Protein AF-A0A9P5NWT1-F1 (afdb_monomer_lite)

Sequence (423 aa):
MARLYAFRLGALIEYNKSLTQATRNFVASHTTQVYENNYQTKRVQADLSRTRFGPCAGGQSNEPLFEVMRDLSKQNDSGAPLEATPEQKLSIESRRDITQRRDALEAAMLSKDKSQISKAKSALDQRRRALHKLILLRAREDYFEQANKLRAEGKSTDELRQRSRPARHRCDHASLDMGCLLAYWTGEAGFGNRSGTSEELVFDGKAEDRLEGAMVWLLRYAAQDWAPLSLAVPVSVTSAKKPKRRGAKPVEAPKANQPESWVCLLCDEHKPFTRRHCLSRHNKTVHIDKGAFDQSFFCPHCTLPFEISSAIEWCDHVEKTHGKMYAPIVSSKLLAETRAPPTKKTPTRSSKRKREDDIPGMVVLDFAETPQKRARRSDEEVSFMLLETLEGPDNSTHSGFNSDYGEFLGFFFPLSAMAKTRR

InterPro domains:
  IPR021842 Protein of unknown function DUF3435 [PF11917] (3-146)

Foldseek 3Di:
DDDPPPPVQPDLQVCVVVDDQVVSCVVVVHHPVCCPVPHDHPVPVPPVLCVPVNCVSDHPDPPVVVVVVVVVVVPDPLLQAPFDDPVLLVVLCPDPVLVVLVVQLVVVVVVVPPVSNVVSVVVNVVSSVVSRVVRSVVSRVVLVVVVVVCVVVVHDSVVSSVVNDDPDDPPVCVVQPVLQLVCLQQVDRDDDDDPDDPPPRNDDPCNVVSVVSNVVLVVCVVVVVCVPRNDDDDDDDDDDDDDDDDDDDDDDDPDPDDDQWAFAQPDPVRDTDRDLQVLQVCCCPPCLLVCVLVDWDFRPPDPDTDIDNGLVSVLVCCCVPVRDRHHHDDDPVSNVVSPDDPDPPDPPPPPPDDDDDDDDDDDDDDDDDDDDDDDDDDDDDDDDDDDDDDDDDDDDDDDDDDDDDDDDDDDDDDDDDDDDDDD

Radius of gyration: 36.86 Å; chains: 1; bounding box: 99×98×87 Å

Structure (mmCIF, N/CA/C/O backbone):
data_AF-A0A9P5NWT1-F1
#
_entry.id   AF-A0A9P5NWT1-F1
#
loop_
_atom_site.group_PDB
_atom_site.id
_atom_site.type_symbol
_atom_site.label_atom_id
_atom_site.label_alt_id
_atom_site.label_comp_id
_atom_site.label_asy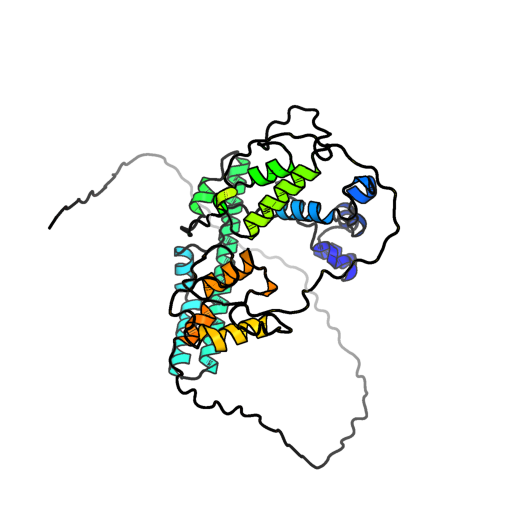m_id
_atom_site.label_entity_id
_atom_site.label_seq_id
_atom_site.pdbx_PDB_ins_code
_atom_site.Cartn_x
_atom_site.Cartn_y
_atom_site.Cartn_z
_atom_site.occupancy
_atom_site.B_iso_or_equiv
_atom_site.auth_seq_id
_atom_site.auth_comp_id
_atom_site.auth_asym_id
_atom_site.auth_atom_id
_atom_site.pdbx_PDB_model_num
ATOM 1 N N . MET A 1 1 ? -10.866 -13.479 -35.172 1.00 32.62 1 MET A N 1
ATOM 2 C CA . MET A 1 1 ? -10.445 -13.009 -33.831 1.00 32.62 1 MET A CA 1
ATOM 3 C C . MET A 1 1 ? -9.411 -13.969 -33.260 1.00 32.62 1 MET A C 1
ATOM 5 O O . MET A 1 1 ? -9.762 -15.097 -32.934 1.00 32.62 1 MET A O 1
ATOM 9 N N . ALA A 1 2 ? -8.148 -13.550 -33.170 1.00 26.59 2 ALA A N 1
ATOM 10 C CA . ALA A 1 2 ? -7.083 -14.349 -32.569 1.00 26.59 2 ALA A CA 1
ATOM 11 C C . ALA A 1 2 ? -7.243 -14.348 -31.040 1.00 26.59 2 ALA A C 1
ATOM 13 O O . ALA A 1 2 ? -6.870 -13.398 -30.356 1.00 26.59 2 ALA A O 1
ATOM 14 N N . ARG A 1 3 ? -7.864 -15.401 -30.501 1.00 33.34 3 ARG A N 1
ATOM 15 C CA . ARG A 1 3 ? -7.922 -15.640 -29.055 1.00 33.34 3 ARG A CA 1
ATOM 16 C C . ARG A 1 3 ? -6.537 -16.122 -28.626 1.00 33.34 3 ARG A C 1
ATOM 18 O O . ARG A 1 3 ? -6.145 -17.226 -28.989 1.00 33.34 3 ARG A O 1
ATOM 25 N N . LEU A 1 4 ? -5.791 -15.294 -27.896 1.00 30.84 4 LEU A N 1
ATOM 26 C CA . LEU A 1 4 ? -4.492 -15.656 -27.322 1.00 30.84 4 LEU A CA 1
ATOM 27 C C . LEU A 1 4 ? -4.668 -16.830 -26.343 1.00 30.84 4 LEU A C 1
ATOM 29 O O . LEU A 1 4 ? -4.977 -16.659 -25.167 1.00 30.84 4 LEU A O 1
ATOM 33 N N . TYR A 1 5 ? -4.472 -18.041 -26.863 1.00 43.03 5 TYR A N 1
ATOM 34 C CA . TYR A 1 5 ? -4.572 -19.328 -26.166 1.00 43.03 5 TYR A CA 1
ATOM 35 C C . TYR A 1 5 ? -3.502 -19.525 -25.069 1.00 43.03 5 TYR A C 1
ATOM 37 O O . TYR A 1 5 ? -3.602 -20.453 -24.269 1.00 43.03 5 TYR A O 1
ATOM 45 N N . ALA A 1 6 ? -2.494 -18.650 -24.997 1.00 39.06 6 ALA A N 1
ATOM 46 C CA . ALA A 1 6 ? -1.290 -18.845 -24.189 1.00 39.06 6 ALA A CA 1
ATOM 47 C C . ALA A 1 6 ? -1.496 -18.730 -22.661 1.00 39.06 6 ALA A C 1
ATOM 49 O O . ALA A 1 6 ? -0.698 -19.270 -21.903 1.00 39.06 6 ALA A O 1
ATOM 50 N N . PHE A 1 7 ? -2.576 -18.103 -22.176 1.00 35.53 7 PHE A N 1
ATOM 51 C CA . PHE A 1 7 ? -2.784 -17.897 -20.729 1.00 35.53 7 PHE A CA 1
ATOM 52 C C . PHE A 1 7 ? -3.639 -18.967 -20.024 1.00 35.53 7 PHE A C 1
ATOM 54 O O . PHE A 1 7 ? -3.790 -18.925 -18.804 1.00 35.53 7 PHE A O 1
ATOM 61 N N . ARG A 1 8 ? -4.155 -19.981 -20.739 1.00 47.31 8 ARG A N 1
ATOM 62 C CA . ARG A 1 8 ? -4.832 -21.141 -20.112 1.00 47.31 8 ARG A CA 1
ATOM 63 C C . ARG A 1 8 ? -3.868 -22.197 -19.549 1.00 47.31 8 ARG A C 1
ATOM 65 O O . ARG A 1 8 ? -4.317 -23.168 -18.945 1.00 47.31 8 ARG A O 1
ATOM 72 N N . LEU A 1 9 ? -2.559 -22.001 -19.699 1.00 50.44 9 LEU A N 1
ATOM 73 C CA . LEU A 1 9 ? -1.527 -23.009 -19.436 1.00 50.44 9 LEU A CA 1
ATOM 74 C C . LEU A 1 9 ? -1.155 -23.234 -17.955 1.00 50.44 9 LEU A C 1
ATOM 76 O O . LEU A 1 9 ? -0.229 -23.984 -17.688 1.00 50.44 9 LEU A O 1
ATOM 80 N N . GLY A 1 10 ? -1.867 -22.655 -16.982 1.00 51.25 10 GLY A N 1
ATOM 81 C CA . GLY A 1 10 ? -1.558 -22.857 -15.553 1.00 51.25 10 GLY A CA 1
ATOM 82 C C . GLY A 1 10 ? -2.626 -23.611 -14.760 1.00 51.25 10 GLY A C 1
ATOM 83 O O . GLY A 1 10 ? -2.339 -24.606 -14.104 1.00 51.25 10 GLY A O 1
ATOM 84 N N . ALA A 1 11 ? -3.877 -23.149 -14.818 1.00 51.66 11 ALA A N 1
ATOM 85 C CA . ALA A 1 11 ? -4.900 -23.563 -13.852 1.00 51.66 11 ALA A CA 1
ATOM 86 C C . ALA A 1 11 ? -5.493 -24.956 -14.119 1.00 51.66 11 ALA A C 1
ATOM 88 O O . ALA A 1 11 ? -5.851 -25.667 -13.185 1.00 51.66 11 ALA A O 1
ATOM 89 N N . LEU A 1 12 ? -5.582 -25.379 -15.385 1.00 54.50 12 LEU A N 1
ATOM 90 C CA . LEU A 1 12 ? -6.187 -26.674 -15.715 1.00 54.50 12 LEU A CA 1
ATOM 91 C C . LEU A 1 12 ? -5.270 -27.875 -15.395 1.00 54.50 12 LEU A C 1
ATOM 93 O O . LEU A 1 12 ? -5.744 -29.008 -15.326 1.00 54.50 12 LEU A O 1
ATOM 97 N N . ILE A 1 13 ? -3.979 -27.625 -15.137 1.00 55.47 13 ILE A N 1
ATOM 98 C CA . ILE A 1 13 ? -2.955 -28.644 -14.852 1.00 55.47 13 ILE A CA 1
ATOM 99 C C . ILE A 1 13 ? -3.190 -29.351 -13.509 1.00 55.47 13 ILE A C 1
ATOM 101 O O . ILE A 1 13 ? -2.854 -30.532 -13.360 1.00 55.47 13 ILE A O 1
ATOM 105 N N . GLU A 1 14 ? -3.780 -28.666 -12.528 1.00 57.47 14 GLU A N 1
ATOM 106 C CA . GLU A 1 14 ? -4.010 -29.225 -11.190 1.00 57.47 14 GLU A CA 1
ATOM 107 C C . GLU A 1 14 ? -5.143 -30.261 -11.166 1.00 57.47 14 GLU A C 1
ATOM 109 O O . GLU A 1 14 ? -5.116 -31.191 -10.356 1.00 57.47 14 GLU A O 1
ATOM 114 N N . TYR A 1 15 ? -6.082 -30.185 -12.115 1.00 61.03 15 TYR A N 1
ATOM 115 C CA . TYR A 1 15 ? -7.243 -31.075 -12.166 1.00 61.03 15 TYR A CA 1
ATOM 116 C C . TYR A 1 15 ? -6.924 -32.507 -12.580 1.00 61.03 15 TYR A C 1
ATOM 118 O O . TYR A 1 15 ? -7.729 -33.399 -12.341 1.00 61.03 15 TYR A O 1
ATOM 126 N N . ASN A 1 16 ? -5.746 -32.768 -13.151 1.00 59.38 16 ASN A N 1
ATOM 127 C CA . ASN A 1 16 ? -5.399 -34.113 -13.610 1.00 59.38 16 ASN A CA 1
ATOM 128 C C . ASN A 1 16 ? -5.168 -35.117 -12.460 1.00 59.38 16 ASN A C 1
ATOM 130 O O . ASN A 1 16 ? -5.044 -36.311 -12.704 1.00 59.38 16 ASN A O 1
ATOM 134 N N . LYS A 1 17 ? -5.065 -34.637 -11.211 1.00 57.19 17 LYS A N 1
ATOM 135 C CA . LYS A 1 17 ? -4.975 -35.487 -10.011 1.00 57.19 17 LYS A CA 1
ATOM 136 C C . LYS A 1 17 ? -6.282 -35.569 -9.222 1.00 57.19 17 LYS A C 1
ATOM 138 O O . LYS A 1 17 ? -6.457 -36.517 -8.469 1.00 57.19 17 LYS A O 1
ATOM 143 N N . SER A 1 18 ? -7.152 -34.570 -9.349 1.00 63.56 18 SER A N 1
ATOM 144 C CA . SER A 1 18 ? -8.373 -34.444 -8.546 1.00 63.56 18 SER A CA 1
ATOM 145 C C . SER A 1 18 ? -9.647 -34.798 -9.310 1.00 63.56 18 SER A C 1
ATOM 147 O O . SER A 1 18 ? -10.646 -35.127 -8.680 1.00 63.56 18 SER A O 1
ATOM 149 N N . LEU A 1 19 ? -9.625 -34.760 -10.645 1.00 69.94 19 LEU A N 1
ATOM 150 C CA . LEU A 1 19 ? -10.771 -35.044 -11.504 1.00 69.94 19 LEU A CA 1
ATOM 151 C C . LEU A 1 19 ? -10.460 -36.194 -12.462 1.00 69.94 19 LEU A C 1
ATOM 153 O O . LEU A 1 19 ? -9.348 -36.317 -12.978 1.00 69.94 19 LEU A O 1
ATOM 157 N N . THR A 1 20 ? -11.469 -37.019 -12.744 1.00 82.75 20 THR A N 1
ATOM 158 C CA . THR A 1 20 ? -11.372 -38.025 -13.805 1.00 82.75 20 THR A CA 1
ATOM 159 C C . THR A 1 20 ? -11.254 -37.336 -15.167 1.00 82.75 20 THR A C 1
ATOM 161 O O . THR A 1 20 ? -11.679 -36.192 -15.359 1.00 82.75 20 THR A O 1
ATOM 164 N N . GLN A 1 21 ? -10.691 -38.046 -16.144 1.00 80.56 21 GLN A N 1
ATOM 165 C CA . GLN A 1 21 ? -10.501 -37.560 -17.513 1.00 80.56 21 GLN A CA 1
ATOM 166 C C . GLN A 1 21 ? -11.794 -36.996 -18.127 1.00 80.56 21 GLN A C 1
ATOM 168 O O . GLN A 1 21 ? -11.755 -35.954 -18.777 1.00 80.56 21 GLN A O 1
ATOM 173 N N . ALA A 1 22 ? -12.942 -37.628 -17.861 1.00 81.94 22 ALA A N 1
ATOM 174 C CA . ALA A 1 22 ? -14.247 -37.169 -18.328 1.00 81.94 22 ALA A CA 1
ATOM 175 C C . ALA A 1 22 ? -14.642 -35.810 -17.721 1.00 81.94 22 ALA A C 1
ATOM 177 O O . ALA A 1 22 ? -14.989 -34.884 -18.453 1.00 81.94 22 ALA A O 1
ATOM 178 N N . THR A 1 23 ? -14.519 -35.650 -16.400 1.00 76.69 23 THR A N 1
ATOM 179 C CA . THR A 1 23 ? -14.865 -34.397 -15.710 1.00 76.69 23 THR A CA 1
ATOM 180 C C . THR A 1 23 ? -13.909 -33.264 -16.080 1.00 76.69 23 THR A C 1
ATOM 182 O O . THR A 1 23 ? -14.338 -32.135 -16.299 1.00 76.69 23 THR A O 1
ATOM 185 N N . ARG A 1 24 ? -12.614 -33.560 -16.232 1.00 81.94 24 ARG A N 1
ATOM 186 C CA . ARG A 1 24 ? -11.603 -32.604 -16.704 1.00 81.94 24 ARG A CA 1
ATOM 187 C C . ARG A 1 24 ? -11.920 -32.091 -18.109 1.00 81.94 24 ARG A C 1
ATOM 189 O O . ARG A 1 24 ? -11.872 -30.888 -18.346 1.00 81.94 24 ARG A O 1
ATOM 196 N N . ASN A 1 25 ? -12.250 -32.994 -19.027 1.00 83.06 25 ASN A N 1
ATOM 197 C CA . ASN A 1 25 ? -12.596 -32.652 -20.405 1.00 83.06 25 ASN A CA 1
ATOM 198 C C . ASN A 1 25 ? -13.873 -31.811 -20.483 1.00 83.06 25 ASN A C 1
ATOM 200 O O . ASN A 1 25 ? -13.931 -30.861 -21.260 1.00 83.06 25 ASN A O 1
ATOM 204 N N . PHE A 1 26 ? -14.860 -32.118 -19.640 1.00 80.62 26 PHE A N 1
ATOM 205 C CA . PHE A 1 26 ? -16.087 -31.338 -19.513 1.00 80.62 26 PHE A CA 1
ATOM 206 C C . PHE A 1 26 ? -15.803 -29.910 -19.022 1.00 80.62 26 PHE A C 1
ATOM 208 O O . PHE A 1 26 ? -16.168 -28.945 -19.691 1.00 80.62 26 PHE A O 1
ATOM 215 N N . VAL A 1 27 ? -15.060 -29.768 -17.917 1.00 73.50 27 VAL A N 1
ATOM 216 C CA . VAL A 1 27 ? -14.683 -28.462 -17.340 1.00 73.50 27 VAL A CA 1
ATOM 217 C C . VAL A 1 27 ? -13.829 -27.644 -18.308 1.00 73.50 27 VAL A C 1
ATOM 219 O O . VAL A 1 27 ? -14.022 -26.439 -18.449 1.00 73.50 27 VAL A O 1
ATOM 222 N N . ALA A 1 28 ? -12.892 -28.291 -19.000 1.00 74.19 28 ALA A N 1
ATOM 223 C CA . ALA A 1 28 ? -12.058 -27.631 -19.993 1.00 74.19 28 ALA A CA 1
ATOM 224 C C . ALA A 1 28 ? -12.805 -27.365 -21.310 1.00 74.19 28 ALA A C 1
ATOM 226 O O . ALA A 1 28 ? -12.307 -26.580 -22.111 1.00 74.19 28 ALA A O 1
ATOM 227 N N . SER A 1 29 ? -13.948 -28.019 -21.549 1.00 81.25 29 SER A N 1
ATOM 228 C CA . SER A 1 29 ? -14.636 -28.086 -22.848 1.00 81.25 29 SER A CA 1
ATOM 229 C C . SER A 1 29 ? -13.707 -28.514 -23.998 1.00 81.25 29 SER A C 1
ATOM 231 O O . SER A 1 29 ? -13.790 -27.999 -25.110 1.00 81.25 29 SER A O 1
ATOM 233 N N . HIS A 1 30 ? -12.790 -29.447 -23.725 1.00 81.94 30 HIS A N 1
ATOM 234 C CA . HIS A 1 30 ? -11.845 -29.995 -24.703 1.00 81.94 30 HIS A CA 1
ATOM 235 C C . HIS A 1 30 ? -11.841 -31.523 -24.638 1.00 81.94 30 HIS A C 1
ATOM 237 O O . HIS A 1 30 ? -12.038 -32.107 -23.575 1.00 81.94 30 HIS A O 1
ATOM 243 N N . THR A 1 31 ? -11.559 -32.183 -25.762 1.00 85.44 31 THR A N 1
ATOM 244 C CA . THR A 1 31 ? -11.304 -33.631 -25.768 1.00 85.44 31 THR A CA 1
ATOM 245 C C . THR A 1 31 ? -9.985 -33.943 -25.061 1.00 85.44 31 THR A C 1
ATOM 247 O O . THR A 1 31 ? -9.115 -33.078 -24.950 1.00 85.44 31 THR A O 1
ATOM 250 N N . THR A 1 32 ? -9.791 -35.191 -24.623 1.00 80.06 32 THR A N 1
ATOM 251 C CA . THR A 1 32 ? -8.510 -35.617 -24.032 1.00 80.06 32 THR A CA 1
ATOM 252 C C . THR A 1 32 ? -7.343 -35.344 -24.959 1.00 80.06 32 THR A C 1
ATOM 254 O O . THR A 1 32 ? -6.324 -34.854 -24.502 1.00 80.06 32 THR A O 1
ATOM 257 N N . GLN A 1 33 ? -7.502 -35.616 -26.251 1.00 77.06 33 GLN A N 1
ATOM 258 C CA . GLN A 1 33 ? -6.443 -35.419 -27.232 1.00 77.06 33 GLN A CA 1
ATOM 259 C C . GLN A 1 33 ? -6.077 -33.935 -27.366 1.00 77.06 33 GLN A C 1
ATOM 261 O O . GLN A 1 33 ? -4.905 -33.580 -27.364 1.00 77.06 33 GLN A O 1
ATOM 266 N N . VAL A 1 34 ? -7.075 -33.044 -27.407 1.00 75.94 34 VAL A N 1
ATOM 267 C CA . VAL A 1 34 ? -6.849 -31.590 -27.417 1.00 75.94 34 VAL A CA 1
ATOM 268 C C . VAL A 1 34 ? -6.234 -31.131 -26.095 1.00 75.94 34 VAL A C 1
ATOM 270 O O . VAL A 1 34 ? -5.383 -30.244 -26.102 1.00 75.94 34 VAL A O 1
ATOM 273 N N . TYR A 1 35 ? -6.619 -31.743 -24.975 1.00 74.00 35 TYR A N 1
ATOM 274 C CA . TYR A 1 35 ? -6.023 -31.476 -23.675 1.00 74.00 35 TYR A CA 1
ATOM 275 C C . TYR A 1 35 ? -4.543 -31.898 -23.634 1.00 74.00 35 TYR A C 1
ATOM 277 O O . TYR A 1 35 ? -3.688 -31.098 -23.288 1.00 74.00 35 TYR A O 1
ATOM 285 N N . GLU A 1 36 ? -4.213 -33.120 -24.038 1.00 68.44 36 GLU A N 1
ATOM 286 C CA . GLU A 1 36 ? -2.850 -33.667 -23.990 1.00 68.44 36 GLU A CA 1
ATOM 287 C C . GLU A 1 36 ? -1.907 -33.013 -25.004 1.00 68.44 36 GLU A C 1
ATOM 289 O O . GLU A 1 36 ? -0.728 -32.833 -24.703 1.00 68.44 36 GLU A O 1
ATOM 294 N N . ASN A 1 37 ? -2.427 -32.601 -26.163 1.00 64.75 37 ASN A N 1
ATOM 295 C CA . ASN A 1 37 ? -1.636 -31.938 -27.197 1.00 64.75 37 ASN A CA 1
ATOM 296 C C . ASN A 1 37 ? -1.410 -30.445 -26.916 1.00 64.75 37 ASN A C 1
ATOM 298 O O . ASN A 1 37 ? -0.367 -29.917 -27.292 1.00 64.75 37 ASN A O 1
ATOM 302 N N . ASN A 1 38 ? -2.366 -29.753 -26.280 1.00 66.19 38 ASN A N 1
ATOM 303 C CA . ASN A 1 38 ? -2.293 -28.295 -26.093 1.00 66.19 38 ASN A CA 1
ATOM 304 C C . ASN A 1 38 ? -1.988 -27.852 -24.660 1.00 66.19 38 ASN A C 1
ATOM 306 O O . ASN A 1 38 ? -1.553 -26.721 -24.463 1.00 66.19 38 ASN A O 1
ATOM 310 N N . TYR A 1 39 ? -2.213 -28.701 -23.656 1.00 62.91 39 TYR A N 1
ATOM 311 C CA . TYR A 1 39 ? -1.885 -28.396 -22.268 1.00 62.91 39 TYR A CA 1
ATOM 312 C C . TYR A 1 39 ? -0.634 -29.175 -21.904 1.00 62.91 39 TYR A C 1
ATOM 314 O O . TYR A 1 39 ? -0.635 -30.405 -21.866 1.00 62.91 39 TYR A O 1
ATOM 322 N N . GLN A 1 40 ? 0.446 -28.438 -21.650 1.00 56.38 40 GLN A N 1
ATOM 323 C CA . GLN A 1 40 ? 1.728 -29.009 -21.269 1.00 56.38 40 GLN A CA 1
ATOM 324 C C . GLN A 1 40 ? 1.539 -29.891 -20.032 1.00 56.38 40 GLN A C 1
ATOM 326 O O . GLN A 1 40 ? 1.320 -29.423 -18.914 1.00 56.38 40 GLN A O 1
ATOM 331 N N . THR A 1 41 ? 1.560 -31.206 -20.251 1.00 48.59 41 THR A N 1
ATOM 332 C CA . THR A 1 41 ? 1.509 -32.182 -19.167 1.00 48.59 41 THR A CA 1
ATOM 333 C C . THR A 1 41 ? 2.706 -31.944 -18.248 1.00 48.59 41 THR A C 1
ATOM 335 O O . THR A 1 41 ? 3.745 -31.454 -18.685 1.00 48.59 41 THR A O 1
ATOM 338 N N . LYS A 1 42 ? 2.605 -32.330 -16.970 1.00 46.03 42 LYS A N 1
ATOM 339 C CA . LYS A 1 42 ? 3.691 -32.230 -15.967 1.00 46.03 42 LYS A CA 1
ATOM 340 C C . LYS A 1 42 ? 5.074 -32.721 -16.435 1.00 46.03 42 LYS A C 1
ATOM 342 O O . LYS A 1 42 ? 6.069 -32.418 -15.791 1.00 46.03 42 LYS A O 1
ATOM 347 N N . ARG A 1 43 ? 5.158 -33.460 -17.546 1.00 43.91 43 ARG A N 1
ATOM 348 C CA . ARG A 1 43 ? 6.413 -33.886 -18.177 1.00 43.91 43 ARG A CA 1
ATOM 349 C C . ARG A 1 43 ? 7.200 -32.744 -18.838 1.00 43.91 43 ARG A C 1
ATOM 351 O O . ARG A 1 43 ? 8.398 -32.899 -19.023 1.00 43.91 43 ARG A O 1
ATOM 358 N N . VAL A 1 44 ? 6.569 -31.601 -19.115 1.00 49.28 44 VAL A N 1
ATOM 359 C CA . VAL A 1 44 ? 7.204 -30.369 -19.629 1.00 49.28 44 VAL A CA 1
ATOM 360 C C . VAL A 1 44 ? 7.410 -29.336 -18.504 1.00 49.28 44 VAL A C 1
ATOM 362 O O . VAL A 1 44 ? 7.560 -28.147 -18.737 1.00 49.28 44 VAL A O 1
ATOM 365 N N . GLN A 1 45 ? 7.412 -29.778 -17.242 1.00 49.31 45 GLN A N 1
ATOM 366 C CA . GLN A 1 45 ? 7.958 -28.979 -16.139 1.00 49.31 45 GLN A CA 1
ATOM 367 C C . GLN A 1 45 ? 9.477 -29.165 -16.012 1.00 49.31 45 GLN A C 1
ATOM 369 O O . GLN A 1 45 ? 10.148 -28.393 -15.333 1.00 49.31 45 GLN A O 1
ATOM 374 N N . ALA A 1 46 ? 10.025 -30.191 -16.673 1.00 54.78 46 ALA A N 1
ATOM 375 C CA . ALA A 1 46 ? 11.445 -30.237 -16.936 1.00 54.78 46 ALA A CA 1
ATOM 376 C C . ALA A 1 46 ? 11.758 -29.059 -17.850 1.00 54.78 46 ALA A C 1
ATOM 378 O O . ALA A 1 46 ? 11.172 -28.931 -18.925 1.00 54.78 46 ALA A O 1
ATOM 379 N N . ASP A 1 47 ? 12.639 -28.190 -17.377 1.00 64.06 47 ASP A N 1
ATOM 380 C CA . ASP A 1 47 ? 13.218 -27.134 -18.175 1.00 64.06 47 ASP A CA 1
ATOM 381 C C . ASP A 1 47 ? 13.690 -27.731 -19.507 1.00 64.06 47 ASP A C 1
ATOM 383 O O . ASP A 1 47 ? 14.694 -28.441 -19.561 1.00 64.06 47 ASP A O 1
ATOM 387 N N . LEU A 1 48 ? 12.920 -27.493 -20.574 1.00 66.06 48 LEU A N 1
ATOM 388 C CA . LEU A 1 48 ? 13.172 -28.084 -21.886 1.00 66.06 48 LEU A CA 1
ATOM 389 C C . LEU A 1 48 ? 14.555 -27.689 -22.401 1.00 66.06 48 LEU A C 1
ATOM 391 O O . LEU A 1 48 ? 15.167 -28.457 -23.145 1.00 66.06 48 LEU A O 1
ATOM 395 N N . SER A 1 49 ? 15.061 -26.528 -21.971 1.00 62.97 49 SER A N 1
ATOM 396 C CA . SER A 1 49 ? 16.423 -26.111 -22.270 1.00 62.97 49 SER A CA 1
ATOM 397 C C . SER A 1 49 ? 17.431 -27.022 -21.563 1.00 62.97 49 SER A C 1
ATOM 399 O O . SER A 1 49 ? 18.318 -27.562 -22.217 1.00 62.97 49 SER A O 1
ATOM 401 N N . ARG A 1 50 ? 17.231 -27.346 -20.282 1.00 67.56 50 ARG A N 1
ATOM 402 C CA . ARG A 1 50 ? 18.041 -28.337 -19.555 1.00 67.56 50 ARG A CA 1
ATOM 403 C C . ARG A 1 50 ? 17.882 -29.757 -20.095 1.00 67.56 50 ARG A C 1
ATOM 405 O O . ARG A 1 50 ? 18.861 -30.493 -20.147 1.00 67.56 50 ARG A O 1
ATOM 412 N N . THR A 1 51 ? 16.687 -30.171 -20.509 1.00 69.19 51 THR A N 1
ATOM 413 C CA . THR A 1 51 ? 16.475 -31.503 -21.098 1.00 69.19 51 THR A CA 1
ATOM 414 C C . THR A 1 51 ? 17.177 -31.641 -22.447 1.00 69.19 51 THR A C 1
ATOM 416 O O . THR A 1 51 ? 17.721 -32.703 -22.735 1.00 69.19 51 THR A O 1
ATOM 419 N N . ARG A 1 52 ? 17.196 -30.583 -23.268 1.00 71.56 52 ARG A N 1
ATOM 420 C CA . ARG A 1 52 ? 17.792 -30.621 -24.610 1.00 71.56 52 ARG A CA 1
ATOM 421 C C . ARG A 1 52 ? 19.286 -30.296 -24.637 1.00 71.56 52 ARG A C 1
ATOM 423 O O . ARG A 1 52 ? 20.003 -30.884 -25.438 1.00 71.56 52 ARG A O 1
ATOM 430 N N . PHE A 1 53 ? 19.748 -29.390 -23.780 1.00 72.75 53 PHE A N 1
ATOM 431 C CA . PHE A 1 53 ? 21.124 -28.873 -23.782 1.00 72.75 53 PHE A CA 1
ATOM 432 C C . PHE A 1 53 ? 21.918 -29.245 -22.520 1.00 72.75 53 PHE A C 1
ATOM 434 O O . PHE A 1 53 ? 23.090 -28.892 -22.393 1.00 72.75 53 PHE A O 1
ATOM 441 N N . GLY A 1 54 ? 21.314 -29.985 -21.586 1.00 78.62 54 GLY A N 1
ATOM 442 C CA . GLY A 1 54 ? 22.003 -30.509 -20.412 1.00 78.62 54 GLY A CA 1
ATOM 443 C C . GLY A 1 54 ? 22.608 -29.399 -19.536 1.00 78.62 54 GLY A C 1
ATOM 444 O O . GLY A 1 54 ? 21.958 -28.381 -19.295 1.00 78.62 54 GLY A O 1
ATOM 445 N N . PRO A 1 55 ? 23.850 -29.567 -19.044 1.00 77.56 55 PRO A N 1
ATOM 446 C CA . PRO A 1 55 ? 24.540 -28.566 -18.222 1.00 77.56 55 PRO A CA 1
ATOM 447 C C . PRO A 1 55 ? 24.801 -27.225 -18.927 1.00 77.56 55 PRO A C 1
ATOM 449 O O . PRO A 1 55 ? 24.998 -26.214 -18.255 1.00 77.56 55 PRO A O 1
ATOM 452 N N . CYS A 1 56 ? 24.793 -27.200 -20.264 1.00 66.31 56 CYS A N 1
ATOM 453 C CA . CYS A 1 56 ? 25.074 -26.005 -21.062 1.00 66.31 56 CYS A CA 1
ATOM 454 C C . CYS A 1 56 ? 23.913 -24.996 -21.071 1.00 66.31 56 CYS A C 1
ATOM 456 O O . CYS A 1 56 ? 24.089 -23.878 -21.538 1.00 66.31 56 CYS A O 1
ATOM 458 N N . ALA A 1 57 ? 22.741 -25.362 -20.539 1.00 66.50 57 ALA A N 1
ATOM 459 C CA . ALA A 1 57 ? 21.540 -24.529 -20.552 1.00 66.50 57 ALA A CA 1
ATOM 460 C C . ALA A 1 57 ? 21.508 -23.404 -19.495 1.00 66.50 57 ALA A C 1
ATOM 462 O O . ALA A 1 57 ? 20.518 -22.682 -19.456 1.00 66.50 57 ALA A O 1
ATOM 463 N N . GLY A 1 58 ? 22.537 -23.265 -18.645 1.00 57.56 58 GLY A N 1
ATOM 464 C CA . GLY A 1 58 ? 22.597 -22.215 -17.608 1.00 57.56 58 GLY A CA 1
ATOM 465 C C . GLY A 1 58 ? 22.964 -22.673 -16.186 1.00 57.56 58 GLY A C 1
ATOM 466 O O . GLY A 1 58 ? 22.621 -22.011 -15.211 1.00 57.56 58 GLY A O 1
ATOM 467 N N . GLY A 1 59 ? 23.700 -23.780 -16.024 1.00 67.00 59 GLY A N 1
ATOM 468 C CA . GLY A 1 59 ? 24.173 -24.231 -14.706 1.00 67.00 59 GLY A CA 1
ATOM 469 C C . GLY A 1 59 ? 23.123 -25.003 -13.890 1.00 67.00 59 GLY A C 1
ATOM 470 O O . GLY A 1 59 ? 22.207 -25.612 -14.438 1.00 67.00 59 GLY A O 1
ATOM 471 N N . GLN A 1 60 ? 23.289 -25.073 -12.561 1.00 67.38 60 GLN A N 1
ATOM 472 C CA . GLN A 1 60 ? 22.473 -25.951 -11.700 1.00 67.38 60 GLN A CA 1
ATOM 473 C C . GLN A 1 60 ? 21.009 -25.497 -11.530 1.00 67.38 60 GLN A C 1
ATOM 475 O O . GLN A 1 60 ? 20.159 -26.349 -11.243 1.00 67.38 60 GLN A O 1
ATOM 480 N N . SER A 1 61 ? 20.687 -24.217 -11.768 1.00 72.00 61 SER A N 1
ATOM 481 C CA . SER A 1 61 ? 19.314 -23.698 -11.715 1.00 72.00 61 SER A CA 1
ATOM 482 C C . SER A 1 61 ? 19.042 -22.646 -12.795 1.00 72.00 61 SER A C 1
ATOM 484 O O . SER A 1 61 ? 19.529 -21.523 -12.703 1.00 72.00 61 SER A O 1
ATOM 486 N N . ASN A 1 62 ? 18.169 -22.977 -13.745 1.00 66.19 62 ASN A N 1
ATOM 487 C CA . ASN A 1 62 ? 17.577 -22.011 -14.677 1.00 66.19 62 ASN A CA 1
ATOM 488 C C . ASN A 1 62 ? 16.376 -21.264 -14.076 1.00 66.19 62 ASN A C 1
ATOM 490 O O . ASN A 1 62 ? 15.771 -20.428 -14.745 1.00 66.19 62 ASN A O 1
ATOM 494 N N . GLU A 1 63 ? 16.063 -21.530 -12.803 1.00 72.50 63 GLU A N 1
ATOM 495 C CA . GLU A 1 63 ? 15.023 -20.849 -12.030 1.00 72.50 63 GLU A CA 1
ATOM 496 C C . GLU A 1 63 ? 15.080 -19.322 -12.212 1.00 72.50 63 GLU A C 1
ATOM 498 O O . GLU A 1 63 ? 14.076 -18.768 -12.649 1.00 72.50 63 GLU A O 1
ATOM 503 N N . PRO A 1 64 ? 16.233 -18.635 -12.045 1.00 70.88 64 PRO A N 1
ATOM 504 C CA . PRO A 1 64 ? 16.282 -17.174 -12.134 1.00 70.88 64 PRO A CA 1
ATOM 505 C C . PRO A 1 64 ? 15.875 -16.632 -13.512 1.00 70.88 64 PRO A C 1
ATOM 507 O O . PRO A 1 64 ? 15.215 -15.601 -13.597 1.00 70.88 64 PRO A O 1
ATOM 510 N N . LEU A 1 65 ? 16.204 -17.338 -14.601 1.00 67.88 65 LEU A N 1
ATOM 511 C CA . LEU A 1 65 ? 15.812 -16.948 -15.960 1.00 67.88 65 LEU A CA 1
ATOM 512 C C . LEU A 1 65 ? 14.299 -17.087 -16.162 1.00 67.88 65 LEU A C 1
ATOM 514 O O . LEU A 1 65 ? 13.664 -16.192 -16.721 1.00 67.88 65 LEU A O 1
ATOM 518 N N . PHE A 1 66 ? 13.705 -18.188 -15.696 1.00 69.25 66 PHE A N 1
ATOM 519 C CA . PHE A 1 66 ? 12.256 -18.374 -15.766 1.00 69.25 66 PHE A CA 1
ATOM 520 C C . PHE A 1 66 ? 11.509 -17.416 -14.842 1.00 69.25 66 PHE A C 1
ATOM 522 O O . PHE A 1 66 ? 10.428 -16.961 -15.208 1.00 69.25 66 PHE A O 1
ATOM 529 N N . GLU A 1 67 ? 12.076 -17.054 -13.690 1.00 66.94 67 GLU A N 1
ATOM 530 C CA . GLU A 1 67 ? 11.532 -16.000 -12.837 1.00 66.94 67 GLU A CA 1
ATOM 531 C C . GLU A 1 67 ? 11.550 -14.648 -13.547 1.00 66.94 67 GLU A C 1
ATOM 533 O O . GLU A 1 67 ? 10.514 -13.989 -13.593 1.00 66.94 67 GLU A O 1
ATOM 538 N N . VAL A 1 68 ? 12.659 -14.289 -14.202 1.00 60.03 68 VAL A N 1
ATOM 539 C CA . VAL A 1 68 ? 12.764 -13.061 -15.001 1.00 60.03 68 VAL A CA 1
ATOM 540 C C . VAL A 1 68 ? 11.786 -13.076 -16.173 1.00 60.03 68 VAL A C 1
ATOM 542 O O . VAL A 1 68 ? 11.049 -12.116 -16.344 1.00 60.03 68 VAL A O 1
ATOM 545 N N . MET A 1 69 ? 11.691 -14.154 -16.958 1.00 59.03 69 MET A N 1
ATOM 546 C CA . MET A 1 69 ? 10.718 -14.240 -18.059 1.00 59.03 69 MET A CA 1
ATOM 547 C C . MET A 1 69 ? 9.272 -14.189 -17.560 1.00 59.03 69 MET A C 1
ATOM 549 O O . MET A 1 69 ? 8.425 -13.529 -18.161 1.00 59.03 69 MET A O 1
ATOM 553 N N . ARG A 1 70 ? 8.983 -14.844 -16.432 1.00 62.69 70 ARG A N 1
ATOM 554 C CA . ARG A 1 70 ? 7.686 -14.773 -15.757 1.00 62.69 70 ARG A CA 1
ATOM 555 C C . ARG A 1 70 ? 7.393 -13.342 -15.323 1.00 62.69 70 ARG A C 1
ATOM 557 O O . ARG A 1 70 ? 6.284 -12.870 -15.542 1.00 62.69 70 ARG A O 1
ATOM 564 N N . ASP A 1 71 ? 8.357 -12.634 -14.762 1.00 55.16 71 ASP A N 1
ATOM 565 C CA . ASP A 1 71 ? 8.161 -11.271 -14.276 1.00 55.16 71 ASP A CA 1
ATOM 566 C C . ASP A 1 71 ? 8.131 -10.241 -15.418 1.00 55.16 71 ASP A C 1
ATOM 568 O O . ASP A 1 71 ? 7.353 -9.289 -15.357 1.00 55.16 71 ASP A O 1
ATOM 572 N N . LEU A 1 72 ? 8.833 -10.499 -16.525 1.00 49.50 72 LEU A N 1
ATOM 573 C CA . LEU A 1 72 ? 8.704 -9.772 -17.790 1.00 49.50 72 LEU A CA 1
ATOM 574 C C . LEU A 1 72 ? 7.323 -9.986 -18.424 1.00 49.50 72 LEU A C 1
ATOM 576 O O . LEU A 1 72 ? 6.703 -9.037 -18.890 1.00 49.50 72 LEU A O 1
ATOM 580 N N . SER A 1 73 ? 6.787 -11.209 -18.375 1.00 55.59 73 SER A N 1
ATOM 581 C CA . SER A 1 73 ? 5.418 -11.498 -18.830 1.00 55.59 73 SER A CA 1
ATOM 582 C C . SER A 1 73 ? 4.341 -10.900 -17.914 1.00 55.59 73 SER A C 1
ATOM 584 O O . SER A 1 73 ? 3.204 -10.697 -18.336 1.00 55.59 73 SER A O 1
ATOM 586 N N . LYS A 1 74 ? 4.708 -10.580 -16.667 1.00 55.44 74 LYS A N 1
ATOM 587 C CA . LYS A 1 74 ? 3.899 -9.811 -15.718 1.00 55.44 74 LYS A CA 1
ATOM 588 C C . LYS A 1 74 ? 4.195 -8.314 -15.782 1.00 55.44 74 LYS A C 1
ATOM 590 O O . LYS A 1 74 ? 3.780 -7.627 -14.848 1.00 55.44 74 LYS A O 1
ATOM 595 N N . GLN A 1 75 ? 4.905 -7.795 -16.797 1.00 55.97 75 GLN A N 1
ATOM 596 C CA . GLN A 1 75 ? 5.098 -6.350 -16.938 1.00 55.97 75 GLN A CA 1
ATOM 597 C C . GLN A 1 75 ? 3.728 -5.678 -16.913 1.00 55.97 75 GLN A C 1
ATOM 599 O O . GLN A 1 75 ? 2.967 -5.692 -17.880 1.00 55.97 75 GLN A O 1
ATOM 604 N N . ASN A 1 76 ? 3.398 -5.143 -15.740 1.00 68.56 76 ASN A N 1
ATOM 605 C CA . ASN A 1 76 ? 2.200 -4.374 -15.520 1.00 68.56 76 ASN A CA 1
ATOM 606 C C . ASN A 1 76 ? 2.329 -3.188 -16.462 1.00 68.56 76 ASN A C 1
ATOM 608 O O . ASN A 1 76 ? 3.290 -2.425 -16.335 1.00 68.56 76 ASN A O 1
ATOM 612 N N . ASP A 1 77 ? 1.398 -3.043 -17.410 1.00 82.38 77 ASP A N 1
ATOM 613 C CA . ASP A 1 77 ? 1.319 -1.806 -18.176 1.00 82.38 77 ASP A CA 1
ATOM 614 C C . ASP A 1 77 ? 1.266 -0.674 -17.150 1.00 82.38 77 ASP A C 1
ATOM 616 O O . ASP A 1 77 ? 0.382 -0.648 -16.289 1.00 82.38 77 ASP A O 1
ATOM 620 N N . SER A 1 78 ? 2.270 0.202 -17.167 1.00 84.44 78 SER A N 1
ATOM 621 C CA . SER A 1 78 ? 2.431 1.234 -16.144 1.00 84.44 78 SER A CA 1
ATOM 622 C C . SER A 1 78 ? 1.268 2.230 -16.149 1.00 84.44 78 SER A C 1
ATOM 624 O O . SER A 1 78 ? 1.096 2.974 -15.183 1.00 84.44 78 SER A O 1
ATOM 626 N N . GLY A 1 79 ? 0.455 2.224 -17.213 1.00 88.38 79 GLY A N 1
ATOM 627 C CA . GLY A 1 79 ? -0.809 2.945 -17.292 1.00 88.38 79 GLY A CA 1
ATOM 628 C C . GLY A 1 79 ? -2.039 2.170 -16.829 1.00 88.38 79 GLY A C 1
ATOM 629 O O . GLY A 1 79 ? -3.118 2.748 -16.834 1.00 88.38 79 GLY A O 1
ATOM 630 N N . ALA A 1 80 ? -1.960 0.901 -16.439 1.00 91.69 80 ALA A N 1
ATOM 631 C CA . ALA A 1 80 ? -3.145 0.190 -15.968 1.00 91.69 80 ALA A CA 1
ATOM 632 C C . ALA A 1 80 ? -3.660 0.824 -14.657 1.00 91.69 80 ALA A C 1
ATOM 634 O O . ALA A 1 80 ? -2.877 0.996 -13.717 1.00 91.69 80 ALA A O 1
ATOM 635 N N . PRO A 1 81 ? -4.965 1.142 -14.535 1.00 93.44 81 PRO A N 1
ATOM 636 C CA . PRO A 1 81 ? -5.512 1.734 -13.319 1.00 93.44 81 PRO A CA 1
ATOM 637 C C . PRO A 1 81 ? -5.203 0.886 -12.076 1.00 93.44 81 PRO A C 1
ATOM 639 O O . PRO A 1 81 ? -5.597 -0.281 -11.964 1.00 93.44 81 PRO A O 1
ATOM 642 N N . LEU A 1 82 ? -4.474 1.473 -11.125 1.00 91.88 82 LEU A N 1
ATOM 643 C CA . LEU A 1 82 ? -4.159 0.846 -9.834 1.00 91.88 82 LEU A CA 1
ATOM 644 C C . LEU A 1 82 ? -5.157 1.227 -8.743 1.00 91.88 82 LEU A C 1
ATOM 646 O O . LEU A 1 82 ? -5.347 0.468 -7.794 1.00 91.88 82 LEU A O 1
ATOM 650 N N . GLU A 1 83 ? -5.820 2.371 -8.899 1.00 92.31 83 GLU A N 1
ATOM 651 C CA . GLU A 1 83 ? -6.812 2.881 -7.961 1.00 92.31 83 GLU A CA 1
ATOM 652 C C . GLU A 1 83 ? -8.044 3.416 -8.681 1.00 92.31 83 GLU A C 1
ATOM 654 O O . GLU A 1 83 ? -7.953 3.899 -9.806 1.00 92.31 83 GLU A O 1
ATOM 659 N N . ALA A 1 84 ? -9.187 3.371 -7.996 1.00 93.50 84 ALA A N 1
ATOM 660 C CA . ALA A 1 84 ? -10.392 4.051 -8.452 1.00 93.50 84 ALA A CA 1
ATOM 661 C C . ALA A 1 84 ? -10.189 5.576 -8.443 1.00 93.50 84 ALA A C 1
ATOM 663 O O . ALA A 1 84 ? -9.579 6.126 -7.514 1.00 93.50 84 ALA A O 1
ATOM 664 N N . THR A 1 85 ? -10.740 6.255 -9.448 1.00 92.75 85 THR A N 1
ATOM 665 C CA . THR A 1 85 ? -10.726 7.721 -9.549 1.00 92.75 85 THR A CA 1
ATOM 666 C C . THR A 1 85 ? -11.498 8.354 -8.379 1.00 92.75 85 THR A C 1
ATOM 668 O O . THR A 1 85 ? -12.338 7.692 -7.758 1.00 92.75 85 THR A O 1
ATOM 671 N N . PRO A 1 86 ? -11.238 9.626 -8.016 1.00 93.94 86 PRO A N 1
ATOM 672 C CA . PRO A 1 86 ? -12.005 10.303 -6.966 1.00 93.94 86 PRO A CA 1
ATOM 673 C C . PRO A 1 86 ? -13.511 10.320 -7.267 1.00 93.94 86 PRO A C 1
ATOM 675 O O . PRO A 1 86 ? -14.309 10.056 -6.373 1.00 93.94 86 PRO A O 1
ATOM 678 N N . GLU A 1 87 ? -13.898 10.516 -8.528 1.00 95.50 87 GLU A N 1
ATOM 679 C CA . GLU A 1 87 ? -15.294 10.455 -8.981 1.00 95.50 87 GLU A CA 1
ATOM 680 C C . GLU A 1 87 ? -15.912 9.072 -8.751 1.00 95.50 87 GLU A C 1
ATOM 682 O O . GLU A 1 87 ? -17.009 8.953 -8.210 1.00 95.50 87 GLU A O 1
ATOM 687 N N . GLN A 1 88 ? -15.178 8.005 -9.078 1.00 95.38 88 GLN A N 1
ATOM 688 C CA . GLN A 1 88 ? -15.617 6.639 -8.811 1.00 95.38 88 GLN A CA 1
ATOM 689 C C . GLN A 1 88 ? -15.778 6.381 -7.310 1.00 95.38 88 GLN A C 1
ATOM 691 O O . GLN A 1 88 ? -16.762 5.766 -6.901 1.00 95.38 88 GLN A O 1
ATOM 696 N N . LYS A 1 89 ? -14.863 6.880 -6.470 1.00 96.50 89 LYS A N 1
ATOM 697 C CA . LYS A 1 89 ? -14.986 6.780 -5.006 1.00 96.50 89 LYS A CA 1
ATOM 698 C C . LYS A 1 89 ? -16.245 7.495 -4.506 1.00 96.50 89 LYS A C 1
ATOM 700 O O . LYS A 1 89 ? -16.985 6.918 -3.715 1.00 96.50 89 LYS A O 1
ATOM 705 N N . LEU A 1 90 ? -16.537 8.694 -5.014 1.00 96.94 90 LEU A N 1
ATOM 706 C CA . LEU A 1 90 ? -17.770 9.421 -4.691 1.00 96.94 90 LEU A CA 1
ATOM 707 C C . LEU A 1 90 ? -19.019 8.659 -5.150 1.00 96.94 90 LEU A C 1
ATOM 709 O O . LEU A 1 90 ? -19.976 8.549 -4.388 1.00 96.94 90 LEU A O 1
ATOM 713 N N . SER A 1 91 ? -18.982 8.058 -6.344 1.00 97.38 91 SER A N 1
ATOM 714 C CA . SER A 1 91 ? -20.087 7.240 -6.857 1.00 97.38 91 SER A CA 1
ATOM 715 C C . SER A 1 91 ? -20.370 6.008 -5.993 1.00 97.38 91 SER A C 1
ATOM 717 O O . SER A 1 91 ? -21.506 5.558 -5.925 1.00 97.38 91 SER A O 1
ATOM 719 N N . ILE A 1 92 ? -19.359 5.454 -5.313 1.00 97.75 92 ILE A N 1
ATOM 720 C CA . ILE A 1 92 ? -19.539 4.344 -4.369 1.00 97.75 92 ILE A CA 1
ATOM 721 C C . ILE A 1 92 ? -20.213 4.845 -3.095 1.00 97.75 92 ILE A C 1
ATOM 723 O O . ILE A 1 92 ? -21.129 4.194 -2.595 1.00 97.75 92 ILE A O 1
ATOM 727 N N . GLU A 1 93 ? -19.773 5.993 -2.582 1.00 97.69 93 GLU A N 1
ATOM 728 C CA . GLU A 1 93 ? -20.304 6.578 -1.350 1.00 97.69 93 GLU A CA 1
ATOM 729 C C . GLU A 1 93 ? -21.750 7.065 -1.486 1.00 97.69 93 GLU A C 1
ATOM 731 O O . GLU A 1 93 ? -22.485 7.031 -0.501 1.00 97.69 93 GLU A O 1
ATOM 736 N N . SER A 1 94 ? -22.185 7.457 -2.687 1.00 97.81 94 SER A N 1
ATOM 737 C CA . SER A 1 94 ? -23.565 7.886 -2.947 1.00 97.81 94 SER A CA 1
ATOM 738 C C . SER A 1 94 ? -24.564 6.734 -3.120 1.00 97.81 94 SER A C 1
ATOM 740 O O . SER A 1 94 ? -25.770 6.973 -3.208 1.00 97.81 94 SER A O 1
ATOM 742 N N . ARG A 1 95 ? -24.114 5.472 -3.167 1.00 98.31 95 ARG A N 1
ATOM 743 C CA . ARG A 1 95 ? -25.019 4.330 -3.361 1.00 98.31 95 ARG A CA 1
ATOM 744 C C . ARG A 1 95 ? -25.886 4.065 -2.135 1.00 98.31 95 ARG A C 1
ATOM 746 O O . ARG A 1 95 ? -25.390 3.994 -1.011 1.00 98.31 95 ARG A O 1
ATOM 753 N N . ARG A 1 96 ? -27.156 3.732 -2.387 1.00 98.50 96 ARG A N 1
ATOM 754 C CA . ARG A 1 96 ? -28.153 3.391 -1.358 1.00 98.50 96 ARG A CA 1
ATOM 755 C C . ARG A 1 96 ? -27.706 2.279 -0.399 1.00 98.50 96 ARG A C 1
ATOM 757 O O . ARG A 1 96 ? -28.012 2.330 0.784 1.00 98.50 96 ARG A O 1
ATOM 764 N N . ASP A 1 97 ? -26.989 1.262 -0.881 1.00 98.19 97 ASP A N 1
ATOM 765 C CA . ASP A 1 97 ? -26.523 0.158 -0.030 1.00 98.19 97 ASP A CA 1
ATOM 766 C C . ASP A 1 97 ? -25.373 0.559 0.905 1.00 98.19 97 ASP A C 1
ATOM 768 O O . ASP A 1 97 ? -25.217 -0.027 1.978 1.00 98.19 97 ASP A O 1
ATOM 772 N N . ILE A 1 98 ? -24.571 1.553 0.515 1.00 98.44 98 ILE A N 1
ATOM 773 C CA . ILE A 1 98 ? -23.540 2.142 1.371 1.00 98.44 98 ILE A CA 1
ATOM 774 C C . ILE A 1 98 ? -24.176 3.096 2.378 1.00 98.44 98 ILE A C 1
ATOM 776 O O . ILE A 1 98 ? -23.851 2.989 3.560 1.00 98.44 98 ILE A O 1
ATOM 780 N N . THR A 1 99 ? -25.110 3.955 1.956 1.00 98.38 99 THR A N 1
ATOM 781 C CA . THR A 1 99 ? -25.811 4.869 2.873 1.00 98.38 99 THR A CA 1
ATOM 782 C C . THR A 1 99 ? -26.566 4.094 3.952 1.00 98.38 99 THR A C 1
ATOM 784 O O . THR A 1 99 ? -26.294 4.303 5.125 1.00 98.38 99 THR A O 1
ATOM 787 N N . GLN A 1 100 ? -27.337 3.062 3.591 1.00 98.44 100 GLN A N 1
ATOM 788 C CA . GLN A 1 100 ? -28.022 2.195 4.565 1.00 98.44 100 GLN A CA 1
ATOM 789 C C . GLN A 1 100 ? -27.074 1.559 5.594 1.00 98.44 100 GLN A C 1
ATOM 791 O O . GLN A 1 100 ? -27.419 1.404 6.764 1.00 98.44 100 GLN A O 1
ATOM 796 N N . ARG A 1 101 ? -25.863 1.165 5.179 1.00 98.50 101 ARG A N 1
ATOM 797 C CA . ARG A 1 101 ? -24.859 0.598 6.097 1.00 98.50 101 ARG A CA 1
ATOM 798 C C . ARG A 1 101 ? -24.214 1.659 6.985 1.00 98.50 101 ARG A C 1
ATOM 800 O O . ARG A 1 101 ? -23.795 1.325 8.091 1.00 98.50 101 ARG A O 1
ATOM 807 N N . ARG A 1 102 ? -24.118 2.908 6.519 1.00 98.50 102 ARG A N 1
ATOM 808 C CA . ARG A 1 102 ? -23.683 4.048 7.337 1.00 98.50 102 ARG A CA 1
ATOM 809 C C . ARG A 1 102 ? -24.742 4.376 8.385 1.00 98.50 102 ARG A C 1
ATOM 811 O O . ARG A 1 102 ? -24.385 4.453 9.554 1.00 98.50 102 ARG A O 1
ATOM 818 N N . ASP A 1 103 ? -26.011 4.410 7.995 1.00 98.44 103 ASP A N 1
ATOM 819 C CA . ASP A 1 103 ? -27.134 4.627 8.913 1.00 98.44 103 ASP A CA 1
ATOM 820 C C . ASP A 1 103 ? -27.194 3.516 9.977 1.00 98.44 103 ASP A C 1
ATOM 822 O O . ASP A 1 103 ? -27.348 3.783 11.166 1.00 98.44 103 ASP A O 1
ATOM 826 N N . ALA A 1 104 ? -26.975 2.254 9.586 1.00 98.19 104 ALA A N 1
ATOM 827 C CA . ALA A 1 104 ? -26.901 1.133 10.528 1.00 98.19 104 ALA A CA 1
ATOM 828 C C . ALA A 1 104 ? -25.713 1.239 11.502 1.00 98.19 104 ALA A C 1
ATOM 830 O O . ALA A 1 104 ? -25.828 0.864 12.670 1.00 98.19 104 ALA A O 1
ATOM 831 N N . LEU A 1 105 ? -24.565 1.743 11.037 1.00 98.50 105 LEU A N 1
ATOM 832 C CA . LEU A 1 105 ? -23.414 2.017 11.897 1.00 98.50 105 LEU A CA 1
ATOM 833 C C . LEU A 1 105 ? -23.721 3.151 12.881 1.00 98.50 105 LEU A C 1
ATOM 835 O O . LEU A 1 105 ? -23.381 3.034 14.055 1.00 98.50 105 LEU A O 1
ATOM 839 N N . GLU A 1 106 ? -24.386 4.209 12.428 1.00 98.31 106 GLU A N 1
ATOM 840 C CA . GLU A 1 106 ? -24.805 5.327 13.271 1.00 98.31 106 GLU A CA 1
ATOM 841 C C . GLU A 1 106 ? -25.824 4.885 14.331 1.00 98.31 106 GLU A C 1
ATOM 843 O O . GLU A 1 106 ? -25.631 5.147 15.518 1.00 98.31 106 GLU A O 1
ATOM 848 N N . ALA A 1 107 ? -26.830 4.095 13.947 1.00 98.25 107 ALA A N 1
ATOM 849 C CA . ALA A 1 107 ? -27.781 3.492 14.880 1.00 98.25 107 ALA A CA 1
ATOM 850 C C . ALA A 1 107 ? -27.080 2.600 15.924 1.00 98.25 107 ALA A C 1
ATOM 852 O O . ALA A 1 107 ? -27.379 2.670 17.120 1.00 98.25 107 ALA A O 1
ATOM 853 N N . ALA A 1 108 ? -26.087 1.806 15.508 1.00 98.25 108 ALA A N 1
ATOM 854 C CA . ALA A 1 108 ? -25.272 1.021 16.433 1.00 98.25 108 ALA A CA 1
ATOM 855 C C . ALA A 1 108 ? -24.454 1.916 17.382 1.00 98.25 108 ALA A C 1
ATOM 857 O O . ALA A 1 108 ? -24.342 1.607 18.570 1.00 98.25 108 ALA A O 1
ATOM 858 N N . MET A 1 109 ? -23.924 3.046 16.903 1.00 98.19 109 MET A N 1
ATOM 859 C CA . MET A 1 109 ? -23.216 4.020 17.741 1.00 98.19 109 MET A CA 1
ATOM 860 C C . MET A 1 109 ? -24.137 4.671 18.780 1.00 98.19 109 MET A C 1
ATOM 862 O O . MET A 1 109 ? -23.723 4.819 19.932 1.00 98.19 109 MET A O 1
ATOM 866 N N . LEU A 1 110 ? -25.388 4.978 18.420 1.00 98.44 110 LEU A N 1
ATOM 867 C CA . LEU A 1 110 ? -26.399 5.499 19.348 1.00 98.44 110 LEU A CA 1
ATOM 868 C C . LEU A 1 110 ? -26.751 4.490 20.450 1.00 98.44 110 LEU A C 1
ATOM 870 O O . LEU A 1 110 ? -26.884 4.873 21.611 1.00 98.44 110 LEU A O 1
ATOM 874 N N . SER A 1 111 ? -26.815 3.196 20.119 1.00 97.62 111 SER A N 1
ATOM 875 C CA . SER A 1 111 ? -27.062 2.124 21.100 1.00 97.62 111 SER A CA 1
ATOM 876 C C . SER A 1 111 ? -25.911 1.903 22.097 1.00 97.62 111 SER A C 1
ATOM 878 O O . SER A 1 111 ? -26.095 1.235 23.112 1.00 97.62 111 SER A O 1
ATOM 880 N N . LYS A 1 112 ? -24.715 2.447 21.816 1.00 97.56 112 LYS A N 1
ATOM 881 C CA . LYS A 1 112 ? -23.463 2.265 22.580 1.00 97.56 112 LYS A CA 1
ATOM 882 C C . LYS A 1 112 ? -23.001 0.806 22.755 1.00 97.56 112 LYS A C 1
ATOM 884 O O . LYS A 1 112 ? -22.053 0.559 23.505 1.00 97.56 112 LYS A O 1
ATOM 889 N N . ASP A 1 113 ? -23.582 -0.157 22.038 1.00 98.06 113 ASP A N 1
ATOM 890 C CA . ASP A 1 113 ? -23.106 -1.541 22.034 1.00 98.06 113 ASP A CA 1
ATOM 891 C C . ASP A 1 113 ? -21.860 -1.687 21.141 1.00 98.06 113 ASP A C 1
ATOM 893 O O . ASP A 1 113 ? -21.916 -1.653 19.908 1.00 98.06 113 ASP A O 1
ATOM 897 N N . LYS A 1 114 ? -20.703 -1.900 21.778 1.00 98.12 114 LYS A N 1
ATOM 898 C CA . LYS A 1 114 ? -19.407 -2.070 21.103 1.00 98.12 114 LYS A CA 1
ATOM 899 C C . LYS A 1 114 ? -19.408 -3.226 20.097 1.00 98.12 114 LYS A C 1
ATOM 901 O O . LYS A 1 114 ? -18.723 -3.133 19.076 1.00 98.12 114 LYS A O 1
ATOM 906 N N . SER A 1 115 ? -20.152 -4.300 20.374 1.00 97.81 115 SER A N 1
ATOM 907 C CA . SER A 1 115 ? -20.230 -5.471 19.493 1.00 97.81 115 SER A CA 1
ATOM 908 C C . SER A 1 115 ? -20.924 -5.109 18.181 1.00 97.81 115 SER A C 1
ATOM 910 O O . SER A 1 115 ? -20.384 -5.347 17.095 1.00 97.81 115 SER A O 1
ATOM 912 N N . GLN A 1 116 ? -22.071 -4.431 18.276 1.00 98.06 116 GLN A N 1
ATOM 913 C CA . GLN A 1 116 ? -22.839 -3.993 17.110 1.00 98.06 116 GLN A CA 1
ATOM 914 C C . GLN A 1 116 ? -22.082 -2.947 16.291 1.00 98.06 116 GLN A C 1
ATOM 916 O O . GLN A 1 116 ? -22.051 -3.048 15.067 1.00 98.06 116 GLN A O 1
ATOM 921 N N . ILE A 1 117 ? -21.387 -2.006 16.942 1.00 98.31 117 ILE A N 1
ATOM 922 C CA . ILE A 1 117 ? -20.556 -1.004 16.252 1.00 98.31 117 ILE A CA 1
ATOM 923 C C . ILE A 1 117 ? -19.465 -1.689 15.416 1.00 98.31 117 ILE A C 1
ATOM 925 O O . ILE A 1 117 ? -19.281 -1.371 14.240 1.00 98.31 117 ILE A O 1
ATOM 929 N N . SER A 1 118 ? -18.754 -2.662 15.997 1.00 97.75 118 SER A N 1
ATOM 930 C CA . SER A 1 118 ? -17.709 -3.414 15.290 1.00 97.75 118 SER A CA 1
ATOM 931 C C . SER A 1 118 ? -18.275 -4.205 14.102 1.00 97.75 118 SER A C 1
ATOM 933 O O . SER A 1 118 ? -17.725 -4.180 12.992 1.00 97.75 118 SER A O 1
ATOM 935 N N . LYS A 1 119 ? -19.425 -4.862 14.297 1.00 98.12 119 LYS A N 1
ATOM 936 C CA . LYS A 1 119 ? -20.115 -5.626 13.251 1.00 98.12 119 LYS A CA 1
ATOM 937 C C . LYS A 1 119 ? -20.595 -4.727 12.106 1.00 98.12 119 LYS A C 1
ATOM 939 O O . LYS A 1 119 ? -20.321 -5.030 10.947 1.00 98.12 119 LYS A O 1
ATOM 944 N N . ALA A 1 120 ? -21.241 -3.603 12.406 1.00 98.31 120 ALA A N 1
ATOM 945 C CA . ALA A 1 120 ? -21.712 -2.654 11.398 1.00 98.31 120 ALA A CA 1
ATOM 946 C C . ALA A 1 120 ? -20.545 -2.027 10.616 1.00 98.31 120 ALA A C 1
ATOM 948 O O . ALA A 1 120 ? -20.582 -1.960 9.385 1.00 98.31 120 ALA A O 1
ATOM 949 N N . LYS A 1 121 ? -19.459 -1.657 11.308 1.00 98.19 121 LYS A N 1
ATOM 950 C CA . LYS A 1 121 ? -18.259 -1.092 10.678 1.00 98.19 121 LYS A CA 1
ATOM 951 C C . LYS A 1 121 ? -17.588 -2.086 9.731 1.00 98.19 121 LYS A C 1
ATOM 953 O O . LYS A 1 121 ? -17.330 -1.757 8.576 1.00 98.19 121 LYS A O 1
ATOM 958 N N . SER A 1 122 ? -17.344 -3.315 10.189 1.00 97.25 122 SER A N 1
ATOM 959 C CA . SER A 1 122 ? -16.733 -4.356 9.349 1.00 97.25 122 SER A CA 1
ATOM 960 C C . SER A 1 122 ? -17.590 -4.681 8.121 1.00 97.25 122 SER A C 1
ATOM 962 O O . SER A 1 122 ? -17.054 -4.825 7.020 1.00 97.25 122 SER A O 1
ATOM 964 N N . ALA A 1 123 ? -18.916 -4.706 8.280 1.00 98.06 123 ALA A N 1
ATOM 965 C CA . ALA A 1 123 ? -19.862 -4.902 7.190 1.00 98.06 123 ALA A CA 1
ATOM 966 C C . ALA A 1 123 ? -19.832 -3.753 6.162 1.00 98.06 123 ALA A C 1
ATOM 968 O O . ALA A 1 123 ? -19.930 -4.009 4.957 1.00 98.06 123 ALA A O 1
ATOM 969 N N . LEU A 1 124 ? -19.691 -2.498 6.600 1.00 98.25 124 LEU A N 1
ATOM 970 C CA . LEU A 1 124 ? -19.513 -1.341 5.715 1.00 98.25 124 LEU A CA 1
ATOM 971 C C . LEU A 1 124 ? -18.181 -1.429 4.947 1.00 98.25 124 LEU A C 1
ATOM 973 O O . LEU A 1 124 ? -18.166 -1.333 3.719 1.00 98.25 124 LEU A O 1
ATOM 977 N N . ASP A 1 125 ? -17.076 -1.699 5.645 1.00 97.81 125 ASP A N 1
ATOM 978 C CA . ASP A 1 125 ? -15.735 -1.772 5.051 1.00 97.81 125 ASP A CA 1
ATOM 979 C C . ASP A 1 125 ? -15.584 -2.945 4.073 1.00 97.81 125 ASP A C 1
ATOM 981 O O . ASP A 1 125 ? -14.917 -2.832 3.040 1.00 97.81 125 ASP A O 1
ATOM 985 N N . GLN A 1 126 ? -16.199 -4.094 4.364 1.00 97.62 126 GLN A N 1
ATOM 986 C CA . GLN A 1 126 ? -16.238 -5.226 3.438 1.00 97.62 126 GLN A CA 1
ATOM 987 C C . GLN A 1 126 ? -16.969 -4.849 2.146 1.00 97.62 126 GLN A C 1
ATOM 989 O O . GLN A 1 126 ? -16.479 -5.149 1.054 1.00 97.62 126 GLN A O 1
ATOM 994 N N . ARG A 1 127 ? -18.109 -4.153 2.253 1.00 98.06 127 ARG A N 1
ATOM 995 C CA . ARG A 1 127 ? -18.884 -3.737 1.081 1.00 98.06 127 ARG A CA 1
ATOM 996 C C . ARG A 1 127 ? -18.134 -2.703 0.245 1.00 98.06 127 ARG A C 1
ATOM 998 O O . ARG A 1 127 ? -18.041 -2.886 -0.967 1.00 98.06 127 ARG A O 1
ATOM 1005 N N . ARG A 1 128 ? -17.530 -1.688 0.875 1.00 98.12 128 ARG A N 1
ATOM 1006 C CA . ARG A 1 128 ? -16.667 -0.703 0.196 1.00 98.12 128 ARG A CA 1
ATOM 1007 C C . ARG A 1 128 ? -15.531 -1.379 -0.566 1.00 98.12 128 ARG A C 1
ATOM 1009 O O . ARG A 1 128 ? -15.371 -1.135 -1.757 1.00 98.12 128 ARG A O 1
ATOM 1016 N N . ARG A 1 129 ? -14.795 -2.292 0.079 1.00 96.81 129 ARG A N 1
ATOM 1017 C CA . ARG A 1 129 ? -13.701 -3.042 -0.567 1.00 96.81 129 ARG A CA 1
ATOM 1018 C C . ARG A 1 129 ? -14.179 -3.863 -1.763 1.00 96.81 129 ARG A C 1
ATOM 1020 O O . ARG A 1 129 ? -13.515 -3.860 -2.797 1.00 96.81 129 ARG A O 1
ATOM 1027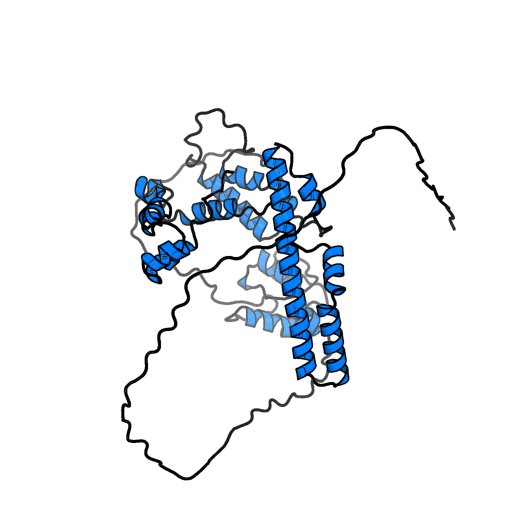 N N . ALA A 1 130 ? -15.329 -4.528 -1.649 1.00 97.31 130 ALA A N 1
ATOM 1028 C CA . ALA A 1 130 ? -15.911 -5.282 -2.756 1.00 97.31 130 ALA A CA 1
ATOM 1029 C C . ALA A 1 130 ? -16.269 -4.373 -3.946 1.00 97.31 130 ALA A C 1
ATOM 1031 O O . ALA A 1 130 ? -15.925 -4.692 -5.081 1.00 97.31 130 ALA A O 1
ATOM 1032 N N . LEU A 1 131 ? -16.896 -3.221 -3.691 1.00 97.94 131 LEU A N 1
ATOM 1033 C CA . LEU A 1 131 ? -17.258 -2.259 -4.737 1.00 97.94 131 LEU A CA 1
ATOM 1034 C C . LEU A 1 131 ? -16.029 -1.610 -5.384 1.00 97.94 131 LEU A C 1
ATOM 1036 O O . LEU A 1 131 ? -15.964 -1.532 -6.607 1.00 97.94 131 LEU A O 1
ATOM 1040 N N . HIS A 1 132 ? -15.026 -1.229 -4.588 1.00 96.50 132 HIS A N 1
ATOM 1041 C CA . HIS A 1 132 ? -13.746 -0.729 -5.097 1.00 96.50 132 HIS A CA 1
ATOM 1042 C C . HIS A 1 132 ? -13.085 -1.749 -6.025 1.00 96.50 132 HIS A C 1
ATOM 1044 O O . HIS A 1 132 ? -12.628 -1.389 -7.106 1.00 96.50 132 HIS A O 1
ATOM 1050 N N . LYS A 1 133 ? -13.065 -3.029 -5.629 1.00 95.12 133 LYS A N 1
ATOM 1051 C CA . LYS A 1 133 ? -12.503 -4.106 -6.449 1.00 95.12 133 LYS A CA 1
ATOM 1052 C C . LYS A 1 133 ? -13.241 -4.244 -7.781 1.00 95.12 133 LYS A C 1
ATOM 1054 O O . LYS A 1 133 ? -12.587 -4.343 -8.810 1.00 95.12 133 LYS A O 1
ATOM 1059 N N . LEU A 1 134 ? -14.575 -4.239 -7.771 1.00 97.12 134 LEU A N 1
ATOM 1060 C CA . LEU A 1 134 ? -15.377 -4.371 -8.993 1.00 97.12 134 LEU A CA 1
ATOM 1061 C C . LEU A 1 134 ? -15.176 -3.193 -9.951 1.00 97.12 134 LEU A C 1
ATOM 1063 O O . LEU A 1 134 ? -14.984 -3.406 -11.144 1.00 97.12 134 LEU A O 1
ATOM 1067 N N . ILE A 1 135 ? -15.169 -1.964 -9.433 1.00 97.12 135 ILE A N 1
ATOM 1068 C CA . ILE A 1 135 ? -14.935 -0.774 -10.259 1.00 97.12 135 ILE A CA 1
ATOM 1069 C C . ILE A 1 135 ? -13.520 -0.773 -10.833 1.00 97.12 135 ILE A C 1
ATOM 1071 O O . ILE A 1 135 ? -13.348 -0.468 -12.008 1.00 97.12 135 ILE A O 1
ATOM 1075 N N . LEU A 1 136 ? -12.517 -1.163 -10.042 1.00 94.44 136 LEU A N 1
ATOM 1076 C CA . LEU A 1 136 ? -11.144 -1.277 -10.526 1.00 94.44 136 LEU A CA 1
ATOM 1077 C C . LEU A 1 136 ? -11.020 -2.320 -11.643 1.00 94.44 136 LEU A C 1
ATOM 1079 O O . LEU A 1 136 ? -10.335 -2.078 -12.630 1.00 94.44 136 LEU A O 1
ATOM 1083 N N . LEU A 1 137 ? -11.671 -3.478 -11.491 1.00 93.62 137 LEU A N 1
ATOM 1084 C CA . LEU A 1 137 ? -11.665 -4.524 -12.513 1.00 93.62 137 LEU A CA 1
ATOM 1085 C C . LEU A 1 137 ? -12.278 -4.021 -13.820 1.00 93.62 137 LEU A C 1
ATOM 1087 O O . LEU A 1 137 ? -11.639 -4.159 -14.857 1.00 93.62 137 LEU A O 1
ATOM 1091 N N . ARG A 1 138 ? -13.438 -3.360 -13.751 1.00 96.44 138 ARG A N 1
ATOM 1092 C CA . ARG A 1 138 ? -14.080 -2.754 -14.923 1.00 96.44 138 ARG A CA 1
ATOM 1093 C C . ARG A 1 138 ? -13.196 -1.687 -15.572 1.00 96.44 138 ARG A C 1
ATOM 1095 O O . ARG A 1 138 ? -12.957 -1.736 -16.766 1.00 96.44 138 ARG A O 1
ATOM 1102 N N . ALA A 1 139 ? -12.624 -0.780 -14.779 1.00 94.81 139 ALA A N 1
ATOM 1103 C CA . ALA A 1 139 ? -11.734 0.261 -15.294 1.00 94.81 139 ALA A CA 1
ATOM 1104 C C . ALA A 1 139 ? -10.470 -0.315 -15.960 1.00 94.81 139 ALA A C 1
ATOM 1106 O O . ALA A 1 139 ? -9.962 0.254 -16.924 1.00 94.81 139 ALA A O 1
ATOM 1107 N N . ARG A 1 140 ? -9.945 -1.438 -15.453 1.00 94.31 140 ARG A N 1
ATOM 1108 C CA . ARG A 1 140 ? -8.829 -2.156 -16.082 1.00 94.31 140 ARG A CA 1
ATOM 1109 C C . ARG A 1 140 ? -9.244 -2.824 -17.381 1.00 94.31 140 ARG A C 1
ATOM 1111 O O . ARG A 1 140 ? -8.484 -2.760 -18.337 1.00 94.31 140 ARG A O 1
ATOM 1118 N N . GLU A 1 141 ? -10.408 -3.457 -17.409 1.00 94.75 141 GLU A N 1
ATOM 1119 C CA . GLU A 1 141 ? -10.963 -4.062 -18.619 1.00 94.75 141 GLU A CA 1
ATOM 1120 C C . GLU A 1 141 ? -11.125 -3.009 -19.722 1.00 94.75 141 GLU A C 1
ATOM 1122 O O . GLU A 1 141 ? -10.515 -3.154 -20.780 1.00 94.75 141 GLU A O 1
ATOM 1127 N N . ASP A 1 142 ? -11.782 -1.886 -19.411 1.00 95.56 142 ASP A N 1
ATOM 1128 C CA . ASP A 1 142 ? -11.960 -0.753 -20.328 1.00 95.56 142 ASP A CA 1
ATOM 1129 C C . ASP A 1 142 ? -10.606 -0.190 -20.810 1.00 95.56 142 ASP A C 1
ATOM 1131 O O . ASP A 1 142 ? -10.430 0.136 -21.987 1.00 95.56 142 ASP A O 1
ATOM 1135 N N . TYR A 1 143 ? -9.622 -0.084 -19.907 1.00 95.56 143 TYR A N 1
ATOM 1136 C CA . TYR A 1 143 ? -8.267 0.362 -20.239 1.00 95.56 143 TYR A CA 1
ATOM 1137 C C . TYR A 1 143 ? -7.576 -0.591 -21.216 1.00 95.56 143 TYR A C 1
ATOM 1139 O O . TYR A 1 143 ? -7.012 -0.145 -22.214 1.00 95.56 143 TYR A O 1
ATOM 1147 N N . PHE A 1 144 ? -7.598 -1.897 -20.941 1.00 93.75 144 PHE A N 1
ATOM 1148 C CA . PHE A 1 144 ? -6.923 -2.878 -21.785 1.00 93.75 144 PHE A CA 1
ATOM 1149 C C . PHE A 1 144 ? -7.622 -3.049 -23.131 1.00 93.75 144 PHE A C 1
ATOM 1151 O O . PHE A 1 144 ? -6.935 -3.249 -24.129 1.00 93.75 144 PHE A O 1
ATOM 1158 N N . GLU A 1 145 ? -8.945 -2.915 -23.194 1.00 95.88 145 GLU A N 1
ATOM 1159 C CA . GLU A 1 145 ? -9.681 -2.883 -24.457 1.00 95.88 145 GLU A CA 1
ATOM 1160 C C . GLU A 1 145 ? -9.238 -1.694 -25.324 1.00 95.88 145 GLU A C 1
ATOM 1162 O O . GLU A 1 145 ? -8.859 -1.877 -26.484 1.00 95.88 145 GLU A O 1
ATOM 1167 N N . GLN A 1 146 ? -9.167 -0.490 -24.743 1.00 96.81 146 GLN A N 1
ATOM 1168 C CA . GLN A 1 146 ? -8.686 0.707 -25.442 1.00 96.81 146 GLN A CA 1
ATOM 1169 C C . GLN A 1 146 ? -7.210 0.598 -25.838 1.00 96.81 146 GLN A C 1
ATOM 1171 O O . GLN A 1 146 ? -6.850 0.917 -26.971 1.00 96.81 146 GLN A O 1
ATOM 1176 N N . ALA A 1 147 ? -6.349 0.113 -24.941 1.00 94.56 147 ALA A N 1
ATOM 1177 C CA . ALA A 1 147 ? -4.930 -0.073 -25.226 1.00 94.56 147 ALA A CA 1
ATOM 1178 C C . ALA A 1 147 ? -4.717 -1.097 -26.348 1.00 94.56 147 ALA A C 1
ATOM 1180 O O . ALA A 1 147 ? -3.908 -0.868 -27.243 1.00 94.56 147 ALA A O 1
ATOM 1181 N N . ASN A 1 148 ? -5.470 -2.200 -26.346 1.00 92.06 148 ASN A N 1
ATOM 1182 C CA . ASN A 1 148 ? -5.424 -3.192 -27.417 1.00 92.06 148 ASN A CA 1
ATOM 1183 C C . ASN A 1 148 ? -5.901 -2.608 -28.750 1.00 92.06 148 ASN A C 1
ATOM 1185 O O . ASN A 1 148 ? -5.274 -2.878 -29.772 1.00 92.06 148 ASN A O 1
ATOM 1189 N N . LYS A 1 149 ? -6.950 -1.775 -28.741 1.00 97.06 149 LYS A N 1
ATOM 1190 C CA . LYS A 1 149 ? -7.416 -1.060 -29.935 1.00 97.06 149 LYS A CA 1
ATOM 1191 C C . LYS A 1 149 ? -6.334 -0.132 -30.499 1.00 97.06 149 LYS A C 1
ATOM 1193 O O . LYS A 1 149 ? -6.022 -0.224 -31.680 1.00 97.06 149 LYS A O 1
ATOM 1198 N N . LEU A 1 150 ? -5.702 0.694 -29.660 1.00 95.31 150 LEU A N 1
ATOM 1199 C CA . LEU A 1 150 ? -4.620 1.593 -30.091 1.00 95.31 150 LEU A CA 1
ATOM 1200 C C . LEU A 1 150 ? -3.410 0.827 -30.636 1.00 95.31 150 LEU A C 1
ATOM 1202 O O . LEU A 1 150 ? -2.886 1.191 -31.685 1.00 95.31 150 LEU A O 1
ATOM 1206 N N . ARG A 1 151 ? -3.004 -0.268 -29.978 1.00 91.56 151 ARG A N 1
ATOM 1207 C CA . ARG A 1 151 ? -1.916 -1.132 -30.467 1.00 91.56 151 ARG A CA 1
ATOM 1208 C C . ARG A 1 151 ? -2.256 -1.775 -31.812 1.00 91.56 151 ARG A C 1
ATOM 1210 O O . ARG A 1 151 ? -1.385 -1.845 -32.671 1.00 91.56 151 ARG A O 1
ATOM 1217 N N . ALA A 1 152 ? -3.501 -2.216 -32.010 1.00 91.81 152 ALA A N 1
ATOM 1218 C CA . ALA A 1 152 ? -3.958 -2.769 -33.286 1.00 91.81 152 ALA A CA 1
ATOM 1219 C C . ALA A 1 152 ? -3.945 -1.723 -34.416 1.00 91.81 152 ALA A C 1
ATOM 1221 O O . ALA A 1 152 ? -3.676 -2.065 -35.562 1.00 91.81 152 ALA A O 1
ATOM 1222 N N . GLU A 1 153 ? -4.186 -0.452 -34.087 1.00 97.62 153 GLU A N 1
ATOM 1223 C CA . GLU A 1 153 ? -4.091 0.687 -35.009 1.00 97.62 153 GLU A CA 1
ATOM 1224 C C . GLU A 1 153 ? -2.653 1.223 -35.179 1.00 97.62 153 GLU A C 1
ATOM 1226 O O . GLU A 1 153 ? -2.443 2.171 -35.932 1.00 97.62 153 GLU A O 1
ATOM 1231 N N . GLY A 1 154 ? -1.659 0.662 -34.477 1.00 95.31 154 GLY A N 1
ATOM 1232 C CA . GLY A 1 154 ? -0.272 1.145 -34.499 1.00 95.31 154 GLY A CA 1
ATOM 1233 C C . GLY A 1 154 ? -0.058 2.505 -33.816 1.00 95.31 154 GLY A C 1
ATOM 1234 O O . GLY A 1 154 ? 0.954 3.160 -34.059 1.00 95.31 154 GLY A O 1
ATOM 1235 N N . LYS A 1 155 ? -0.995 2.953 -32.972 1.00 97.44 155 LYS A N 1
ATOM 1236 C CA . LYS A 1 155 ? -0.928 4.232 -32.244 1.00 97.44 155 LYS A CA 1
ATOM 1237 C C . LYS A 1 155 ? -0.274 4.065 -30.870 1.00 97.44 155 LYS A C 1
ATOM 1239 O O . LYS A 1 155 ? -0.364 3.006 -30.248 1.00 97.44 155 LYS A O 1
ATOM 1244 N N . SER A 1 156 ? 0.353 5.135 -30.367 1.00 94.25 156 SER A N 1
ATOM 1245 C CA . SER A 1 156 ? 0.902 5.155 -29.003 1.00 94.25 156 SER A CA 1
ATOM 1246 C C . SER A 1 156 ? -0.210 5.040 -27.949 1.00 94.25 156 SER A C 1
ATOM 1248 O O . SER A 1 156 ? -1.291 5.603 -28.099 1.00 94.25 156 SER A O 1
ATOM 1250 N N . THR A 1 157 ? 0.073 4.338 -26.848 1.00 94.12 157 THR A N 1
ATOM 1251 C CA . THR A 1 157 ? -0.808 4.218 -25.672 1.00 94.12 157 THR A CA 1
ATOM 1252 C C . THR A 1 157 ? -0.527 5.275 -24.596 1.00 94.12 157 THR A C 1
ATOM 1254 O O . THR A 1 157 ? -1.045 5.172 -23.482 1.00 94.12 157 THR A O 1
ATOM 1257 N N . ASP A 1 158 ? 0.317 6.273 -24.872 1.00 91.62 158 ASP A N 1
ATOM 1258 C CA . ASP A 1 158 ? 0.755 7.246 -23.862 1.00 91.62 158 ASP A CA 1
ATOM 1259 C C . ASP A 1 158 ? -0.375 8.155 -23.365 1.00 91.62 158 ASP A C 1
ATOM 1261 O O . ASP A 1 158 ? -0.408 8.482 -22.179 1.00 91.62 158 ASP A O 1
ATOM 1265 N N . GLU A 1 159 ? -1.359 8.484 -24.205 1.00 92.50 159 GLU A N 1
ATOM 1266 C CA . GLU A 1 159 ? -2.550 9.234 -23.776 1.00 92.50 159 GLU A CA 1
ATOM 1267 C C . GLU A 1 159 ? -3.351 8.471 -22.712 1.00 92.50 159 GLU A C 1
ATOM 1269 O O . GLU A 1 159 ? -3.759 9.040 -21.695 1.00 92.50 159 GLU A O 1
ATOM 1274 N N . LEU A 1 160 ? -3.512 7.151 -22.886 1.00 92.00 160 LEU A N 1
ATOM 1275 C CA . LEU A 1 160 ? -4.172 6.305 -21.890 1.00 92.00 160 LEU A CA 1
ATOM 1276 C C . LEU A 1 160 ? -3.389 6.290 -20.578 1.00 92.00 160 LEU A C 1
ATOM 1278 O O . LEU A 1 160 ? -4.000 6.347 -19.513 1.00 92.00 160 LEU A O 1
ATOM 1282 N N . ARG A 1 161 ? -2.050 6.257 -20.647 1.00 88.25 161 ARG A N 1
ATOM 1283 C CA . ARG A 1 161 ? -1.175 6.334 -19.465 1.00 88.25 161 ARG A CA 1
ATOM 1284 C C . ARG A 1 161 ? -1.294 7.672 -18.745 1.00 88.25 161 ARG A C 1
ATOM 1286 O O . ARG A 1 161 ? -1.261 7.705 -17.518 1.00 88.25 161 ARG A O 1
ATOM 1293 N N . GLN A 1 162 ? -1.413 8.776 -19.478 1.00 87.25 162 GLN A N 1
ATOM 1294 C CA . GLN A 1 162 ? -1.584 10.100 -18.881 1.00 87.25 162 GLN A CA 1
ATOM 1295 C C . GLN A 1 162 ? -2.939 10.222 -18.181 1.00 87.25 162 GLN A C 1
ATOM 1297 O O . GLN A 1 162 ? -3.001 10.733 -17.066 1.00 87.25 162 GLN A O 1
ATOM 1302 N N . ARG A 1 163 ? -4.007 9.688 -18.786 1.00 86.81 163 ARG A N 1
ATOM 1303 C CA . ARG A 1 163 ? -5.361 9.719 -18.217 1.00 86.81 163 ARG A CA 1
ATOM 1304 C C . ARG A 1 163 ? -5.511 8.853 -16.966 1.00 86.81 163 ARG A C 1
ATOM 1306 O O . ARG A 1 163 ? -6.252 9.208 -16.053 1.00 86.81 163 ARG A O 1
ATOM 1313 N N . SER A 1 164 ? -4.854 7.698 -16.937 1.00 81.31 164 SER A N 1
ATOM 1314 C CA . SER A 1 164 ? -4.983 6.723 -15.852 1.00 81.31 164 SER A CA 1
ATOM 1315 C C . SER A 1 164 ? -4.049 6.969 -14.676 1.00 81.31 164 SER A C 1
ATOM 1317 O O . SER A 1 164 ? -4.244 6.357 -13.625 1.00 81.31 164 SER A O 1
ATOM 1319 N N . ARG A 1 165 ? -3.050 7.848 -14.820 1.00 73.56 165 ARG A N 1
ATOM 1320 C CA . ARG A 1 165 ? -2.215 8.300 -13.709 1.00 73.56 165 ARG A CA 1
ATOM 1321 C C . ARG A 1 165 ? -3.066 9.188 -12.799 1.00 73.56 165 ARG A C 1
ATOM 1323 O O . ARG A 1 165 ? -3.293 10.348 -13.141 1.00 73.56 165 ARG A O 1
ATOM 1330 N N . PRO A 1 166 ? -3.518 8.715 -11.617 1.00 61.75 166 PRO A N 1
ATOM 1331 C CA . PRO A 1 166 ? -3.911 9.670 -10.594 1.00 61.75 166 PRO A CA 1
ATOM 1332 C C . PRO A 1 166 ? -2.714 10.592 -10.347 1.00 61.75 166 PRO A C 1
ATOM 1334 O O . PRO A 1 166 ? -1.567 10.162 -10.500 1.00 61.75 166 PRO A O 1
ATOM 1337 N N . ALA A 1 167 ? -2.972 11.832 -9.933 1.00 53.25 167 ALA A N 1
ATOM 1338 C CA . ALA A 1 167 ? -1.962 12.730 -9.383 1.00 53.25 167 ALA A CA 1
ATOM 1339 C C . ALA A 1 167 ? -1.390 12.125 -8.085 1.00 53.25 167 ALA A C 1
ATOM 1341 O O . ALA A 1 167 ? -1.678 12.560 -6.976 1.00 53.25 167 ALA A O 1
ATOM 1342 N N . ARG A 1 168 ? -0.656 11.022 -8.202 1.00 51.69 168 ARG A N 1
ATOM 1343 C CA . ARG A 1 168 ? 0.097 10.403 -7.130 1.00 51.69 168 ARG A CA 1
ATOM 1344 C C . ARG A 1 168 ? 1.483 10.999 -7.166 1.00 51.69 168 ARG A C 1
ATOM 1346 O O . ARG A 1 168 ? 2.072 11.141 -8.237 1.00 51.69 168 ARG A O 1
ATOM 1353 N N . HIS A 1 169 ? 1.948 11.330 -5.961 1.00 45.66 169 HIS A N 1
ATOM 1354 C CA . HIS A 1 169 ? 3.341 11.563 -5.611 1.00 45.66 169 HIS A CA 1
ATOM 1355 C C . HIS A 1 169 ? 4.249 10.829 -6.584 1.00 45.66 169 HIS A C 1
ATOM 1357 O O . HIS A 1 169 ? 4.100 9.613 -6.731 1.00 45.66 169 HIS A O 1
ATOM 1363 N N . ARG A 1 170 ? 5.149 11.573 -7.239 1.00 41.84 170 ARG A N 1
ATOM 1364 C CA . ARG A 1 170 ? 6.279 11.002 -7.968 1.00 41.84 170 ARG A CA 1
ATOM 1365 C C . ARG A 1 170 ? 6.854 9.892 -7.093 1.00 41.84 170 ARG A C 1
ATOM 1367 O O . ARG A 1 170 ? 7.471 10.152 -6.069 1.00 41.84 170 ARG A O 1
ATOM 1374 N N . CYS A 1 171 ? 6.561 8.645 -7.439 1.00 47.47 171 CYS A N 1
ATOM 1375 C CA . CYS A 1 171 ? 7.409 7.558 -7.013 1.00 47.47 171 CYS A CA 1
ATOM 1376 C C . CYS A 1 171 ? 8.658 7.798 -7.850 1.00 47.47 171 CYS A C 1
ATOM 1378 O O . CYS A 1 171 ? 8.657 7.498 -9.044 1.00 47.47 171 CYS A O 1
ATOM 1380 N N . ASP A 1 172 ? 9.671 8.420 -7.246 1.00 50.22 172 ASP A N 1
ATOM 1381 C CA . ASP A 1 172 ? 10.948 8.757 -7.889 1.00 50.22 172 ASP A CA 1
ATOM 1382 C C . ASP A 1 172 ? 11.675 7.515 -8.440 1.00 50.22 172 ASP A C 1
ATOM 1384 O O . ASP A 1 172 ? 12.663 7.621 -9.147 1.00 50.22 172 ASP A O 1
ATOM 1388 N N . HIS A 1 173 ? 11.125 6.312 -8.251 1.00 48.94 173 HIS A N 1
ATOM 1389 C CA . HIS A 1 173 ? 11.514 5.119 -8.998 1.00 48.94 173 HIS A CA 1
ATOM 1390 C C . HIS A 1 173 ? 11.301 5.223 -10.518 1.00 48.94 173 HIS A C 1
ATOM 1392 O O . HIS A 1 173 ? 11.901 4.453 -11.258 1.00 48.94 173 HIS A O 1
ATOM 1398 N N . ALA A 1 174 ? 10.471 6.151 -11.009 1.00 49.47 174 ALA A N 1
ATOM 1399 C CA . ALA A 1 174 ? 10.312 6.372 -12.448 1.00 49.47 174 ALA A CA 1
ATOM 1400 C C . ALA A 1 174 ? 11.573 6.957 -13.119 1.00 49.47 174 ALA A C 1
ATOM 1402 O O . ALA A 1 174 ? 11.668 6.897 -14.341 1.00 49.47 174 ALA A O 1
ATOM 1403 N N . SER A 1 175 ? 12.531 7.496 -12.351 1.00 52.41 175 SER A N 1
ATOM 1404 C CA . SER A 1 175 ? 13.841 7.925 -12.865 1.00 52.41 175 SER A CA 1
ATOM 1405 C C . SER A 1 175 ? 14.916 6.845 -12.760 1.00 52.41 175 SER A C 1
ATOM 1407 O O . SER A 1 175 ? 16.086 7.124 -13.015 1.00 52.41 175 SER A O 1
ATOM 1409 N N . LEU A 1 176 ? 14.561 5.626 -12.350 1.00 58.81 176 LEU A N 1
ATOM 1410 C CA . LEU A 1 176 ? 15.520 4.537 -12.327 1.00 58.81 176 LEU A CA 1
ATOM 1411 C C . LEU A 1 176 ? 15.732 4.022 -13.737 1.00 58.81 176 LEU A C 1
ATOM 1413 O O . LEU A 1 176 ? 14.856 3.391 -14.332 1.00 58.81 176 LEU A O 1
ATOM 1417 N N . ASP A 1 177 ? 16.919 4.308 -14.250 1.00 67.38 177 ASP A N 1
ATOM 1418 C CA . ASP A 1 177 ? 17.368 3.835 -15.541 1.00 67.38 177 ASP A CA 1
ATOM 1419 C C . ASP A 1 177 ? 17.631 2.325 -15.479 1.00 67.38 177 ASP A C 1
ATOM 1421 O O . ASP A 1 177 ? 18.739 1.856 -15.218 1.00 67.38 177 ASP A O 1
ATOM 1425 N N . MET A 1 178 ? 16.581 1.536 -15.721 1.00 75.19 178 MET A N 1
ATOM 1426 C CA . MET A 1 178 ? 16.708 0.094 -15.947 1.00 75.19 178 MET A CA 1
ATOM 1427 C C . MET A 1 178 ? 17.640 -0.215 -17.132 1.00 75.19 178 MET A C 1
ATOM 1429 O O . MET A 1 178 ? 18.156 -1.328 -17.219 1.00 75.19 178 MET A O 1
ATOM 1433 N N . GLY A 1 179 ? 17.892 0.760 -18.015 1.00 77.25 179 GLY A N 1
ATOM 1434 C CA . GLY A 1 179 ? 18.890 0.690 -19.073 1.00 77.25 179 GLY A CA 1
ATOM 1435 C C . GLY A 1 179 ? 20.312 0.552 -18.534 1.00 77.25 179 GLY A C 1
ATOM 1436 O O . GLY A 1 179 ? 21.061 -0.246 -19.083 1.00 77.25 179 GLY A O 1
ATOM 1437 N N . CYS A 1 180 ? 20.664 1.199 -17.417 1.00 75.94 180 CYS A N 1
ATOM 1438 C CA . CYS A 1 180 ? 21.960 1.003 -16.756 1.00 75.94 180 CYS A CA 1
ATOM 1439 C C . CYS A 1 180 ? 22.133 -0.436 -16.261 1.00 75.94 180 CYS A C 1
ATOM 1441 O O . CYS A 1 180 ? 23.159 -1.057 -16.528 1.00 75.94 180 CYS A O 1
ATOM 1443 N N . LEU A 1 181 ? 21.126 -1.001 -15.583 1.00 82.38 181 LEU A N 1
ATOM 1444 C CA . LEU A 1 181 ? 21.175 -2.395 -15.124 1.00 82.38 181 LEU A CA 1
ATOM 1445 C C . LEU A 1 181 ? 21.310 -3.366 -16.307 1.00 82.38 181 LEU A C 1
ATOM 1447 O O . LEU A 1 181 ? 22.124 -4.289 -16.272 1.00 82.38 181 LEU A O 1
ATOM 1451 N N . LEU A 1 182 ? 20.541 -3.135 -17.373 1.00 79.06 182 LEU A N 1
ATOM 1452 C CA . LEU A 1 182 ? 20.615 -3.942 -18.589 1.00 79.06 182 LEU A CA 1
ATOM 1453 C C . LEU A 1 182 ? 21.955 -3.774 -19.312 1.00 79.06 182 LEU A C 1
ATOM 1455 O O . LEU A 1 182 ? 22.477 -4.762 -19.821 1.00 79.06 182 LEU A O 1
ATOM 1459 N N . ALA A 1 183 ? 22.549 -2.581 -19.319 1.00 80.69 183 ALA A N 1
ATOM 1460 C CA . ALA A 1 183 ? 23.875 -2.337 -19.878 1.00 80.69 183 ALA A CA 1
ATOM 1461 C C . ALA A 1 183 ? 24.967 -3.042 -19.065 1.00 80.69 183 ALA A C 1
ATOM 1463 O O . ALA A 1 183 ? 25.869 -3.632 -19.652 1.00 80.69 183 ALA A O 1
ATOM 1464 N N . TYR A 1 184 ? 24.856 -3.077 -17.732 1.00 80.69 184 TYR A N 1
ATOM 1465 C CA . TYR A 1 184 ? 25.751 -3.885 -16.903 1.00 80.69 184 TYR A CA 1
ATOM 1466 C C . TYR A 1 184 ? 25.622 -5.377 -17.216 1.00 80.69 184 TYR A C 1
ATOM 1468 O O . TYR A 1 184 ? 26.639 -6.046 -17.343 1.00 80.69 184 TYR A O 1
ATOM 1476 N N . TRP A 1 185 ? 24.409 -5.903 -17.413 1.00 78.44 185 TRP A N 1
ATOM 1477 C CA . TRP A 1 185 ? 24.218 -7.321 -17.749 1.00 78.44 185 TRP A CA 1
ATOM 1478 C C . TRP A 1 185 ? 24.644 -7.694 -19.167 1.00 78.44 185 TRP A C 1
ATOM 1480 O O . TRP A 1 185 ? 25.210 -8.765 -19.380 1.00 78.44 185 TRP A O 1
ATOM 1490 N N . THR A 1 186 ? 24.368 -6.833 -20.141 1.00 78.75 186 THR A N 1
ATOM 1491 C CA . THR A 1 186 ? 24.559 -7.150 -21.564 1.00 78.75 186 THR A CA 1
ATOM 1492 C C . THR A 1 186 ? 25.865 -6.611 -22.134 1.00 78.75 186 THR A C 1
ATOM 1494 O O . THR A 1 186 ? 26.301 -7.077 -23.179 1.00 78.75 186 THR A O 1
ATOM 1497 N N . GLY A 1 187 ? 26.506 -5.660 -21.452 1.00 74.69 187 GLY A N 1
ATOM 1498 C CA . GLY A 1 187 ? 27.686 -4.948 -21.941 1.00 74.69 187 GLY A CA 1
ATOM 1499 C C . GLY A 1 187 ? 27.381 -3.877 -22.991 1.00 74.69 187 GLY A C 1
ATOM 1500 O O . GLY A 1 187 ? 28.311 -3.216 -23.446 1.00 74.69 187 GLY A O 1
ATOM 1501 N N . GLU A 1 188 ? 26.113 -3.682 -23.367 1.00 76.06 188 GLU A N 1
ATOM 1502 C CA . GLU A 1 188 ? 25.695 -2.754 -24.420 1.00 76.06 188 GLU A CA 1
ATOM 1503 C C . GLU A 1 188 ? 24.704 -1.715 -23.880 1.00 76.06 188 GLU A C 1
ATOM 1505 O O . GLU A 1 188 ? 23.675 -2.039 -23.284 1.00 76.06 188 GLU A O 1
ATOM 1510 N N . ALA A 1 189 ? 24.994 -0.437 -24.124 1.00 56.44 189 ALA A N 1
ATOM 1511 C CA . ALA A 1 189 ? 24.050 0.644 -23.882 1.00 56.44 189 ALA A CA 1
ATOM 1512 C C . ALA A 1 189 ? 23.077 0.735 -25.070 1.00 56.44 189 ALA A C 1
ATOM 1514 O O . ALA A 1 189 ? 23.395 1.331 -26.096 1.00 56.44 189 ALA A O 1
ATOM 1515 N N . GLY A 1 190 ? 21.894 0.131 -24.938 1.00 53.22 190 GLY A N 1
ATOM 1516 C CA . GLY A 1 190 ? 20.804 0.271 -25.908 1.00 53.22 190 GLY A CA 1
ATOM 1517 C C . GLY A 1 190 ? 20.261 -1.061 -26.417 1.00 53.22 190 GLY A C 1
ATOM 1518 O O . GLY A 1 190 ? 20.884 -1.765 -27.203 1.00 53.22 190 GLY A O 1
ATOM 1519 N N . PHE A 1 191 ? 19.036 -1.382 -26.016 1.00 44.97 191 PHE A N 1
ATOM 1520 C CA . PHE A 1 191 ? 18.270 -2.486 -26.585 1.00 44.97 191 PHE A CA 1
ATOM 1521 C C . PHE A 1 191 ? 17.699 -2.015 -27.937 1.00 44.97 191 PHE A C 1
ATOM 1523 O O . PHE A 1 191 ? 16.681 -1.327 -27.953 1.00 44.97 191 PHE A O 1
ATOM 1530 N N . GLY A 1 192 ? 18.352 -2.301 -29.073 1.00 47.66 192 GLY A N 1
ATOM 1531 C CA . GLY A 1 192 ? 17.756 -1.895 -30.357 1.00 47.66 192 GLY A CA 1
ATOM 1532 C C . GLY A 1 192 ? 18.465 -2.233 -31.666 1.00 47.66 192 GLY A C 1
ATOM 1533 O O . GLY A 1 192 ? 17.778 -2.614 -32.605 1.00 47.66 192 GLY A O 1
ATOM 1534 N N . ASN A 1 193 ? 19.794 -2.156 -31.766 1.00 44.53 193 ASN A N 1
ATOM 1535 C CA . ASN A 1 193 ? 20.466 -2.264 -33.071 1.00 44.53 193 ASN A CA 1
ATOM 1536 C C . ASN A 1 193 ? 21.483 -3.407 -33.107 1.00 44.53 193 ASN A C 1
ATOM 1538 O O . ASN A 1 193 ? 22.689 -3.187 -33.086 1.00 44.53 193 ASN A O 1
ATOM 1542 N N . ARG A 1 194 ? 20.987 -4.645 -33.194 1.00 53.28 194 ARG A N 1
ATOM 1543 C CA . ARG A 1 194 ? 21.819 -5.808 -33.533 1.00 53.28 194 ARG A CA 1
ATOM 1544 C C . ARG A 1 194 ? 21.813 -6.008 -35.047 1.00 53.28 194 ARG A C 1
ATOM 1546 O O . ARG A 1 194 ? 20.952 -6.706 -35.574 1.00 53.28 194 ARG A O 1
ATOM 1553 N N . SER A 1 195 ? 22.764 -5.404 -35.756 1.00 45.69 195 SER A N 1
ATOM 1554 C CA . SER A 1 195 ? 23.166 -5.910 -37.074 1.00 45.69 195 SER A CA 1
ATOM 1555 C C . SER A 1 195 ? 23.994 -7.180 -36.853 1.00 45.69 195 SER A C 1
ATOM 1557 O O . SER A 1 195 ? 24.884 -7.179 -36.010 1.00 45.69 195 SER A O 1
ATOM 1559 N N . GLY A 1 196 ? 23.618 -8.264 -37.531 1.00 50.97 196 GLY A N 1
ATOM 1560 C CA . GLY A 1 196 ? 23.914 -9.655 -37.175 1.00 50.97 196 GLY A CA 1
ATOM 1561 C C . GLY A 1 196 ? 25.370 -10.058 -36.896 1.00 50.97 196 GLY A C 1
ATOM 1562 O O . GLY A 1 196 ? 26.306 -9.389 -37.308 1.00 50.97 196 GLY A O 1
ATOM 1563 N N . THR A 1 197 ? 25.465 -11.234 -36.249 1.00 48.06 197 THR A N 1
ATOM 1564 C CA . THR A 1 197 ? 26.632 -12.046 -35.814 1.00 48.06 197 THR A CA 1
ATOM 1565 C C . THR A 1 197 ? 27.115 -11.938 -34.353 1.00 48.06 197 THR A C 1
ATOM 1567 O O . THR A 1 197 ? 28.242 -12.331 -34.071 1.00 48.06 197 THR A O 1
ATOM 1570 N N . SER A 1 198 ? 26.295 -11.501 -33.386 1.00 49.56 198 SER A N 1
ATOM 1571 C CA . SER A 1 198 ? 26.684 -11.442 -31.955 1.00 49.56 198 SER A CA 1
ATOM 1572 C C . SER A 1 198 ? 26.307 -12.676 -31.109 1.00 49.56 198 SER A C 1
ATOM 1574 O O . SER A 1 198 ? 25.788 -12.546 -30.000 1.00 49.56 198 SER A O 1
ATOM 1576 N N . GLU A 1 199 ? 26.576 -13.892 -31.594 1.00 49.84 199 GLU A N 1
ATOM 1577 C CA . GLU A 1 199 ? 26.264 -15.130 -30.847 1.00 49.84 199 GLU A CA 1
ATOM 1578 C C . GLU A 1 199 ? 27.135 -15.377 -29.589 1.00 49.84 199 GLU A C 1
ATOM 1580 O O . GLU A 1 199 ? 26.837 -16.292 -28.827 1.00 49.84 199 GLU A O 1
ATOM 1585 N N . GLU A 1 200 ? 28.141 -14.547 -29.277 1.00 54.19 200 GLU A N 1
ATOM 1586 C CA . GLU A 1 200 ? 29.141 -14.865 -28.233 1.00 54.19 200 GLU A CA 1
ATOM 1587 C C . GLU A 1 200 ? 29.288 -13.875 -27.056 1.00 54.19 200 GLU A C 1
ATOM 1589 O O . GLU A 1 200 ? 30.213 -14.003 -26.257 1.00 54.19 200 GLU A O 1
ATOM 1594 N N . LEU A 1 201 ? 28.386 -12.907 -26.856 1.00 56.47 201 LEU A N 1
ATOM 1595 C CA . LEU A 1 201 ? 28.597 -11.881 -25.810 1.00 56.47 201 LEU A CA 1
ATOM 1596 C C . LEU A 1 201 ? 28.188 -12.282 -24.380 1.00 56.47 201 LEU A C 1
ATOM 1598 O O . LEU A 1 201 ? 28.543 -11.591 -23.429 1.00 56.47 201 LEU A O 1
ATOM 1602 N N . VAL A 1 202 ? 27.465 -13.388 -24.175 1.00 57.75 202 VAL A N 1
ATOM 1603 C CA . VAL A 1 202 ? 26.972 -13.746 -22.825 1.00 57.75 202 VAL A CA 1
ATOM 1604 C C . VAL A 1 202 ? 28.062 -14.390 -21.952 1.00 57.75 202 VAL A C 1
ATOM 1606 O O . VAL A 1 202 ? 28.032 -14.232 -20.734 1.00 57.75 202 VAL A O 1
ATOM 1609 N N . PHE A 1 203 ? 29.067 -15.035 -22.554 1.00 64.19 203 PHE A N 1
ATOM 1610 C CA . PHE A 1 203 ? 30.134 -15.760 -21.844 1.00 64.19 203 PHE A CA 1
ATOM 1611 C C . PHE A 1 203 ? 31.542 -15.327 -22.270 1.00 64.19 203 PHE A C 1
ATOM 1613 O O . PHE A 1 203 ? 32.457 -16.145 -22.357 1.00 64.19 203 PHE A O 1
ATOM 1620 N N . ASP A 1 204 ? 31.732 -14.041 -22.552 1.00 79.50 204 ASP A N 1
ATOM 1621 C CA . ASP A 1 204 ? 33.079 -13.516 -22.760 1.00 79.50 204 ASP A CA 1
ATOM 1622 C C . ASP A 1 204 ? 33.878 -13.480 -21.438 1.00 79.50 204 ASP A C 1
ATOM 1624 O O . ASP A 1 204 ? 33.354 -13.661 -20.334 1.00 79.50 204 ASP A O 1
ATOM 1628 N N . GLY A 1 205 ? 35.179 -13.203 -21.535 1.00 83.25 205 GLY A N 1
ATOM 1629 C CA . GLY A 1 205 ? 36.049 -13.063 -20.363 1.00 83.25 205 GLY A CA 1
ATOM 1630 C C . GLY A 1 205 ? 35.698 -11.897 -19.426 1.00 83.25 205 GLY A C 1
ATOM 1631 O O . GLY A 1 205 ? 36.414 -11.709 -18.451 1.00 83.25 205 GLY A O 1
ATOM 1632 N N . LYS A 1 206 ? 34.643 -11.121 -19.719 1.00 82.25 206 LYS A N 1
ATOM 1633 C CA . LYS A 1 206 ? 34.159 -9.974 -18.937 1.00 82.25 206 LYS A CA 1
ATOM 1634 C C . LYS A 1 206 ? 32.790 -10.234 -18.295 1.00 82.25 206 LYS A C 1
ATOM 1636 O O . LYS A 1 206 ? 32.219 -9.332 -17.684 1.00 82.25 206 LYS A O 1
ATOM 1641 N N . ALA A 1 207 ? 32.243 -11.444 -18.429 1.00 81.06 207 ALA A N 1
ATOM 1642 C CA . ALA A 1 207 ? 30.942 -11.798 -17.867 1.00 81.06 207 ALA A CA 1
ATOM 1643 C C . ALA A 1 207 ? 30.904 -11.668 -16.333 1.00 81.06 207 ALA A C 1
ATOM 1645 O O . ALA A 1 207 ? 29.891 -11.233 -15.786 1.00 81.06 207 ALA A O 1
ATOM 1646 N N . GLU A 1 208 ? 32.007 -11.990 -15.648 1.00 82.69 208 GLU A N 1
ATOM 1647 C CA . GLU A 1 208 ? 32.131 -11.831 -14.191 1.00 82.69 208 GLU A CA 1
ATOM 1648 C C . GLU A 1 208 ? 32.084 -10.348 -13.782 1.00 82.69 208 GLU A C 1
ATOM 1650 O O . GLU A 1 208 ? 31.271 -9.988 -12.932 1.00 82.69 208 GLU A O 1
ATOM 1655 N N . ASP A 1 209 ? 32.838 -9.473 -14.459 1.00 82.19 209 ASP A N 1
ATOM 1656 C CA . ASP A 1 209 ? 32.857 -8.023 -14.190 1.00 82.19 209 ASP A CA 1
ATOM 1657 C C . ASP A 1 209 ? 31.481 -7.374 -14.427 1.00 82.19 209 ASP A C 1
ATOM 1659 O O . ASP A 1 209 ? 31.024 -6.514 -13.669 1.00 82.19 209 ASP A O 1
ATOM 1663 N N . ARG A 1 210 ? 30.787 -7.810 -15.486 1.00 85.69 210 ARG A N 1
ATOM 1664 C CA . ARG A 1 210 ? 29.419 -7.382 -15.810 1.00 85.69 210 ARG A CA 1
ATOM 1665 C C . ARG A 1 210 ? 28.420 -7.783 -14.728 1.00 85.69 210 ARG A C 1
ATOM 1667 O O . ARG A 1 210 ? 27.590 -6.971 -14.309 1.00 85.69 210 ARG A O 1
ATOM 1674 N N . LEU A 1 211 ? 28.512 -9.027 -14.255 1.00 82.00 211 LEU A N 1
ATOM 1675 C CA . LEU A 1 211 ? 27.664 -9.531 -13.180 1.00 82.00 211 LEU A CA 1
ATOM 1676 C C . LEU A 1 211 ? 27.933 -8.788 -11.867 1.00 82.00 211 LEU A C 1
ATOM 1678 O O . LEU A 1 211 ? 26.981 -8.416 -11.181 1.00 82.00 211 LEU A O 1
ATOM 1682 N N . GLU A 1 212 ? 29.200 -8.529 -11.540 1.00 84.81 212 GLU A N 1
ATOM 1683 C CA . GLU A 1 212 ? 29.584 -7.752 -10.361 1.00 84.81 212 GLU A CA 1
ATOM 1684 C C . GLU A 1 212 ? 29.017 -6.326 -10.426 1.00 84.81 212 GLU A C 1
ATOM 1686 O O . GLU A 1 212 ? 28.355 -5.887 -9.483 1.00 84.81 212 GLU A O 1
ATOM 1691 N N . GLY A 1 213 ? 29.163 -5.637 -11.563 1.00 84.88 213 GLY A N 1
ATOM 1692 C CA . GLY A 1 213 ? 28.602 -4.298 -11.771 1.00 84.88 213 GLY A CA 1
ATOM 1693 C C . GLY A 1 213 ? 27.081 -4.250 -11.596 1.00 84.88 213 GLY A C 1
ATOM 1694 O O . GLY A 1 213 ? 26.553 -3.377 -10.900 1.00 84.88 213 GLY A O 1
ATOM 1695 N N . ALA A 1 214 ? 26.367 -5.234 -12.144 1.00 84.38 214 ALA A N 1
ATOM 1696 C CA . ALA A 1 214 ? 24.922 -5.335 -11.977 1.00 84.38 214 ALA A CA 1
ATOM 1697 C C . ALA A 1 214 ? 24.506 -5.648 -10.530 1.00 84.38 214 ALA A C 1
ATOM 1699 O O . ALA A 1 214 ? 23.524 -5.094 -10.031 1.00 84.38 214 ALA A O 1
ATOM 1700 N N . MET A 1 215 ? 25.258 -6.499 -9.828 1.00 83.25 215 MET A N 1
ATOM 1701 C CA . MET A 1 215 ? 25.006 -6.808 -8.419 1.00 83.25 215 MET A CA 1
ATOM 1702 C C . MET A 1 215 ? 25.238 -5.594 -7.517 1.00 83.25 215 MET A C 1
ATOM 1704 O O . MET A 1 215 ? 24.426 -5.330 -6.630 1.00 83.25 215 MET A O 1
ATOM 1708 N N . VAL A 1 216 ? 26.290 -4.810 -7.764 1.00 83.62 216 VAL A N 1
ATOM 1709 C CA . VAL A 1 216 ? 26.542 -3.548 -7.050 1.00 83.62 216 VAL A CA 1
ATOM 1710 C C . VAL A 1 216 ? 25.412 -2.546 -7.298 1.00 83.62 216 VAL A C 1
ATOM 1712 O O . VAL A 1 216 ? 24.942 -1.911 -6.351 1.00 83.62 216 VAL A O 1
ATOM 1715 N N . TRP A 1 217 ? 24.928 -2.438 -8.539 1.00 87.75 217 TRP A N 1
ATOM 1716 C CA . TRP A 1 217 ? 23.773 -1.603 -8.877 1.00 87.75 217 TRP A CA 1
ATOM 1717 C C . TRP A 1 217 ? 22.521 -2.027 -8.091 1.00 87.75 217 TRP A C 1
ATOM 1719 O O . TRP A 1 217 ? 21.874 -1.190 -7.459 1.00 87.75 217 TRP A O 1
ATOM 1729 N N . LEU A 1 218 ? 22.217 -3.331 -8.043 1.00 82.56 218 LEU A N 1
ATOM 1730 C CA . LEU A 1 218 ? 21.068 -3.876 -7.305 1.00 82.56 218 LEU A CA 1
ATOM 1731 C C . LEU A 1 218 ? 21.176 -3.656 -5.791 1.00 82.56 218 LEU A C 1
ATOM 1733 O O . LEU A 1 218 ? 20.181 -3.324 -5.145 1.00 82.56 218 LEU A O 1
ATOM 1737 N N . LEU A 1 219 ? 22.371 -3.812 -5.214 1.00 80.31 219 LEU A N 1
ATOM 1738 C CA . LEU A 1 219 ? 22.605 -3.564 -3.790 1.00 80.31 219 LEU A CA 1
ATOM 1739 C C . LEU A 1 219 ? 22.407 -2.086 -3.431 1.00 80.31 219 LEU A C 1
ATOM 1741 O O . LEU A 1 219 ? 21.804 -1.788 -2.401 1.00 80.31 219 LEU A O 1
ATOM 1745 N N . ARG A 1 220 ? 22.844 -1.163 -4.294 1.00 78.62 220 ARG A N 1
ATOM 1746 C CA . ARG A 1 220 ? 22.610 0.282 -4.125 1.00 78.62 220 ARG A CA 1
ATOM 1747 C C . ARG A 1 220 ? 21.135 0.649 -4.260 1.00 78.62 220 ARG A C 1
ATOM 1749 O O . ARG A 1 220 ? 20.619 1.382 -3.418 1.00 78.62 220 ARG A O 1
ATOM 1756 N N . TYR A 1 221 ? 20.438 0.063 -5.238 1.00 78.12 221 TYR A N 1
ATOM 1757 C CA . TYR A 1 221 ? 18.982 0.180 -5.363 1.00 78.12 221 TYR A CA 1
ATOM 1758 C C . TYR A 1 221 ? 18.286 -0.279 -4.069 1.00 78.12 221 TYR A C 1
ATOM 1760 O O . TYR A 1 221 ? 17.447 0.429 -3.517 1.00 78.12 221 TYR A O 1
ATOM 1768 N N . ALA A 1 222 ? 18.663 -1.444 -3.535 1.00 74.50 222 A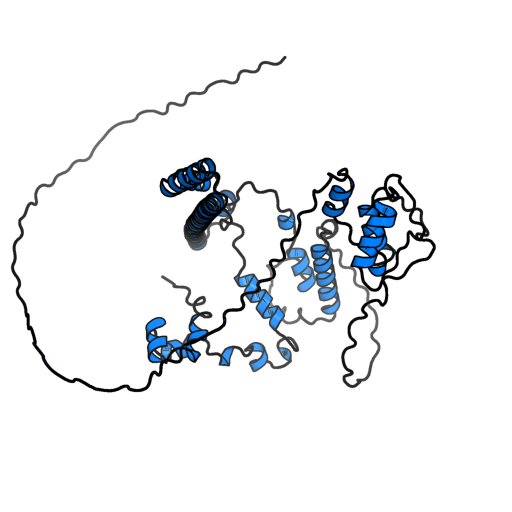LA A N 1
ATOM 1769 C CA . ALA A 1 222 ? 18.066 -1.984 -2.313 1.00 74.50 222 ALA A CA 1
ATOM 1770 C C . ALA A 1 222 ? 18.373 -1.129 -1.070 1.00 74.50 222 ALA A C 1
ATOM 1772 O O . ALA A 1 222 ? 17.541 -1.037 -0.165 1.00 74.50 222 ALA A O 1
ATOM 1773 N N . ALA A 1 223 ? 19.538 -0.480 -1.040 1.00 75.19 223 ALA A N 1
ATOM 1774 C CA . ALA A 1 223 ? 19.951 0.441 0.015 1.00 75.19 223 ALA A CA 1
ATOM 1775 C C . ALA A 1 223 ? 19.294 1.832 -0.076 1.00 75.19 223 ALA A C 1
ATOM 1777 O O . ALA A 1 223 ? 19.528 2.661 0.800 1.00 75.19 223 ALA A O 1
ATOM 1778 N N . GLN A 1 224 ? 18.468 2.084 -1.099 1.00 78.50 224 GLN A N 1
ATOM 1779 C CA . GLN A 1 224 ? 17.870 3.392 -1.392 1.00 78.50 224 GLN A CA 1
ATOM 1780 C C . GLN A 1 224 ? 18.909 4.496 -1.652 1.00 78.50 224 GLN A C 1
ATOM 1782 O O . GLN A 1 224 ? 18.629 5.682 -1.476 1.00 78.50 224 GLN A O 1
ATOM 1787 N N . ASP A 1 225 ? 20.108 4.106 -2.090 1.00 76.69 225 ASP A N 1
ATOM 1788 C CA . ASP A 1 225 ? 21.170 5.025 -2.488 1.00 76.69 225 ASP A CA 1
ATOM 1789 C C . ASP A 1 225 ? 21.030 5.340 -3.983 1.00 76.69 225 ASP A C 1
ATOM 1791 O O . ASP A 1 225 ? 21.626 4.699 -4.852 1.00 76.69 225 ASP A O 1
ATOM 1795 N N . TRP A 1 226 ? 20.144 6.294 -4.282 1.00 73.81 226 TRP A N 1
ATOM 1796 C CA . TRP A 1 226 ? 19.733 6.625 -5.650 1.00 73.81 226 TRP A CA 1
ATOM 1797 C C . TRP A 1 226 ? 20.712 7.548 -6.387 1.00 73.81 226 TRP A C 1
ATOM 1799 O O . TRP A 1 226 ? 20.724 7.560 -7.616 1.00 73.81 226 TRP A O 1
ATOM 1809 N N . ALA A 1 227 ? 21.543 8.302 -5.658 1.00 70.94 227 ALA A N 1
ATOM 1810 C CA . ALA A 1 227 ? 22.438 9.320 -6.214 1.00 70.94 227 ALA A CA 1
ATOM 1811 C C . ALA A 1 227 ? 23.452 8.792 -7.262 1.00 70.94 227 ALA A C 1
ATOM 1813 O O . ALA A 1 227 ? 23.649 9.464 -8.277 1.00 70.94 227 ALA A O 1
ATOM 1814 N N . PRO A 1 228 ? 24.077 7.608 -7.092 1.00 64.12 228 PRO A N 1
ATOM 1815 C CA . PRO A 1 228 ? 25.031 7.079 -8.070 1.00 64.12 228 PRO A CA 1
ATOM 1816 C C . PRO A 1 228 ? 24.404 6.249 -9.204 1.00 64.12 228 PRO A C 1
ATOM 1818 O O . PRO A 1 228 ? 25.127 5.849 -10.113 1.00 64.12 228 PRO A O 1
ATOM 1821 N N . LEU A 1 229 ? 23.097 5.959 -9.179 1.00 64.00 229 LEU A N 1
AT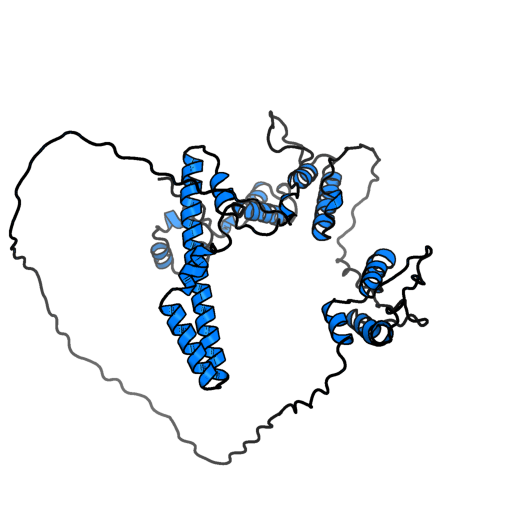OM 1822 C CA . LEU A 1 229 ? 22.450 5.087 -10.179 1.00 64.00 229 LEU A CA 1
ATOM 1823 C C . LEU A 1 229 ? 22.118 5.808 -11.498 1.00 64.00 229 LEU A C 1
ATOM 1825 O O . LEU A 1 229 ? 21.730 5.160 -12.468 1.00 64.00 229 LEU A O 1
ATOM 1829 N N . SER A 1 230 ? 22.303 7.129 -11.535 1.00 57.16 230 SER A N 1
ATOM 1830 C CA . SER A 1 230 ? 22.020 8.026 -12.664 1.00 57.16 230 SER A CA 1
ATOM 1831 C C . SER A 1 230 ? 23.263 8.508 -13.433 1.00 57.16 230 SER A C 1
ATOM 1833 O O . SER A 1 230 ? 23.144 9.382 -14.288 1.00 57.16 230 SER A O 1
ATOM 1835 N N . LEU A 1 231 ? 24.460 7.976 -13.148 1.00 54.81 231 LEU A N 1
ATOM 1836 C CA . LEU A 1 231 ? 25.696 8.377 -13.834 1.00 54.81 231 LEU A CA 1
ATOM 1837 C C . LEU A 1 231 ? 26.036 7.446 -15.007 1.00 54.81 231 LEU A C 1
ATOM 1839 O O . LEU A 1 231 ? 26.153 6.233 -14.844 1.00 54.81 231 LEU A O 1
ATOM 1843 N N . ALA A 1 232 ? 26.249 8.050 -16.180 1.00 48.22 232 ALA A N 1
ATOM 1844 C CA . ALA A 1 232 ? 26.792 7.402 -17.368 1.00 48.22 232 ALA A CA 1
ATOM 1845 C C . ALA A 1 232 ? 28.168 6.787 -17.059 1.00 48.22 232 ALA A C 1
ATOM 1847 O O . ALA A 1 232 ? 29.063 7.469 -16.563 1.00 48.22 232 ALA A O 1
ATOM 1848 N N . VAL A 1 233 ? 28.326 5.493 -17.331 1.00 45.94 233 VAL A N 1
ATOM 1849 C CA . VAL A 1 233 ? 29.524 4.714 -16.988 1.00 45.94 233 VAL A CA 1
ATOM 1850 C C . VAL A 1 233 ? 30.677 5.028 -17.958 1.00 45.94 233 VAL A C 1
ATOM 1852 O O . VAL A 1 233 ? 30.530 4.765 -19.152 1.00 45.94 233 VAL A O 1
ATOM 1855 N N . PRO A 1 234 ? 31.850 5.507 -17.496 1.00 40.53 234 PRO A N 1
ATOM 1856 C CA . PRO A 1 234 ? 33.087 5.438 -18.267 1.00 40.53 234 PRO A CA 1
ATOM 1857 C C . PRO A 1 234 ? 33.744 4.062 -18.053 1.00 40.53 234 PRO A C 1
ATOM 1859 O O . PRO A 1 234 ? 34.100 3.695 -16.934 1.00 40.53 234 PRO A O 1
ATOM 1862 N N . VAL A 1 235 ? 33.885 3.275 -19.123 1.00 38.84 235 VAL A N 1
ATOM 1863 C CA . VAL A 1 235 ? 34.493 1.933 -19.075 1.00 38.84 235 VAL A CA 1
ATOM 1864 C C . VAL A 1 235 ? 36.014 2.046 -19.216 1.00 38.84 235 VAL A C 1
ATOM 1866 O O . VAL A 1 235 ? 36.521 2.316 -20.303 1.00 38.84 235 VAL A O 1
ATOM 1869 N N . SER A 1 236 ? 36.748 1.797 -18.131 1.00 36.09 236 SER A N 1
ATOM 1870 C CA . SER A 1 236 ? 38.216 1.694 -18.119 1.00 36.09 236 SER A CA 1
ATOM 1871 C C . SER A 1 236 ? 38.636 0.226 -18.043 1.00 36.09 236 SER A C 1
ATOM 1873 O O . SER A 1 236 ? 38.231 -0.485 -17.128 1.00 36.09 236 SER A O 1
ATOM 1875 N N . VAL A 1 237 ? 39.462 -0.232 -18.987 1.00 33.69 237 VAL A N 1
ATOM 1876 C CA . VAL A 1 237 ? 39.959 -1.616 -19.072 1.00 33.69 237 VAL A CA 1
ATOM 1877 C C . VAL A 1 237 ? 41.327 -1.718 -18.395 1.00 33.69 237 VAL A C 1
ATOM 1879 O O . VAL A 1 237 ? 42.266 -1.045 -18.815 1.00 33.69 237 VAL A O 1
ATOM 1882 N N . THR A 1 238 ? 41.482 -2.603 -17.409 1.00 33.03 238 THR A N 1
ATOM 1883 C CA . THR A 1 238 ? 42.800 -3.038 -16.918 1.00 33.03 238 THR A CA 1
ATOM 1884 C C . THR A 1 238 ? 42.894 -4.562 -16.923 1.00 33.03 238 THR A C 1
ATOM 1886 O O . THR A 1 238 ? 41.932 -5.276 -16.666 1.00 33.03 238 THR A O 1
ATOM 1889 N N . SER A 1 239 ? 44.068 -5.060 -17.314 1.00 39.69 239 SER A N 1
ATOM 1890 C CA . SER A 1 239 ? 44.364 -6.471 -17.575 1.00 39.69 239 SER A CA 1
ATOM 1891 C C . SER A 1 239 ? 45.232 -7.035 -16.451 1.00 39.69 239 SER A C 1
ATOM 1893 O O . SER A 1 239 ? 46.273 -6.454 -16.139 1.00 39.69 239 SER A O 1
ATOM 1895 N N . ALA A 1 240 ? 44.840 -8.165 -15.852 1.00 32.00 240 ALA A N 1
ATOM 1896 C CA . ALA A 1 240 ? 45.652 -8.874 -14.860 1.00 32.00 240 ALA A CA 1
ATOM 1897 C C . ALA A 1 240 ? 45.543 -10.409 -14.987 1.00 32.00 240 ALA A C 1
ATOM 1899 O O . ALA A 1 240 ? 44.486 -10.974 -15.256 1.00 32.00 240 ALA A O 1
ATOM 1900 N N . LYS A 1 241 ? 46.695 -11.075 -14.818 1.00 37.28 241 LYS A N 1
ATOM 1901 C CA . LYS A 1 241 ? 46.971 -12.503 -15.070 1.00 37.28 241 LYS A CA 1
ATOM 1902 C C . LYS A 1 241 ? 46.393 -13.448 -13.998 1.00 37.28 241 LYS A C 1
ATOM 1904 O O . LYS A 1 241 ? 46.555 -13.218 -12.804 1.00 37.28 241 LYS A O 1
ATOM 1909 N N . LYS A 1 242 ? 45.841 -14.584 -14.450 1.00 34.66 242 LYS A N 1
ATOM 1910 C CA . LYS A 1 242 ? 45.341 -15.724 -13.645 1.00 34.66 242 LYS A CA 1
ATOM 1911 C C . LYS A 1 242 ? 46.453 -16.578 -13.006 1.00 34.66 242 LYS A C 1
ATOM 1913 O O . LYS A 1 242 ? 47.427 -16.891 -13.693 1.00 34.66 242 LYS A O 1
ATOM 1918 N N . PRO A 1 243 ? 46.232 -17.137 -11.796 1.00 37.44 243 PRO A N 1
ATOM 1919 C CA . PRO A 1 243 ? 46.897 -18.350 -11.338 1.00 37.44 243 PRO A CA 1
ATOM 1920 C C . PRO A 1 243 ? 45.987 -19.593 -11.401 1.00 37.44 243 PRO A C 1
ATOM 1922 O O . PRO A 1 243 ? 44.762 -19.538 -11.320 1.00 37.44 243 PRO A O 1
ATOM 1925 N N . LYS A 1 244 ? 46.646 -20.744 -11.551 1.00 44.59 244 LYS A N 1
ATOM 1926 C CA . LYS A 1 244 ? 46.114 -22.096 -11.774 1.00 44.59 244 LYS A CA 1
ATOM 1927 C C . LYS A 1 244 ? 45.814 -22.774 -10.427 1.00 44.59 244 LYS A C 1
ATOM 1929 O O . LYS A 1 244 ? 46.710 -22.841 -9.587 1.00 44.59 244 LYS A O 1
ATOM 1934 N N . ARG A 1 245 ? 44.614 -23.337 -10.212 1.00 33.16 245 ARG A N 1
ATOM 1935 C CA . ARG A 1 245 ? 44.324 -24.193 -9.040 1.00 33.16 245 ARG A CA 1
ATOM 1936 C C . ARG A 1 245 ? 43.665 -25.522 -9.416 1.00 33.16 245 ARG A C 1
ATOM 1938 O O . ARG A 1 245 ? 42.774 -25.584 -10.254 1.00 33.16 245 ARG A O 1
ATOM 1945 N N . ARG A 1 246 ? 44.194 -26.577 -8.787 1.00 40.47 246 ARG A N 1
ATOM 1946 C CA . ARG A 1 246 ? 43.789 -27.988 -8.851 1.00 40.47 246 ARG A CA 1
ATOM 1947 C C . ARG A 1 246 ? 42.625 -28.254 -7.888 1.00 40.47 246 ARG A C 1
ATOM 1949 O O . ARG A 1 246 ? 42.486 -27.557 -6.886 1.00 40.47 246 ARG A O 1
ATOM 1956 N N . GLY A 1 247 ? 41.819 -29.259 -8.226 1.00 44.19 247 GLY A N 1
ATOM 1957 C CA . GLY A 1 247 ? 40.550 -29.586 -7.581 1.00 44.19 247 GLY A CA 1
ATOM 1958 C C . GLY A 1 247 ? 40.654 -30.091 -6.141 1.00 44.19 247 GLY A C 1
ATOM 1959 O O . GLY A 1 247 ? 41.611 -30.767 -5.765 1.00 44.19 247 GLY A O 1
ATOM 1960 N N . ALA A 1 248 ? 39.613 -29.786 -5.368 1.00 42.03 248 ALA A N 1
ATOM 1961 C CA . ALA A 1 248 ? 39.363 -30.325 -4.040 1.00 42.03 248 ALA A CA 1
ATOM 1962 C C . ALA A 1 248 ? 37.891 -30.758 -3.916 1.00 42.03 248 ALA A C 1
ATOM 1964 O O . ALA A 1 248 ? 37.000 -30.167 -4.527 1.00 42.03 248 ALA A O 1
ATOM 1965 N N . LYS A 1 249 ? 37.691 -31.836 -3.151 1.00 41.97 249 LYS A N 1
ATOM 1966 C CA . LYS A 1 249 ? 36.426 -32.527 -2.857 1.00 41.97 249 LYS A CA 1
ATOM 1967 C C . LYS A 1 249 ? 35.411 -31.624 -2.123 1.00 41.97 249 LYS A C 1
ATOM 1969 O O . LYS A 1 249 ? 35.833 -30.684 -1.452 1.00 41.97 249 LYS A O 1
ATOM 1974 N N . PRO A 1 250 ? 34.099 -31.928 -2.192 1.00 42.03 250 PRO A N 1
ATOM 1975 C CA . PRO A 1 250 ? 33.066 -31.122 -1.554 1.00 42.03 250 PRO A CA 1
ATOM 1976 C C . PRO A 1 250 ? 33.128 -31.273 -0.029 1.00 42.03 250 PRO A C 1
ATOM 1978 O O . PRO A 1 250 ? 33.022 -32.382 0.492 1.00 42.03 250 PRO A O 1
ATOM 1981 N N . VAL A 1 251 ? 33.304 -30.146 0.660 1.00 47.50 251 VAL A N 1
ATOM 1982 C CA . VAL A 1 251 ? 33.170 -29.994 2.114 1.00 47.50 251 VAL A CA 1
ATOM 1983 C C . VAL A 1 251 ? 31.838 -29.294 2.379 1.00 47.50 251 VAL A C 1
ATOM 1985 O O . VAL A 1 251 ? 31.477 -28.363 1.658 1.00 47.50 251 VAL A O 1
ATOM 1988 N N . GLU A 1 252 ? 31.099 -29.773 3.380 1.00 46.12 252 GLU A N 1
ATOM 1989 C CA . GLU A 1 252 ? 29.821 -29.213 3.828 1.00 46.12 252 GLU A CA 1
ATOM 1990 C C . GLU A 1 252 ? 29.912 -27.703 4.095 1.00 46.12 252 GLU A C 1
ATOM 1992 O O . GLU A 1 252 ? 30.881 -27.202 4.667 1.00 46.12 252 GLU A O 1
ATOM 1997 N N . ALA A 1 253 ? 28.880 -26.974 3.662 1.00 42.72 253 ALA A N 1
ATOM 1998 C CA . ALA A 1 253 ? 28.830 -25.522 3.733 1.00 42.72 253 ALA A CA 1
ATOM 1999 C C . ALA A 1 253 ? 28.890 -25.019 5.194 1.00 42.72 253 ALA A C 1
ATOM 2001 O O . ALA A 1 253 ? 28.039 -25.402 6.006 1.00 42.72 253 ALA A O 1
ATOM 2002 N N . PRO A 1 254 ? 29.836 -24.127 5.544 1.00 48.47 254 PRO A N 1
ATOM 2003 C CA . PRO A 1 254 ? 29.863 -23.500 6.856 1.00 48.47 254 PRO A CA 1
ATOM 2004 C C . PRO A 1 254 ? 28.634 -22.600 7.013 1.00 48.47 254 PRO A C 1
ATOM 2006 O O . PRO A 1 254 ? 28.365 -21.730 6.183 1.00 48.47 254 PRO A O 1
ATOM 2009 N N . LYS A 1 255 ? 27.870 -22.814 8.090 1.00 49.69 255 LYS A N 1
ATOM 2010 C CA . LYS A 1 255 ? 26.786 -21.914 8.500 1.00 49.69 255 LYS A CA 1
ATOM 2011 C C . LYS A 1 255 ? 27.373 -20.509 8.627 1.00 49.69 255 LYS A C 1
ATOM 2013 O O . LYS A 1 255 ? 28.301 -20.309 9.404 1.00 49.69 255 LYS A O 1
ATOM 2018 N N . ALA A 1 256 ? 26.848 -19.570 7.841 1.00 52.38 256 ALA A N 1
ATOM 2019 C CA . ALA A 1 256 ? 27.301 -18.187 7.799 1.00 52.38 256 ALA A CA 1
ATOM 2020 C C . ALA A 1 256 ? 27.464 -17.629 9.220 1.00 52.38 256 ALA A C 1
ATOM 2022 O O . ALA A 1 256 ? 26.513 -17.672 10.005 1.00 52.38 256 ALA A O 1
ATOM 2023 N N . ASN A 1 257 ? 28.681 -17.158 9.510 1.00 58.78 257 ASN A N 1
ATOM 2024 C CA . ASN A 1 257 ? 29.155 -16.632 10.787 1.00 58.78 257 ASN A CA 1
ATOM 2025 C C . ASN A 1 257 ? 28.116 -15.709 11.422 1.00 58.78 257 ASN A C 1
ATOM 2027 O O . ASN A 1 257 ? 28.061 -14.517 11.112 1.00 58.78 257 ASN A O 1
ATOM 2031 N N . GLN A 1 258 ? 27.279 -16.261 12.305 1.00 65.12 258 GLN A N 1
ATOM 2032 C CA . GLN A 1 258 ? 26.513 -15.419 13.197 1.00 65.12 258 GLN A CA 1
ATOM 2033 C C . GLN A 1 258 ? 27.494 -14.881 14.232 1.00 65.12 258 GLN A C 1
ATOM 2035 O O . GLN A 1 258 ? 28.163 -15.658 14.908 1.00 65.12 258 GLN A O 1
ATOM 2040 N N . PRO A 1 259 ? 27.623 -13.565 14.320 1.00 70.00 259 PRO A N 1
ATOM 2041 C CA . PRO A 1 259 ? 28.574 -12.944 15.219 1.00 70.00 259 PRO A CA 1
ATOM 2042 C C . PRO A 1 259 ? 28.184 -13.216 16.678 1.00 70.00 259 PRO A C 1
ATOM 2044 O O . PRO A 1 259 ? 27.018 -13.107 17.064 1.00 70.00 259 PRO A O 1
ATOM 2047 N N . GLU A 1 260 ? 29.178 -13.628 17.463 1.00 82.38 260 GLU A N 1
ATOM 2048 C CA . GLU A 1 260 ? 28.987 -14.324 18.742 1.00 82.38 260 GLU A CA 1
ATOM 2049 C C . GLU A 1 260 ? 28.404 -13.434 19.851 1.00 82.38 260 GLU A C 1
ATOM 2051 O O . GLU A 1 260 ? 27.789 -13.938 20.791 1.00 82.38 260 GLU A O 1
ATOM 2056 N N . SER A 1 261 ? 28.544 -12.106 19.750 1.00 94.12 261 SER A N 1
ATOM 2057 C CA . SER A 1 261 ? 27.998 -11.175 20.743 1.00 94.12 261 SER A CA 1
ATOM 2058 C C . SER A 1 261 ? 27.791 -9.757 20.204 1.00 94.12 261 SER A C 1
ATOM 2060 O O . SER A 1 261 ? 28.514 -9.290 19.330 1.00 94.12 261 SER A O 1
ATOM 2062 N N . TRP A 1 262 ? 26.780 -9.068 20.732 1.00 96.19 262 TRP A N 1
ATOM 2063 C CA . TRP A 1 262 ? 26.447 -7.673 20.426 1.00 96.19 262 TRP A CA 1
ATOM 2064 C C . TRP A 1 262 ? 26.979 -6.778 21.540 1.00 96.19 262 TRP A C 1
ATOM 2066 O O . TRP A 1 262 ? 26.738 -7.092 22.697 1.00 96.19 262 TRP A O 1
ATOM 2076 N N . VAL A 1 263 ? 27.654 -5.671 21.249 1.00 97.12 263 VAL A N 1
ATOM 2077 C CA . VAL A 1 263 ? 28.359 -4.884 22.282 1.00 97.12 263 VAL A CA 1
ATOM 2078 C C . VAL A 1 263 ? 27.902 -3.428 22.259 1.00 97.12 263 VAL A C 1
ATOM 2080 O O . VAL A 1 263 ? 27.724 -2.844 21.194 1.00 97.12 263 VAL A O 1
ATOM 2083 N N . CYS A 1 264 ? 27.702 -2.826 23.436 1.00 97.75 264 CYS A N 1
ATOM 2084 C CA . CYS A 1 264 ? 27.419 -1.393 23.543 1.00 97.75 264 CYS A CA 1
ATOM 2085 C C . CYS A 1 264 ? 28.724 -0.585 23.571 1.00 97.75 264 CYS A C 1
ATOM 2087 O O . CYS A 1 264 ? 29.561 -0.790 24.449 1.00 97.75 264 CYS A O 1
ATOM 2089 N N . LEU A 1 265 ? 28.874 0.359 22.639 1.00 96.94 265 LEU A N 1
ATOM 2090 C CA . LEU A 1 265 ? 30.054 1.228 22.542 1.00 96.94 265 LEU A CA 1
ATOM 2091 C C . LEU A 1 265 ? 30.001 2.471 23.450 1.00 96.94 265 LEU A C 1
ATOM 2093 O O . LEU A 1 265 ? 31.021 3.131 23.609 1.00 96.94 265 LEU A O 1
ATOM 2097 N N . LEU A 1 266 ? 28.841 2.780 24.046 1.00 96.69 266 LEU A N 1
ATOM 2098 C CA . LEU A 1 266 ? 28.654 3.916 24.969 1.00 96.69 266 LEU A CA 1
ATOM 2099 C C . LEU A 1 266 ? 28.885 3.557 26.444 1.00 96.69 266 LEU A C 1
ATOM 2101 O O . LEU A 1 266 ? 28.818 4.428 27.304 1.00 96.69 266 LEU A O 1
ATOM 2105 N N . CYS A 1 267 ? 29.065 2.274 26.758 1.00 96.69 267 CYS A N 1
ATOM 2106 C CA . CYS A 1 267 ? 29.391 1.825 28.107 1.00 96.69 267 CYS A CA 1
ATOM 2107 C C . CYS A 1 267 ? 30.886 1.540 28.196 1.00 96.69 267 CYS A C 1
ATOM 2109 O O . CYS A 1 267 ? 31.390 0.771 27.377 1.00 96.69 267 CYS A O 1
ATOM 2111 N N . ASP A 1 268 ? 31.540 2.047 29.239 1.00 91.69 268 ASP A N 1
ATOM 2112 C CA . ASP A 1 268 ? 32.974 1.831 29.484 1.00 91.69 268 ASP A CA 1
ATOM 2113 C C . ASP A 1 268 ? 33.338 0.339 29.602 1.00 91.69 268 ASP A C 1
ATOM 2115 O O . ASP A 1 268 ? 34.414 -0.090 29.206 1.00 91.69 268 ASP A O 1
ATOM 2119 N N . GLU A 1 269 ? 32.409 -0.485 30.100 1.00 89.75 269 GLU A N 1
ATOM 2120 C CA . GLU A 1 269 ? 32.616 -1.926 30.302 1.00 89.75 269 GLU A CA 1
ATOM 2121 C C . GLU A 1 269 ? 32.378 -2.785 29.043 1.00 89.75 269 GLU A C 1
ATOM 2123 O O . GLU A 1 269 ? 32.482 -4.007 29.128 1.00 89.75 269 GLU A O 1
ATOM 2128 N N . HIS A 1 270 ? 31.992 -2.202 27.898 1.00 90.62 270 HIS A N 1
ATOM 2129 C CA . HIS A 1 270 ? 31.704 -2.938 26.651 1.00 90.62 270 HIS A CA 1
ATOM 2130 C C . HIS A 1 270 ? 30.882 -4.225 26.847 1.00 90.62 270 HIS A C 1
ATOM 2132 O O . HIS A 1 270 ? 31.215 -5.294 26.335 1.00 90.62 270 HIS A O 1
ATOM 2138 N N . LYS A 1 271 ? 29.776 -4.130 27.600 1.00 91.50 271 LYS A N 1
ATOM 2139 C CA . LYS A 1 271 ? 28.963 -5.300 27.971 1.00 91.50 271 LYS A CA 1
ATOM 2140 C C . LYS A 1 271 ? 28.494 -6.074 26.732 1.00 91.50 271 LYS A C 1
ATOM 2142 O O . LYS A 1 271 ? 27.767 -5.493 25.916 1.00 91.50 271 LYS A O 1
ATOM 2147 N N . PRO A 1 272 ? 28.846 -7.367 26.599 1.00 96.00 272 PRO A N 1
ATOM 2148 C CA . PRO A 1 272 ? 28.338 -8.200 25.525 1.00 96.00 272 PRO A CA 1
ATOM 2149 C C . PRO A 1 272 ? 26.893 -8.625 25.810 1.00 96.00 272 PRO A C 1
ATOM 2151 O O . PRO A 1 272 ? 26.497 -8.932 26.934 1.00 96.00 272 PRO A O 1
ATOM 2154 N N . PHE A 1 273 ? 26.097 -8.685 24.753 1.00 96.50 273 PHE A N 1
ATOM 2155 C CA . PHE A 1 273 ? 24.709 -9.111 24.744 1.00 96.50 273 PHE A CA 1
ATOM 2156 C C . PHE A 1 273 ? 24.560 -10.301 23.804 1.00 96.50 273 PHE A C 1
ATOM 2158 O O . PHE A 1 273 ? 25.040 -10.298 22.672 1.00 96.50 273 PHE A O 1
ATOM 2165 N N . THR A 1 274 ? 23.804 -11.303 24.242 1.00 95.38 274 THR A N 1
ATOM 2166 C CA . THR A 1 274 ? 23.553 -12.523 23.461 1.00 95.38 274 THR A CA 1
ATOM 2167 C C . THR A 1 274 ? 22.692 -12.280 22.220 1.00 95.38 274 THR A C 1
ATOM 2169 O O . THR A 1 274 ? 22.700 -13.080 21.290 1.00 95.38 274 THR A O 1
ATOM 2172 N N . ARG A 1 275 ? 21.897 -11.200 22.193 1.00 95.38 275 ARG A N 1
ATOM 2173 C CA . ARG A 1 275 ? 20.951 -10.892 21.108 1.00 95.38 275 ARG A CA 1
ATOM 2174 C C . ARG A 1 275 ? 20.845 -9.383 20.871 1.00 95.38 275 ARG A C 1
ATOM 2176 O O . ARG A 1 275 ? 20.806 -8.610 21.829 1.00 95.38 275 ARG A O 1
ATOM 2183 N N . ARG A 1 276 ? 20.646 -8.969 19.611 1.00 95.50 276 ARG A N 1
ATOM 2184 C CA . ARG A 1 276 ? 20.500 -7.551 19.203 1.00 95.50 276 ARG A CA 1
ATOM 2185 C C . ARG A 1 276 ? 19.408 -6.787 19.959 1.00 95.50 276 ARG A C 1
ATOM 2187 O O . ARG A 1 276 ? 19.573 -5.612 20.280 1.00 95.50 276 ARG A O 1
ATOM 2194 N N . HIS A 1 277 ? 18.281 -7.431 20.268 1.00 95.25 277 HIS A N 1
ATOM 2195 C CA . HIS A 1 277 ? 17.196 -6.763 20.996 1.00 95.25 277 HIS A CA 1
ATOM 2196 C C . HIS A 1 277 ? 17.566 -6.450 22.456 1.00 95.25 277 HIS A C 1
ATOM 2198 O O . HIS A 1 277 ? 17.049 -5.483 23.011 1.00 95.25 277 HIS A O 1
ATOM 2204 N N . CYS A 1 278 ? 18.475 -7.218 23.071 1.00 96.50 278 CYS A N 1
ATOM 2205 C CA . CYS A 1 278 ? 18.986 -6.923 24.410 1.00 96.50 278 CYS A CA 1
ATOM 2206 C C . CYS A 1 278 ? 19.855 -5.662 24.389 1.00 96.50 278 CYS A C 1
ATOM 2208 O O . CYS A 1 278 ? 19.642 -4.788 25.226 1.00 96.50 278 CYS A O 1
ATOM 2210 N N . LEU A 1 279 ? 20.735 -5.532 23.386 1.00 97.06 279 LEU A N 1
ATOM 2211 C CA . LEU A 1 279 ? 21.506 -4.310 23.135 1.00 97.06 279 LEU A CA 1
ATOM 2212 C C . LEU A 1 279 ? 20.576 -3.110 22.892 1.00 97.06 279 LEU A C 1
ATOM 2214 O O . LEU A 1 279 ? 20.760 -2.052 23.483 1.00 97.06 279 LEU A O 1
ATOM 2218 N N . SER A 1 280 ? 19.530 -3.291 22.081 1.00 96.81 280 SER A N 1
ATOM 2219 C CA . SER A 1 280 ? 18.565 -2.224 21.764 1.00 96.81 280 SER A CA 1
ATOM 2220 C C . SER A 1 280 ? 17.790 -1.761 23.003 1.00 96.81 280 SER A C 1
ATOM 2222 O O . SER A 1 280 ? 17.648 -0.564 23.241 1.00 96.81 280 SER A O 1
ATOM 2224 N N . ARG A 1 281 ? 17.332 -2.704 23.840 1.00 96.38 281 ARG A N 1
ATOM 2225 C CA . ARG A 1 281 ? 16.666 -2.392 25.112 1.00 96.38 281 ARG A CA 1
ATOM 2226 C C . ARG A 1 281 ? 17.610 -1.681 26.078 1.00 96.38 281 ARG A C 1
ATOM 2228 O O . ARG A 1 281 ? 17.205 -0.695 26.676 1.00 96.38 281 ARG A O 1
ATOM 2235 N N . HIS A 1 282 ? 18.845 -2.165 26.206 1.00 96.94 282 HIS A N 1
ATOM 2236 C CA . HIS A 1 282 ? 19.865 -1.533 27.035 1.00 96.94 282 HIS A CA 1
ATOM 2237 C C . HIS A 1 282 ? 20.134 -0.093 26.583 1.00 96.94 282 HIS A C 1
ATOM 2239 O O . HIS A 1 282 ? 20.077 0.813 27.410 1.00 96.94 282 HIS A O 1
ATOM 2245 N N . ASN A 1 283 ? 20.333 0.126 25.279 1.00 96.69 283 ASN A N 1
ATOM 2246 C CA . ASN A 1 283 ? 20.567 1.456 24.729 1.00 96.69 283 ASN A CA 1
ATOM 2247 C C . ASN A 1 283 ? 19.397 2.407 25.021 1.00 96.69 283 ASN A C 1
ATOM 2249 O O . ASN A 1 283 ? 19.630 3.522 25.487 1.00 96.69 283 ASN A O 1
ATOM 2253 N N . LYS A 1 284 ? 18.152 1.925 24.886 1.00 96.12 284 LYS A N 1
ATOM 2254 C CA . LYS A 1 284 ? 16.960 2.682 25.286 1.00 96.12 284 LYS A CA 1
ATOM 2255 C C . LYS A 1 284 ? 16.995 3.066 26.768 1.00 96.12 284 LYS A C 1
ATOM 2257 O O . LYS A 1 284 ? 16.989 4.244 27.087 1.00 96.12 284 LYS A O 1
ATOM 2262 N N . THR A 1 285 ? 17.099 2.092 27.667 1.00 96.50 285 THR A N 1
ATOM 2263 C CA . THR A 1 285 ? 16.946 2.341 29.111 1.00 96.50 285 THR A CA 1
ATOM 2264 C C . THR A 1 285 ? 18.126 3.066 29.756 1.00 96.50 285 THR A C 1
ATOM 2266 O O . THR A 1 285 ? 17.958 3.733 30.772 1.00 96.50 285 THR A O 1
ATOM 2269 N N . VAL A 1 286 ? 19.341 2.879 29.230 1.00 97.00 286 VAL A N 1
ATOM 2270 C CA . VAL A 1 286 ? 20.572 3.379 29.862 1.00 97.00 286 VAL A CA 1
ATOM 2271 C C . VAL A 1 286 ? 21.059 4.669 29.219 1.00 97.00 286 VAL A C 1
ATOM 2273 O O . VAL A 1 286 ? 21.566 5.515 29.945 1.00 97.00 286 VAL A O 1
ATOM 2276 N N . HIS A 1 287 ? 20.895 4.842 27.905 1.00 96.25 287 HIS A N 1
ATOM 2277 C CA . HIS A 1 287 ? 21.415 6.014 27.197 1.00 96.25 287 HIS A CA 1
ATOM 2278 C C . HIS A 1 287 ? 20.292 6.952 26.743 1.00 96.25 287 HIS A C 1
ATOM 2280 O O . HIS A 1 287 ? 20.345 8.139 27.043 1.00 96.25 287 HIS A O 1
ATOM 2286 N N . ILE A 1 288 ? 19.240 6.441 26.094 1.00 95.75 288 ILE A N 1
ATOM 2287 C CA . ILE A 1 288 ? 18.149 7.291 25.580 1.00 95.75 288 ILE A CA 1
ATOM 2288 C C . ILE A 1 288 ? 17.301 7.861 26.720 1.00 95.75 288 ILE A C 1
ATOM 2290 O O . ILE A 1 288 ? 17.165 9.073 26.830 1.00 95.75 288 ILE A O 1
ATOM 2294 N N . ASP A 1 289 ? 16.772 7.008 27.597 1.00 94.75 289 ASP A N 1
ATOM 2295 C CA . ASP A 1 289 ? 15.873 7.428 28.680 1.00 94.75 289 ASP A CA 1
ATOM 2296 C C . ASP A 1 289 ? 16.605 8.266 29.752 1.00 94.75 289 ASP A C 1
ATOM 2298 O O . ASP A 1 289 ? 15.967 8.997 30.505 1.00 94.75 289 ASP A O 1
ATOM 2302 N N . LYS A 1 290 ? 17.944 8.187 29.811 1.00 96.44 290 LYS A N 1
ATOM 2303 C CA . LYS A 1 290 ? 18.785 9.024 30.686 1.00 96.44 290 LYS A CA 1
ATOM 2304 C C . LYS A 1 290 ? 19.240 10.339 30.043 1.00 96.44 290 LYS A C 1
ATOM 2306 O O . LYS A 1 290 ? 19.991 11.071 30.680 1.00 96.44 290 LYS A O 1
ATOM 2311 N N . GLY A 1 291 ? 18.831 10.624 28.807 1.00 96.00 291 GLY A N 1
ATOM 2312 C CA . GLY A 1 291 ? 19.155 11.883 28.134 1.00 96.00 291 GLY A CA 1
ATOM 2313 C C . GLY A 1 291 ? 20.580 11.977 27.581 1.00 96.00 291 GLY A C 1
ATOM 2314 O O . GLY A 1 291 ? 21.064 13.072 27.322 1.00 96.00 291 GLY A O 1
ATOM 2315 N N . ALA A 1 292 ? 21.275 10.855 27.348 1.00 95.94 292 ALA A N 1
ATOM 2316 C CA . ALA A 1 292 ? 22.628 10.881 26.769 1.00 95.94 292 ALA A CA 1
ATOM 2317 C C . ALA A 1 292 ? 22.665 11.462 25.341 1.00 95.94 292 ALA A C 1
ATOM 2319 O O . ALA A 1 292 ? 23.723 11.851 24.865 1.00 95.94 292 ALA A O 1
ATOM 2320 N N . PHE A 1 293 ? 21.514 11.511 24.665 1.00 96.31 293 PHE A N 1
ATOM 2321 C CA . PHE A 1 293 ? 21.347 12.095 23.331 1.00 96.31 293 PHE A CA 1
ATOM 2322 C C . PHE A 1 293 ? 20.647 13.462 23.361 1.00 96.31 293 PHE A C 1
ATOM 2324 O O . PHE A 1 293 ? 20.212 13.935 22.313 1.00 96.31 293 PHE A O 1
ATOM 2331 N N . ASP A 1 294 ? 20.487 14.076 24.539 1.00 95.31 294 ASP A N 1
ATOM 2332 C CA . ASP A 1 294 ? 19.940 15.437 24.651 1.00 95.31 294 ASP A CA 1
ATOM 2333 C C . ASP A 1 294 ? 21.000 16.504 24.324 1.00 95.31 294 ASP A C 1
ATOM 2335 O O . ASP A 1 294 ? 20.660 17.645 24.016 1.00 95.31 294 ASP A O 1
ATOM 2339 N N . GLN A 1 295 ? 22.281 16.127 24.362 1.00 96.25 295 GLN A N 1
ATOM 2340 C CA . GLN A 1 295 ? 23.419 16.934 23.929 1.00 96.25 295 GLN A CA 1
ATOM 2341 C C . GLN A 1 295 ? 24.172 16.191 22.828 1.00 96.25 295 GLN A C 1
ATOM 2343 O O . GLN A 1 295 ? 24.224 14.958 22.835 1.00 96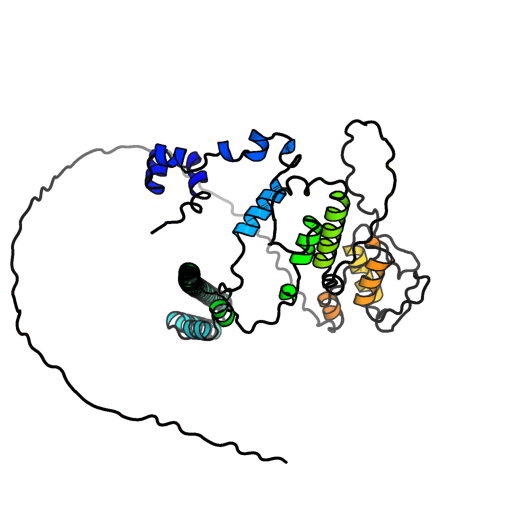.25 295 GLN A O 1
ATOM 2348 N N . SER A 1 296 ? 24.755 16.937 21.888 1.00 97.75 296 SER A N 1
ATOM 2349 C CA . SER A 1 296 ? 25.627 16.333 20.891 1.00 97.75 296 SER A CA 1
ATOM 2350 C C . SER A 1 296 ? 26.937 15.870 21.531 1.00 97.75 296 SER A C 1
ATOM 2352 O O . SER A 1 296 ? 27.445 16.481 22.473 1.00 97.75 296 SER A O 1
ATOM 2354 N N . PHE A 1 297 ? 27.476 14.755 21.043 1.00 97.50 297 PHE A N 1
ATOM 2355 C CA . PHE A 1 297 ? 28.749 14.210 21.514 1.00 97.50 297 PHE A CA 1
ATOM 2356 C C . PHE A 1 297 ? 29.528 13.563 20.369 1.00 97.50 297 PHE A C 1
ATOM 2358 O O . PHE A 1 297 ? 28.953 13.162 19.359 1.00 97.50 297 PHE A O 1
ATOM 2365 N N . PHE A 1 298 ? 30.846 13.445 20.520 1.00 97.75 298 PHE A N 1
ATOM 2366 C CA . PHE A 1 298 ? 31.697 12.790 19.527 1.00 97.75 298 PHE A CA 1
ATOM 2367 C C . PHE A 1 298 ? 31.738 11.278 19.737 1.00 97.75 298 PHE A C 1
ATOM 2369 O O . PHE A 1 298 ? 31.803 10.808 20.874 1.00 97.75 298 PHE A O 1
ATOM 2376 N N . CYS A 1 299 ? 31.740 10.509 18.646 1.00 97.75 299 CYS A N 1
ATOM 2377 C CA . CYS A 1 299 ? 31.873 9.057 18.725 1.00 97.75 299 CYS A CA 1
ATOM 2378 C C . CYS A 1 299 ? 33.195 8.670 19.422 1.00 97.75 299 CYS A C 1
ATOM 2380 O O . CYS A 1 299 ? 34.260 8.990 18.890 1.00 97.75 299 CYS A O 1
ATOM 2382 N N . PRO A 1 300 ? 33.167 7.942 20.555 1.00 96.50 300 PRO A N 1
ATOM 2383 C CA . PRO A 1 300 ? 34.379 7.647 21.323 1.00 96.50 300 PRO A CA 1
ATOM 2384 C C . PRO A 1 300 ? 35.303 6.612 20.659 1.00 96.50 300 PRO A C 1
ATOM 2386 O O . PRO A 1 300 ? 36.446 6.463 21.075 1.00 96.50 300 PRO A O 1
ATOM 2389 N N . HIS A 1 301 ? 34.825 5.896 19.634 1.00 95.75 301 HIS A N 1
ATOM 2390 C CA . HIS A 1 301 ? 35.577 4.834 18.943 1.00 95.75 301 HIS A CA 1
ATOM 2391 C C . HIS A 1 301 ? 36.102 5.244 17.568 1.00 95.75 301 HIS A C 1
ATOM 2393 O O . HIS A 1 301 ? 36.818 4.475 16.928 1.00 95.75 301 HIS A O 1
ATOM 2399 N N . CYS A 1 302 ? 35.734 6.427 17.078 1.00 96.69 302 CYS A N 1
ATOM 2400 C CA . CYS A 1 302 ? 36.246 6.923 15.810 1.00 96.69 302 CYS A CA 1
ATOM 2401 C C . CYS A 1 302 ? 37.583 7.638 16.005 1.00 96.69 302 CYS A C 1
ATOM 2403 O O . CYS A 1 302 ? 37.763 8.407 16.943 1.00 96.69 302 CYS A O 1
ATOM 2405 N N . THR A 1 303 ? 38.514 7.421 15.075 1.00 94.94 303 THR A N 1
ATOM 2406 C CA . THR A 1 303 ? 39.780 8.168 15.025 1.00 94.94 303 THR A CA 1
ATOM 2407 C C . THR A 1 303 ? 39.570 9.624 14.619 1.00 94.94 303 THR A C 1
ATOM 2409 O O . THR A 1 303 ? 40.328 10.496 15.036 1.00 94.94 303 THR A O 1
ATOM 2412 N N . LEU A 1 304 ? 38.545 9.886 13.803 1.00 94.12 304 LEU A N 1
ATOM 2413 C CA . LEU A 1 304 ? 38.116 11.225 13.425 1.00 94.12 304 LEU A CA 1
ATOM 2414 C C . LEU A 1 304 ? 36.900 11.635 14.264 1.00 94.12 304 LEU A C 1
ATOM 2416 O O . LEU A 1 304 ? 35.987 10.823 14.434 1.00 94.12 304 LEU A O 1
ATOM 2420 N N . PRO A 1 305 ? 36.849 12.884 14.757 1.00 94.31 305 PRO A N 1
ATOM 2421 C CA . PRO A 1 305 ? 35.712 13.365 15.524 1.00 94.31 305 PRO A CA 1
ATOM 2422 C C . PRO A 1 305 ? 34.466 13.403 14.630 1.00 94.31 305 PRO A C 1
ATOM 2424 O O . PRO A 1 305 ? 34.352 14.237 13.736 1.00 94.31 305 PRO A O 1
ATOM 2427 N N . PHE A 1 306 ? 33.534 12.481 14.872 1.00 96.75 306 PHE A N 1
ATOM 2428 C CA . PHE A 1 306 ? 32.208 12.477 14.260 1.00 96.75 306 PHE A CA 1
ATOM 2429 C C . PHE A 1 306 ? 31.185 12.873 15.324 1.00 96.75 306 PHE A C 1
ATOM 2431 O O . PHE A 1 306 ? 31.006 12.145 16.303 1.00 96.75 306 PHE A O 1
ATOM 2438 N N . GLU A 1 307 ? 30.575 14.046 15.161 1.00 97.94 307 GLU A N 1
ATOM 2439 C CA . GLU A 1 307 ? 29.565 14.569 16.082 1.00 97.94 307 GLU A CA 1
ATOM 2440 C C . GLU A 1 307 ? 28.220 13.874 15.845 1.00 97.94 307 GLU A C 1
ATOM 2442 O O . GLU A 1 307 ? 27.760 13.749 14.715 1.00 97.94 307 GLU A O 1
ATOM 2447 N N . ILE A 1 308 ? 27.594 13.409 16.921 1.00 98.00 308 ILE A N 1
ATOM 2448 C CA . ILE A 1 308 ? 26.306 12.720 16.920 1.00 98.00 308 ILE A CA 1
ATOM 2449 C C . ILE A 1 308 ? 25.290 13.623 17.601 1.00 98.00 308 ILE A C 1
ATOM 2451 O O . ILE A 1 308 ? 25.425 13.926 18.785 1.00 98.00 308 ILE A O 1
ATOM 2455 N N . SER A 1 309 ? 24.250 14.011 16.870 1.00 97.31 309 SER A N 1
ATOM 2456 C CA . SER A 1 309 ? 23.186 14.898 17.353 1.00 97.31 309 SER A CA 1
ATOM 2457 C C . SER A 1 309 ? 21.934 14.155 17.831 1.00 97.31 309 SER A C 1
ATOM 2459 O O . SER A 1 309 ? 21.070 14.740 18.482 1.00 97.31 309 SER A O 1
ATOM 2461 N N . SER A 1 310 ? 21.789 12.864 17.502 1.00 97.06 310 SER A N 1
ATOM 2462 C CA . SER A 1 310 ? 20.597 12.087 17.853 1.00 97.06 310 SER A CA 1
ATOM 2463 C C . SER A 1 310 ? 20.854 10.585 17.993 1.00 97.06 310 SER A C 1
ATOM 2465 O O . SER A 1 310 ? 21.800 10.030 17.437 1.00 97.06 310 SER A O 1
ATOM 2467 N N . ALA A 1 311 ? 19.943 9.888 18.681 1.00 96.94 311 ALA A N 1
ATOM 2468 C CA . ALA A 1 311 ? 20.002 8.432 18.830 1.00 96.94 311 ALA A CA 1
ATOM 2469 C C . ALA A 1 311 ? 19.891 7.669 17.494 1.00 96.94 311 ALA A C 1
ATOM 2471 O O . ALA A 1 311 ? 20.422 6.567 17.382 1.00 96.94 311 ALA A O 1
ATOM 2472 N N . ILE A 1 312 ? 19.202 8.226 16.488 1.00 96.81 312 ILE A N 1
ATOM 2473 C CA . ILE A 1 312 ? 19.102 7.607 15.153 1.00 96.81 312 ILE A CA 1
ATOM 2474 C C . ILE A 1 312 ? 20.448 7.728 14.439 1.00 96.81 312 ILE A C 1
ATOM 2476 O O . ILE A 1 312 ? 20.983 6.727 13.973 1.00 96.81 312 ILE A O 1
ATOM 2480 N N . GLU A 1 313 ? 21.026 8.931 14.446 1.00 97.38 313 GLU A N 1
ATOM 2481 C CA . GLU A 1 313 ? 22.338 9.196 13.855 1.00 97.38 313 GLU A CA 1
ATOM 2482 C C . GLU A 1 313 ? 23.434 8.337 14.492 1.00 97.38 313 GLU A C 1
ATOM 2484 O O . GLU A 1 313 ? 24.260 7.775 13.779 1.00 97.38 313 GLU A O 1
ATOM 2489 N N . TRP A 1 314 ? 23.384 8.137 15.813 1.00 97.44 314 TRP A N 1
ATOM 2490 C CA . TRP A 1 314 ? 24.253 7.188 16.509 1.00 97.44 314 TRP A CA 1
ATOM 2491 C C . TRP A 1 314 ? 24.155 5.770 15.943 1.00 97.44 314 TRP A C 1
ATOM 2493 O O . TRP A 1 314 ? 25.174 5.152 15.647 1.00 97.44 314 TRP A O 1
ATOM 2503 N N . CYS A 1 315 ? 22.938 5.238 15.792 1.00 96.75 315 CYS A N 1
ATOM 2504 C CA . CYS A 1 315 ? 22.741 3.871 15.307 1.00 96.75 315 CYS A CA 1
ATOM 2505 C C . CYS A 1 315 ? 23.261 3.703 13.881 1.00 96.75 315 CYS A C 1
ATOM 2507 O O . CYS A 1 315 ? 23.957 2.728 13.599 1.00 96.75 315 CYS A O 1
ATOM 2509 N N . ASP A 1 316 ? 22.959 4.668 13.013 1.00 96.75 316 ASP A N 1
ATOM 2510 C CA . ASP A 1 316 ? 23.380 4.653 11.615 1.00 96.75 316 ASP A CA 1
ATOM 2511 C C . ASP A 1 316 ? 24.900 4.785 11.491 1.00 96.75 316 ASP A C 1
ATOM 2513 O O . ASP A 1 316 ? 25.529 4.043 10.733 1.00 96.75 316 ASP A O 1
ATOM 2517 N N . HIS A 1 317 ? 25.503 5.694 12.261 1.00 97.69 317 HIS A N 1
ATOM 2518 C CA . HIS A 1 317 ? 26.948 5.875 12.317 1.00 97.69 317 HIS A CA 1
ATOM 2519 C C . HIS A 1 317 ? 27.649 4.596 12.786 1.00 97.69 317 HIS A C 1
ATOM 2521 O O . HIS A 1 317 ? 28.595 4.138 12.145 1.00 97.69 317 HIS A O 1
ATOM 2527 N N . VAL A 1 318 ? 27.169 3.985 13.872 1.00 97.44 318 VAL A N 1
ATOM 2528 C CA . VAL A 1 318 ? 27.761 2.763 14.422 1.00 97.44 318 VAL A CA 1
ATOM 2529 C C . VAL A 1 318 ? 27.595 1.579 13.470 1.00 97.44 318 VAL A C 1
ATOM 2531 O O . VAL A 1 318 ? 28.552 0.832 13.277 1.00 97.44 318 VAL A O 1
ATOM 2534 N N . GLU A 1 319 ? 26.433 1.418 12.824 1.00 96.56 319 GLU A N 1
ATOM 2535 C CA . GLU A 1 319 ? 26.209 0.332 11.859 1.00 96.56 319 GLU A CA 1
ATOM 2536 C C . GLU A 1 319 ? 27.140 0.450 10.647 1.00 96.56 319 GLU A C 1
ATOM 2538 O O . GLU A 1 319 ? 27.691 -0.561 10.208 1.00 96.56 319 GLU A O 1
ATOM 2543 N N . LYS A 1 320 ? 27.349 1.673 10.143 1.00 96.06 320 LYS A N 1
ATOM 2544 C CA . LYS A 1 320 ? 28.193 1.941 8.970 1.00 96.06 320 LYS A CA 1
ATOM 2545 C C . LYS A 1 320 ? 29.688 1.881 9.279 1.00 96.06 320 LYS A C 1
ATOM 2547 O O . LYS A 1 320 ? 30.4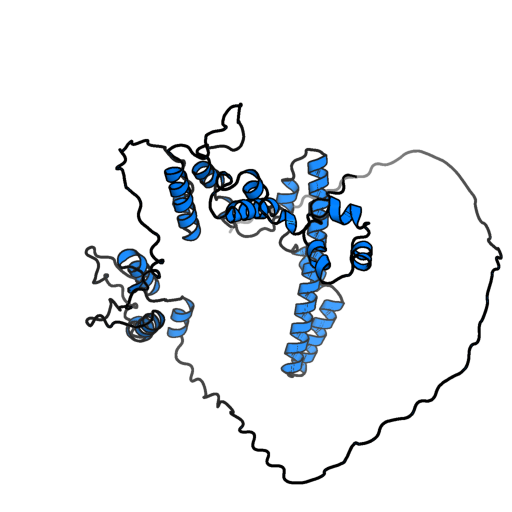38 1.321 8.486 1.00 96.06 320 LYS A O 1
ATOM 2552 N N . THR A 1 321 ? 30.115 2.452 10.404 1.00 97.12 321 THR A N 1
ATOM 2553 C CA . THR A 1 321 ? 31.542 2.658 10.708 1.00 97.12 321 THR A CA 1
ATOM 2554 C C . THR A 1 321 ? 32.133 1.518 11.529 1.00 97.12 321 THR A C 1
ATOM 2556 O O . THR A 1 321 ? 33.245 1.074 11.264 1.00 97.12 321 THR A O 1
ATOM 2559 N N . HIS A 1 322 ? 31.388 1.019 12.516 1.00 95.81 322 HIS A N 1
ATOM 2560 C CA . HIS A 1 322 ? 31.865 -0.019 13.437 1.00 95.81 322 HIS A CA 1
ATOM 2561 C C . HIS A 1 322 ? 31.269 -1.397 13.125 1.00 95.81 322 HIS A C 1
ATOM 2563 O O . HIS A 1 322 ? 31.789 -2.421 13.566 1.00 95.81 322 HIS A O 1
ATOM 2569 N N . GLY A 1 323 ? 30.205 -1.440 12.323 1.00 96.00 323 GLY A N 1
ATOM 2570 C CA . GLY A 1 323 ? 29.548 -2.656 11.878 1.00 96.00 323 GLY A CA 1
ATOM 2571 C C . GLY A 1 323 ? 28.294 -2.988 12.679 1.00 96.00 323 GLY A C 1
ATOM 2572 O O . GLY A 1 323 ? 28.034 -2.496 13.780 1.00 96.00 323 GLY A O 1
ATOM 2573 N N . LYS A 1 324 ? 27.499 -3.896 12.112 1.00 95.06 324 LYS A N 1
ATOM 2574 C CA . LYS A 1 324 ? 26.155 -4.223 12.602 1.00 95.06 324 LYS A CA 1
ATOM 2575 C C . LYS A 1 324 ? 26.117 -4.662 14.067 1.00 95.06 324 LYS A C 1
ATOM 2577 O O . LYS A 1 324 ? 25.130 -4.392 14.738 1.00 95.06 324 LYS A O 1
ATOM 2582 N N . MET A 1 325 ? 27.181 -5.278 14.580 1.00 94.75 325 MET A N 1
ATOM 2583 C CA . MET A 1 325 ? 27.242 -5.852 15.935 1.00 94.75 325 MET A CA 1
ATOM 2584 C C . MET A 1 325 ? 27.205 -4.867 17.081 1.00 94.75 325 MET A C 1
ATOM 2586 O O . MET A 1 325 ? 26.859 -5.237 18.205 1.00 94.75 325 MET A O 1
ATOM 2590 N N . TYR A 1 326 ? 27.492 -3.614 16.775 1.00 96.56 326 TYR A N 1
ATOM 2591 C CA . TYR A 1 326 ? 27.487 -2.536 17.742 1.00 96.56 326 TYR A CA 1
ATOM 2592 C C . TYR A 1 326 ? 26.226 -1.671 17.625 1.00 96.56 326 TYR A C 1
ATOM 2594 O O . TYR A 1 326 ? 25.962 -0.842 18.492 1.00 96.56 326 TYR A O 1
ATOM 2602 N N . ALA A 1 327 ? 25.420 -1.879 16.576 1.00 96.88 327 ALA A N 1
ATOM 2603 C CA . ALA A 1 327 ? 24.296 -1.024 16.227 1.00 96.88 327 ALA A CA 1
ATOM 2604 C C . ALA A 1 327 ? 22.969 -1.502 16.856 1.00 96.88 327 ALA A C 1
ATOM 2606 O O . ALA A 1 327 ? 22.419 -2.543 16.444 1.00 96.88 327 ALA A O 1
ATOM 2607 N N . PRO A 1 328 ? 22.401 -0.753 17.823 1.00 96.69 328 PRO A N 1
ATOM 2608 C CA . PRO A 1 328 ? 21.065 -1.029 18.332 1.00 96.69 328 PRO A CA 1
ATOM 2609 C C . PRO A 1 328 ? 19.995 -0.722 17.273 1.00 96.69 328 PRO A C 1
ATOM 2611 O O . PRO A 1 328 ? 20.210 0.045 16.342 1.00 96.69 328 PRO A O 1
ATOM 2614 N N . ILE A 1 329 ? 18.816 -1.333 17.409 1.00 95.44 329 ILE A N 1
ATOM 2615 C CA . ILE A 1 329 ? 17.649 -1.004 16.583 1.00 95.44 329 ILE A CA 1
ATOM 2616 C C . ILE A 1 329 ? 16.863 0.089 17.303 1.00 95.44 329 ILE A C 1
ATOM 2618 O O . ILE A 1 329 ? 16.130 -0.191 18.256 1.00 95.44 329 ILE A O 1
ATOM 2622 N N . VAL A 1 330 ? 16.984 1.322 16.823 1.00 92.94 330 VAL A N 1
ATOM 2623 C CA . VAL A 1 330 ? 16.176 2.455 17.280 1.00 92.94 330 VAL A CA 1
ATOM 2624 C C . VAL A 1 330 ? 15.182 2.802 16.180 1.00 92.94 330 VAL A C 1
ATOM 2626 O O . VAL A 1 330 ? 15.553 3.041 15.038 1.00 92.94 330 VAL A O 1
ATOM 2629 N N . SER A 1 331 ? 13.890 2.796 16.509 1.00 89.56 331 SER A N 1
ATOM 2630 C CA . SER A 1 331 ? 12.843 3.255 15.591 1.00 89.56 331 SER A CA 1
ATOM 2631 C C . SER A 1 331 ? 12.254 4.560 16.103 1.00 89.56 331 SER A C 1
ATOM 2633 O O . SER A 1 331 ? 12.129 4.753 17.313 1.00 89.56 331 SER A O 1
ATOM 2635 N N . SER A 1 332 ? 11.815 5.437 15.201 1.00 86.75 332 SER A N 1
ATOM 2636 C CA . SER A 1 332 ? 11.176 6.709 15.570 1.00 86.75 332 SER A CA 1
ATOM 2637 C C . SER A 1 332 ? 9.969 6.504 16.496 1.00 86.75 332 SER A C 1
ATOM 2639 O O . SER A 1 332 ? 9.708 7.326 17.370 1.00 86.75 332 SER A O 1
ATOM 2641 N N . LYS A 1 333 ? 9.272 5.364 16.370 1.00 84.25 333 LYS A N 1
ATOM 2642 C CA . LYS A 1 333 ? 8.183 4.968 17.277 1.00 84.25 333 LYS A CA 1
ATOM 2643 C C . LYS A 1 333 ? 8.669 4.742 18.711 1.00 84.25 333 LYS A C 1
ATOM 2645 O O . LYS A 1 333 ? 7.997 5.169 19.642 1.00 84.25 333 LYS A O 1
ATOM 2650 N N . LEU A 1 334 ? 9.829 4.101 18.887 1.00 78.56 334 LEU A N 1
ATOM 2651 C CA . LEU A 1 334 ? 10.415 3.861 20.210 1.00 78.56 334 LEU A CA 1
ATOM 2652 C C . LEU A 1 334 ? 10.873 5.157 20.884 1.00 78.56 334 LEU A C 1
ATOM 2654 O O . LEU A 1 334 ? 10.766 5.246 22.103 1.00 78.56 334 LEU A O 1
ATOM 2658 N N . LEU A 1 335 ? 11.345 6.136 20.103 1.00 84.56 335 LEU A N 1
ATOM 2659 C CA . LEU A 1 335 ? 11.757 7.455 20.598 1.00 84.56 335 LEU A CA 1
ATOM 2660 C C . LEU A 1 335 ? 10.561 8.336 20.983 1.00 84.56 335 LEU A C 1
ATOM 2662 O O . LEU A 1 335 ? 10.598 9.017 22.005 1.00 84.56 335 LEU A O 1
ATOM 2666 N N . ALA A 1 336 ? 9.481 8.302 20.195 1.00 83.19 336 ALA A N 1
ATOM 2667 C CA . ALA A 1 336 ? 8.260 9.053 20.488 1.00 83.19 336 ALA A CA 1
ATOM 2668 C C . ALA A 1 336 ? 7.586 8.605 21.799 1.00 83.19 336 ALA A C 1
ATOM 2670 O O . ALA A 1 336 ? 6.973 9.419 22.485 1.00 83.19 336 ALA A O 1
ATOM 2671 N N . GLU A 1 337 ? 7.723 7.329 22.168 1.00 78.75 337 GLU A N 1
ATOM 2672 C CA . GLU A 1 337 ? 7.133 6.780 23.392 1.00 78.75 337 GLU A CA 1
ATOM 2673 C C . GLU A 1 337 ? 7.836 7.274 24.670 1.00 78.75 337 GLU A C 1
ATOM 2675 O O . GLU A 1 337 ? 7.175 7.455 25.688 1.00 78.75 337 GLU A O 1
ATOM 2680 N N . THR A 1 338 ? 9.146 7.548 24.620 1.00 66.19 338 THR A N 1
ATOM 2681 C CA . THR A 1 338 ? 9.931 8.009 25.783 1.00 66.19 338 THR A CA 1
ATOM 2682 C C . THR A 1 338 ? 9.591 9.448 26.198 1.00 66.19 338 THR A C 1
ATOM 2684 O O . THR A 1 338 ? 9.696 9.791 27.371 1.00 66.19 338 THR A O 1
ATOM 2687 N N . ARG A 1 339 ? 9.140 10.301 25.267 1.00 64.69 339 ARG A N 1
ATOM 2688 C CA . ARG A 1 339 ? 8.829 11.717 25.555 1.00 64.69 339 ARG A CA 1
ATOM 2689 C C . ARG A 1 339 ? 7.448 11.946 26.172 1.00 64.69 339 ARG A C 1
ATOM 2691 O O . ARG A 1 339 ? 7.168 13.049 26.636 1.00 64.69 339 ARG A O 1
ATOM 2698 N N . ALA A 1 340 ? 6.576 10.941 26.177 1.00 60.97 340 ALA A N 1
ATOM 2699 C CA . ALA A 1 340 ? 5.285 11.060 26.837 1.00 60.97 340 ALA A CA 1
ATOM 2700 C C . ALA A 1 340 ? 5.471 10.828 28.349 1.00 60.97 340 ALA A C 1
ATOM 2702 O O . ALA A 1 340 ? 5.920 9.744 28.731 1.00 60.97 340 ALA A O 1
ATOM 2703 N N . PRO A 1 341 ? 5.120 11.790 29.228 1.00 64.12 341 PRO A N 1
ATOM 2704 C CA . PRO A 1 341 ? 5.162 11.557 30.667 1.00 64.12 341 PRO A CA 1
ATOM 2705 C C . PRO A 1 341 ? 4.327 10.313 30.998 1.00 64.12 341 PRO A C 1
ATOM 2707 O O . PRO A 1 341 ? 3.268 10.121 30.385 1.00 64.12 341 PRO A O 1
ATOM 2710 N N . PRO A 1 342 ? 4.784 9.449 31.926 1.00 55.56 342 PRO A N 1
ATOM 2711 C CA . PRO A 1 342 ? 4.104 8.205 32.247 1.00 55.56 342 PRO A CA 1
ATOM 2712 C C . PRO A 1 342 ? 2.706 8.525 32.773 1.00 55.56 342 PRO A C 1
ATOM 2714 O O . PRO A 1 342 ? 2.496 8.830 33.947 1.00 55.56 342 PRO A O 1
ATOM 2717 N N . THR A 1 343 ? 1.721 8.465 31.881 1.00 51.69 343 THR A N 1
ATOM 2718 C CA . THR A 1 343 ? 0.317 8.484 32.266 1.00 51.69 343 THR A CA 1
ATOM 2719 C C . THR A 1 343 ? 0.112 7.257 33.139 1.00 51.69 343 THR A C 1
ATOM 2721 O O . THR A 1 343 ? 0.448 6.142 32.734 1.00 51.69 343 THR A O 1
ATOM 2724 N N . LYS A 1 344 ? -0.344 7.467 34.380 1.00 57.62 344 LYS A N 1
ATOM 2725 C CA . LYS A 1 344 ? -0.612 6.407 35.360 1.00 57.62 344 LYS A CA 1
ATOM 2726 C C . LYS A 1 344 ? -1.587 5.403 34.740 1.00 57.62 344 LYS A C 1
ATOM 2728 O O . LYS A 1 344 ? -2.800 5.574 34.830 1.00 57.62 344 LYS A O 1
ATOM 2733 N N . LYS A 1 345 ? -1.064 4.372 34.073 1.00 49.28 345 LYS A N 1
ATOM 2734 C CA . LYS A 1 345 ? -1.861 3.266 33.552 1.00 49.28 345 LYS A CA 1
ATOM 2735 C C . LYS A 1 345 ? -2.395 2.525 34.768 1.00 49.28 345 LYS A C 1
ATOM 2737 O O . LYS A 1 345 ? -1.649 1.873 35.493 1.00 49.28 345 LYS A O 1
ATOM 2742 N N . THR A 1 346 ? -3.689 2.693 35.012 1.00 46.28 346 THR A N 1
ATOM 2743 C CA . THR A 1 346 ? -4.456 1.911 35.976 1.00 46.28 346 THR A CA 1
ATOM 2744 C C . THR A 1 346 ? -4.218 0.431 35.661 1.00 46.28 346 THR A C 1
ATOM 2746 O O . THR A 1 346 ? -4.290 0.055 34.488 1.00 46.28 346 THR A O 1
ATOM 2749 N N . PRO A 1 347 ? -3.890 -0.417 36.650 1.00 46.66 347 PRO A N 1
ATOM 2750 C CA . PRO A 1 347 ? -3.582 -1.814 36.393 1.00 46.66 347 PRO A CA 1
ATOM 2751 C C . PRO A 1 347 ? -4.826 -2.505 35.833 1.00 46.66 347 PRO A C 1
ATOM 2753 O O . PRO A 1 347 ? -5.780 -2.797 36.554 1.00 46.66 347 PRO A O 1
ATOM 2756 N N . THR A 1 348 ? -4.825 -2.775 34.527 1.00 47.19 348 THR A N 1
ATOM 2757 C CA . THR A 1 348 ? -5.769 -3.696 33.897 1.00 47.19 348 THR A CA 1
ATOM 2758 C C . THR A 1 348 ? -5.503 -5.082 34.462 1.00 47.19 348 THR A C 1
ATOM 2760 O O . THR A 1 348 ? -4.629 -5.818 34.007 1.00 47.19 348 THR A O 1
ATOM 2763 N N . ARG A 1 349 ? -6.250 -5.394 35.520 1.00 44.16 349 ARG A N 1
ATOM 2764 C CA . ARG A 1 349 ? -6.326 -6.686 36.191 1.00 44.16 349 ARG A CA 1
ATOM 2765 C C . ARG A 1 349 ? -6.706 -7.734 35.142 1.00 44.16 349 ARG A C 1
ATOM 2767 O O . ARG A 1 349 ? -7.856 -7.806 34.719 1.00 44.16 349 ARG A O 1
ATOM 2774 N N . SER A 1 350 ? -5.730 -8.513 34.681 1.00 42.06 350 SER A N 1
ATOM 2775 C CA . SER A 1 350 ? -5.960 -9.648 33.789 1.00 42.06 350 SER A CA 1
ATOM 2776 C C . SER A 1 350 ? -6.820 -10.675 34.525 1.00 42.06 350 SER A C 1
ATOM 2778 O O . SER A 1 350 ? -6.343 -11.379 35.417 1.00 42.06 350 SER A O 1
ATOM 2780 N N . SER A 1 351 ? -8.102 -10.735 34.181 1.00 46.94 351 SER A N 1
ATOM 2781 C CA . SER A 1 351 ? -9.058 -11.719 34.676 1.00 46.94 351 SER A CA 1
ATOM 2782 C C . SER A 1 351 ? -8.741 -13.097 34.091 1.00 46.94 351 SER A C 1
ATOM 2784 O O . SER A 1 351 ? -9.351 -13.561 33.132 1.00 46.94 351 SER A O 1
ATOM 2786 N N . LYS A 1 352 ? -7.774 -13.788 34.697 1.00 48.50 352 LYS A N 1
ATOM 2787 C CA . LYS A 1 352 ? -7.580 -15.227 34.517 1.00 48.50 352 LYS A CA 1
ATOM 2788 C C . LYS A 1 352 ? -8.719 -15.934 35.264 1.00 48.50 352 LYS A C 1
ATOM 2790 O O . LYS A 1 352 ? -8.595 -16.239 36.445 1.00 48.50 352 LYS A O 1
ATOM 2795 N N . ARG A 1 353 ? -9.874 -16.107 34.607 1.00 46.59 353 ARG A N 1
ATOM 2796 C CA . ARG A 1 353 ? -10.971 -16.939 35.125 1.00 46.59 353 ARG A CA 1
ATOM 2797 C C . ARG A 1 353 ? -10.505 -18.397 35.128 1.00 46.59 353 ARG A C 1
ATOM 2799 O O . ARG A 1 353 ? -10.386 -19.016 34.076 1.00 46.59 353 ARG A O 1
ATOM 2806 N N . LYS A 1 354 ? -10.200 -18.896 36.327 1.00 48.75 354 LYS A N 1
ATOM 2807 C CA . LYS A 1 354 ? -10.113 -20.316 36.672 1.00 48.75 354 LYS A CA 1
ATOM 2808 C C . LYS A 1 354 ? -11.525 -20.888 36.502 1.00 48.75 354 LYS A C 1
ATOM 2810 O O . LYS A 1 354 ? -12.459 -20.360 37.097 1.00 48.75 354 LYS A O 1
ATOM 2815 N N . ARG A 1 355 ? -11.689 -21.869 35.617 1.00 44.59 355 ARG A N 1
ATOM 2816 C CA . ARG A 1 355 ? -12.938 -22.612 35.438 1.00 44.59 355 ARG A CA 1
ATOM 2817 C C . ARG A 1 355 ? -12.800 -23.870 36.294 1.00 44.59 355 ARG A C 1
ATOM 2819 O O . ARG A 1 355 ? -12.069 -24.775 35.912 1.00 44.59 355 ARG A O 1
ATOM 2826 N N . GLU A 1 356 ? -13.384 -23.839 37.483 1.00 50.88 356 GLU A N 1
ATOM 2827 C CA . GLU A 1 356 ? -13.716 -25.029 38.266 1.00 50.88 356 GLU A CA 1
ATOM 2828 C C . GLU A 1 356 ? -15.203 -25.268 38.016 1.00 50.88 356 GLU A C 1
ATOM 2830 O O . GLU A 1 356 ? -16.007 -24.406 38.348 1.00 50.88 356 GLU A O 1
ATOM 2835 N N . ASP A 1 357 ? -15.533 -26.384 37.374 1.00 49.03 357 ASP A N 1
ATOM 2836 C CA . ASP A 1 357 ? -16.879 -26.952 37.356 1.00 49.03 357 ASP A CA 1
ATOM 2837 C C . ASP A 1 357 ? -16.693 -28.445 37.669 1.00 49.03 357 ASP A C 1
ATOM 2839 O O . ASP A 1 357 ? -16.396 -29.246 36.782 1.00 49.03 357 ASP A O 1
ATOM 2843 N N . ASP A 1 358 ? -16.795 -28.786 38.955 1.00 45.78 358 ASP A N 1
ATOM 2844 C CA . ASP A 1 358 ? -17.124 -30.133 39.414 1.00 45.78 358 ASP A CA 1
ATOM 2845 C C . ASP A 1 358 ? -18.632 -30.335 39.208 1.00 45.78 358 ASP A C 1
ATOM 2847 O O . ASP A 1 358 ? -19.447 -29.612 39.783 1.00 45.78 358 ASP A O 1
ATOM 2851 N N . ILE A 1 359 ? -19.013 -31.328 38.402 1.00 43.47 359 ILE A N 1
ATOM 2852 C CA . ILE A 1 359 ? -20.383 -31.857 38.349 1.00 43.47 359 ILE A CA 1
ATOM 2853 C C . ILE A 1 359 ? -20.307 -33.358 38.660 1.00 43.47 359 ILE A C 1
ATOM 2855 O O . ILE A 1 359 ? -19.805 -34.121 37.832 1.00 43.47 359 ILE A O 1
ATOM 2859 N N . PRO A 1 360 ? -20.805 -33.809 39.824 1.00 49.88 360 PRO A N 1
ATOM 2860 C CA . PRO A 1 360 ? -20.992 -35.224 40.117 1.00 49.88 360 PRO A CA 1
ATOM 2861 C C . PRO A 1 360 ? -22.366 -35.723 39.642 1.00 49.88 360 PRO A C 1
ATOM 2863 O O . PRO A 1 360 ? -23.392 -35.153 40.005 1.00 49.88 360 PRO A O 1
ATOM 2866 N N . GLY A 1 361 ? -22.375 -36.864 38.945 1.00 41.34 361 GLY A N 1
ATOM 2867 C CA . GLY A 1 361 ? -23.490 -37.820 38.982 1.00 41.34 361 GLY A CA 1
ATOM 2868 C C . GLY A 1 361 ? -24.332 -37.991 37.709 1.00 41.34 361 GLY A C 1
ATOM 2869 O O . GLY A 1 361 ? -25.027 -37.071 37.307 1.00 41.34 361 GLY A O 1
ATOM 2870 N N . MET A 1 362 ? -24.313 -39.237 37.197 1.00 35.28 362 MET A N 1
ATOM 2871 C CA . MET A 1 362 ? -25.399 -40.006 36.539 1.00 35.28 362 MET A CA 1
ATOM 2872 C C . MET A 1 362 ? -26.094 -39.392 35.301 1.00 35.28 362 MET A C 1
ATOM 2874 O O . MET A 1 362 ? -26.564 -38.270 35.313 1.00 35.28 362 MET A O 1
ATOM 2878 N N . VAL A 1 363 ? -26.270 -40.088 34.177 1.00 38.19 363 VAL A N 1
ATOM 2879 C CA . VAL A 1 363 ? -26.918 -41.396 33.989 1.00 38.19 363 VAL A CA 1
ATOM 2880 C C . VAL A 1 363 ? -26.360 -42.036 32.708 1.00 38.19 363 VAL A C 1
ATOM 2882 O O . VAL A 1 363 ? -26.257 -41.382 31.672 1.00 38.19 363 VAL A O 1
ATOM 2885 N N . VAL A 1 364 ? -26.025 -43.323 32.793 1.00 41.84 364 VAL A N 1
ATOM 2886 C CA . VAL A 1 364 ? -25.797 -44.219 31.652 1.00 41.84 364 VAL A CA 1
ATOM 2887 C C . VAL A 1 364 ? -27.147 -44.492 30.988 1.00 41.84 364 VAL A C 1
ATOM 2889 O O . VAL A 1 364 ? -28.056 -44.989 31.647 1.00 41.84 364 VAL A O 1
ATOM 2892 N N . LEU A 1 365 ? -27.279 -44.171 29.701 1.00 38.72 365 LEU A N 1
ATOM 2893 C CA . LEU A 1 365 ? -28.363 -44.665 28.855 1.00 38.72 365 LEU A CA 1
ATOM 2894 C C . LEU A 1 365 ? -27.755 -45.342 27.628 1.00 38.72 365 LEU A C 1
ATOM 2896 O O . LEU A 1 365 ? -27.086 -44.707 26.811 1.00 38.72 365 LEU A O 1
ATOM 2900 N N . ASP A 1 366 ? -27.991 -46.648 27.572 1.00 42.88 366 ASP A N 1
ATOM 2901 C CA . ASP A 1 366 ? -27.671 -47.558 26.485 1.00 42.88 366 ASP A CA 1
ATOM 2902 C C . ASP A 1 366 ? -28.314 -47.117 25.164 1.00 42.88 366 ASP A C 1
ATOM 2904 O O . ASP A 1 366 ? -29.517 -46.871 25.089 1.00 42.88 366 ASP A O 1
ATOM 2908 N N . PHE A 1 367 ? -27.514 -47.092 24.098 1.00 35.25 367 PHE A N 1
ATOM 2909 C CA . PHE A 1 367 ? -27.994 -47.111 22.718 1.00 35.25 367 PHE A CA 1
ATOM 2910 C C . PHE A 1 367 ? -27.400 -48.332 22.018 1.00 35.25 367 PHE A C 1
ATOM 2912 O O . PHE A 1 367 ? -26.345 -48.269 21.386 1.00 35.25 367 PHE A O 1
ATOM 2919 N N . ALA A 1 368 ? -28.108 -49.449 22.139 1.00 41.34 368 ALA A N 1
ATOM 2920 C CA . ALA A 1 368 ? -28.044 -50.543 21.188 1.00 41.34 368 ALA A CA 1
ATOM 2921 C C . ALA A 1 368 ? -29.344 -50.552 20.365 1.00 41.34 368 ALA A C 1
ATOM 2923 O O . ALA A 1 368 ? -30.388 -50.127 20.848 1.00 41.34 368 ALA A O 1
ATOM 2924 N N . GLU A 1 369 ? -29.240 -51.074 19.142 1.00 36.72 369 GLU A N 1
ATOM 2925 C CA . GLU A 1 369 ? -30.331 -51.464 18.231 1.00 36.72 369 GLU A CA 1
ATOM 2926 C C . GLU A 1 369 ? -30.813 -50.427 17.189 1.00 36.72 369 GLU A C 1
ATOM 2928 O O . GLU A 1 369 ? -31.808 -49.721 17.313 1.00 36.72 369 GLU A O 1
ATOM 2933 N N . THR A 1 370 ? -30.121 -50.446 16.046 1.00 41.59 370 THR A N 1
ATOM 2934 C CA . THR A 1 370 ? -30.789 -50.596 14.733 1.00 41.59 370 THR A CA 1
ATOM 2935 C C . THR A 1 370 ? -31.039 -52.105 14.509 1.00 41.59 370 THR A C 1
ATOM 2937 O O . THR A 1 370 ? -30.374 -52.875 15.205 1.00 41.59 370 THR A O 1
ATOM 2940 N N . PRO A 1 371 ? -31.879 -52.604 13.565 1.00 48.44 371 PRO A N 1
ATOM 2941 C CA . PRO A 1 371 ? -32.429 -51.958 12.360 1.00 48.44 371 PRO A CA 1
ATOM 2942 C C . PRO A 1 371 ? -33.917 -52.290 12.061 1.00 48.44 371 PRO A C 1
ATOM 2944 O O . PRO A 1 371 ? -34.469 -53.224 12.623 1.00 48.44 371 PRO A O 1
ATOM 2947 N N . GLN A 1 372 ? -34.538 -51.646 11.059 1.00 39.50 372 GLN A N 1
ATOM 2948 C CA . GLN A 1 372 ? -35.254 -52.400 10.012 1.00 39.50 372 GLN A CA 1
ATOM 2949 C C . GLN A 1 372 ? -35.695 -51.560 8.806 1.00 39.50 372 GLN A C 1
ATOM 2951 O O . GLN A 1 372 ? -36.246 -50.467 8.896 1.00 39.50 372 GLN A O 1
ATOM 2956 N N . LYS A 1 373 ? -35.441 -52.172 7.650 1.00 43.16 373 LYS A N 1
ATOM 2957 C CA . LYS A 1 373 ? -35.831 -51.807 6.294 1.00 43.16 373 LYS A CA 1
ATOM 2958 C C . LYS A 1 373 ? -37.357 -51.746 6.159 1.00 43.16 373 LYS A C 1
ATOM 2960 O O . LYS A 1 373 ? -38.035 -52.705 6.518 1.00 43.16 373 LYS A O 1
ATOM 2965 N N . ARG A 1 374 ? -37.880 -50.725 5.476 1.00 41.56 374 ARG A N 1
ATOM 2966 C CA . ARG A 1 374 ? -39.100 -50.874 4.670 1.00 41.56 374 ARG A CA 1
ATOM 2967 C C . ARG A 1 374 ? -38.840 -50.408 3.250 1.00 41.56 374 ARG A C 1
ATOM 2969 O O . ARG A 1 374 ? -38.368 -49.305 3.004 1.00 41.56 374 ARG A O 1
ATOM 2976 N N . ALA A 1 375 ? -39.109 -51.332 2.344 1.00 39.62 375 ALA A N 1
ATOM 2977 C CA . ALA A 1 375 ? -39.043 -51.170 0.914 1.00 39.62 375 ALA A CA 1
ATOM 2978 C C . ALA A 1 375 ? -40.436 -50.848 0.351 1.00 39.62 375 ALA A C 1
ATOM 2980 O O . ALA A 1 375 ? -41.432 -51.358 0.856 1.00 39.62 375 ALA A O 1
ATOM 2981 N N . ARG A 1 376 ? -40.400 -50.168 -0.802 1.00 37.91 376 ARG A N 1
ATOM 2982 C CA . ARG A 1 376 ? -41.255 -50.322 -1.995 1.00 37.91 376 ARG A CA 1
ATOM 2983 C C . ARG A 1 376 ? -42.603 -49.588 -2.125 1.00 37.91 376 ARG A C 1
ATOM 2985 O O . ARG A 1 376 ? -43.488 -49.714 -1.289 1.00 37.91 376 ARG A O 1
ATOM 2992 N N . ARG A 1 377 ? -42.732 -49.094 -3.374 1.00 35.91 377 ARG A N 1
ATOM 2993 C CA . ARG A 1 377 ? -43.884 -48.672 -4.203 1.00 35.91 377 ARG A CA 1
ATOM 2994 C C . ARG A 1 377 ? -44.339 -47.224 -3.984 1.00 35.91 377 ARG A C 1
ATOM 2996 O O . ARG A 1 377 ? -44.437 -46.799 -2.847 1.00 35.91 377 ARG A O 1
ATOM 3003 N N . SER A 1 378 ? -44.567 -46.424 -5.024 1.00 38.28 378 SER A N 1
ATOM 3004 C CA . SER A 1 378 ? -45.055 -46.743 -6.377 1.00 38.28 378 SER A CA 1
ATOM 3005 C C . SER A 1 378 ? -44.520 -45.793 -7.456 1.00 38.28 378 SER A C 1
ATOM 3007 O O . SER A 1 378 ? -44.272 -44.619 -7.192 1.00 38.28 378 SER A O 1
ATOM 3009 N N . ASP A 1 379 ? -44.391 -46.343 -8.663 1.00 40.97 379 ASP A N 1
ATOM 3010 C CA . ASP A 1 379 ? -44.339 -45.638 -9.942 1.00 40.97 379 ASP A CA 1
ATOM 3011 C C . ASP A 1 379 ? -45.649 -44.871 -10.192 1.00 40.97 379 ASP A C 1
ATOM 3013 O O . ASP A 1 379 ? -46.712 -45.386 -9.853 1.00 40.97 379 ASP A O 1
ATOM 3017 N N . GLU A 1 380 ? -45.574 -43.703 -10.832 1.00 50.38 380 GLU A N 1
ATOM 3018 C CA . GLU A 1 380 ? -46.551 -43.293 -11.848 1.00 50.38 380 GLU A CA 1
ATOM 3019 C C . GLU A 1 380 ? -45.872 -42.369 -12.869 1.00 50.38 380 GLU A C 1
ATOM 3021 O O . GLU A 1 380 ? -45.351 -41.297 -12.555 1.00 50.38 380 GLU A O 1
ATOM 3026 N N . GLU A 1 381 ? -45.840 -42.865 -14.102 1.00 40.56 381 GLU A N 1
ATOM 3027 C CA . GLU A 1 381 ? -45.517 -42.151 -15.326 1.00 40.56 381 GLU A CA 1
ATOM 3028 C C . GLU A 1 381 ? -46.594 -41.095 -15.602 1.00 40.56 381 GLU A C 1
ATOM 3030 O O . GLU A 1 381 ? -47.782 -41.411 -15.609 1.00 40.56 381 GLU A O 1
ATOM 3035 N N . VAL A 1 382 ? -46.199 -39.863 -15.934 1.00 44.38 382 VAL A N 1
ATOM 3036 C CA . VAL A 1 382 ? -47.072 -38.955 -16.691 1.00 44.38 382 VAL A CA 1
ATOM 3037 C C . VAL A 1 382 ? -46.321 -38.456 -17.915 1.00 44.38 382 VAL A C 1
ATOM 3039 O O . VAL A 1 382 ? -45.444 -37.595 -17.864 1.00 44.38 382 VAL A O 1
ATOM 3042 N N . SER A 1 383 ? -46.704 -39.082 -19.019 1.00 41.88 383 SER A N 1
ATOM 3043 C CA . SER A 1 383 ? -46.551 -38.668 -20.403 1.00 41.88 383 SER A CA 1
ATOM 3044 C C . SER A 1 383 ? -47.135 -37.270 -20.633 1.00 41.88 383 SER A C 1
ATOM 3046 O O . SER A 1 383 ? -48.262 -37.010 -20.218 1.00 41.88 383 SER A O 1
ATOM 3048 N N . PHE A 1 384 ? -46.421 -36.391 -21.342 1.00 38.72 384 PHE A N 1
ATOM 3049 C CA . PHE A 1 384 ? -47.063 -35.315 -22.105 1.00 38.72 384 PHE A CA 1
ATOM 3050 C C . PHE A 1 384 ? -46.229 -34.960 -23.345 1.00 38.72 384 PHE A C 1
ATOM 3052 O O . PHE A 1 384 ? -45.168 -34.341 -23.263 1.00 38.72 384 PHE A O 1
ATOM 3059 N N . MET A 1 385 ? -46.724 -35.405 -24.501 1.00 44.28 385 MET A N 1
ATOM 3060 C CA . MET A 1 385 ? -46.356 -34.922 -25.830 1.00 44.28 385 MET A CA 1
ATOM 3061 C C . MET A 1 385 ? -47.197 -33.685 -26.196 1.00 44.28 385 MET A C 1
ATOM 3063 O O . MET A 1 385 ? -48.374 -33.633 -25.864 1.00 44.28 385 MET A O 1
ATOM 3067 N N . LEU A 1 386 ? -46.556 -32.752 -26.915 1.00 45.88 386 LEU A N 1
ATOM 3068 C CA . LEU A 1 386 ? -47.038 -31.919 -28.041 1.00 45.88 386 LEU A CA 1
ATOM 3069 C C . LEU A 1 386 ? -48.493 -31.395 -28.084 1.00 45.88 386 LEU A C 1
ATOM 3071 O O . LEU A 1 386 ? -49.428 -32.176 -28.200 1.00 45.88 386 LEU A O 1
ATOM 3075 N N . LEU A 1 387 ? -48.628 -30.064 -28.193 1.00 39.19 387 LEU A N 1
ATOM 3076 C CA . LEU A 1 387 ? -49.278 -29.287 -29.285 1.00 39.19 387 LEU A CA 1
ATOM 3077 C C . LEU A 1 387 ? -49.079 -27.783 -28.949 1.00 39.19 387 LEU A C 1
ATOM 3079 O O . LEU A 1 387 ? -49.262 -27.399 -27.800 1.00 39.19 387 LEU A O 1
ATOM 3083 N N . GLU A 1 388 ? -48.478 -26.910 -29.766 1.00 44.91 388 GLU A N 1
ATOM 3084 C CA . GLU A 1 388 ? -48.953 -26.302 -31.028 1.00 44.91 388 GLU A CA 1
ATOM 3085 C C . GLU A 1 388 ? -50.373 -25.704 -30.982 1.00 44.91 388 GLU A C 1
ATOM 3087 O O . GLU A 1 388 ? -51.340 -26.442 -31.086 1.00 44.91 388 GLU A O 1
ATOM 3092 N N . THR A 1 389 ? -50.451 -24.366 -30.878 1.00 42.06 389 THR A N 1
ATOM 3093 C CA . THR A 1 389 ? -51.443 -23.425 -31.472 1.00 42.06 389 THR A CA 1
ATOM 3094 C C . THR A 1 389 ? -50.928 -22.004 -31.169 1.00 42.06 389 THR A C 1
ATOM 3096 O O . THR A 1 389 ? -50.701 -21.679 -30.007 1.00 42.06 389 THR A O 1
ATOM 3099 N N . LEU A 1 390 ? -50.414 -21.249 -32.149 1.00 41.50 390 LEU A N 1
ATOM 3100 C CA . LEU A 1 390 ? -51.139 -20.293 -33.009 1.00 41.50 390 LEU A CA 1
ATOM 3101 C C . LEU A 1 390 ? -51.946 -19.246 -32.225 1.00 41.50 390 LEU A C 1
ATOM 3103 O O . LEU A 1 390 ? -52.947 -19.596 -31.620 1.00 41.50 390 LEU A O 1
ATOM 3107 N N . GLU A 1 391 ? -51.504 -17.981 -32.280 1.00 41.78 391 GLU A N 1
ATOM 3108 C CA . GLU A 1 391 ? -52.278 -16.815 -32.761 1.00 41.78 391 GLU A CA 1
ATOM 3109 C C . GLU A 1 391 ? -51.499 -15.503 -32.511 1.00 41.78 391 GLU A C 1
ATOM 3111 O O . GLU A 1 391 ? -51.155 -15.155 -31.382 1.00 41.78 391 GLU A O 1
ATOM 3116 N N . GLY A 1 392 ? -51.180 -14.792 -33.601 1.00 39.75 392 GLY A N 1
ATOM 3117 C CA . GLY A 1 392 ? -50.836 -13.364 -33.581 1.00 39.75 392 GLY A CA 1
ATOM 3118 C C . GLY A 1 392 ? -52.099 -12.501 -33.446 1.00 39.75 392 GLY A C 1
ATOM 3119 O O . GLY A 1 392 ? -53.207 -13.036 -33.457 1.00 39.75 392 GLY A O 1
ATOM 3120 N N . PRO A 1 393 ? -51.958 -11.166 -33.352 1.00 55.97 393 PRO A N 1
ATOM 3121 C CA . PRO A 1 393 ? -52.054 -10.415 -34.607 1.00 55.97 393 PRO A CA 1
ATOM 3122 C C . PRO A 1 393 ? -51.143 -9.175 -34.717 1.00 55.97 393 PRO A C 1
ATOM 3124 O O . PRO A 1 393 ? -50.896 -8.444 -33.759 1.00 55.97 393 PRO A O 1
ATOM 3127 N N . ASP A 1 394 ? -50.651 -8.980 -35.940 1.00 41.66 394 ASP A N 1
ATOM 3128 C CA . ASP A 1 394 ? -50.693 -7.773 -36.774 1.00 41.66 394 ASP A CA 1
ATOM 3129 C C . ASP A 1 394 ? -50.799 -6.388 -36.109 1.00 41.66 394 ASP A C 1
ATOM 3131 O O . ASP A 1 394 ? -51.820 -6.017 -35.534 1.00 41.66 394 ASP A O 1
ATOM 3135 N N . ASN A 1 395 ? -49.805 -5.534 -36.385 1.00 42.16 395 ASN A N 1
ATOM 3136 C CA . ASN A 1 395 ? -50.072 -4.363 -37.226 1.00 42.16 395 ASN A CA 1
ATOM 3137 C C . ASN A 1 395 ? -48.781 -3.726 -37.760 1.00 42.16 395 ASN A C 1
ATOM 3139 O O . ASN A 1 395 ? -48.019 -3.070 -37.051 1.00 42.16 395 ASN A O 1
ATOM 3143 N N . SER A 1 396 ? -48.576 -3.912 -39.059 1.00 45.00 396 SER A N 1
ATOM 3144 C CA . SER A 1 396 ? -47.670 -3.155 -39.915 1.00 45.00 396 SER A CA 1
ATOM 3145 C C . SER A 1 396 ? -48.442 -2.058 -40.642 1.00 45.00 396 SER A C 1
ATOM 3147 O O . SER A 1 396 ? -49.485 -2.365 -41.213 1.00 45.00 396 SER A O 1
ATOM 3149 N N . THR A 1 397 ? -47.904 -0.837 -40.679 1.00 42.41 397 THR A N 1
ATOM 3150 C CA . THR A 1 397 ? -47.959 0.210 -41.737 1.00 42.41 397 THR A CA 1
ATOM 3151 C C . THR A 1 397 ? -47.674 1.565 -41.057 1.00 42.41 397 THR A C 1
ATOM 3153 O O . THR A 1 397 ? -48.061 1.763 -39.917 1.00 42.41 397 THR A O 1
ATOM 3156 N N . HIS A 1 398 ? -46.958 2.548 -41.600 1.00 39.72 398 HIS A N 1
ATOM 3157 C CA . HIS A 1 398 ? -46.666 2.883 -42.983 1.00 39.72 398 HIS A CA 1
ATOM 3158 C C . HIS A 1 398 ? -45.359 3.705 -43.071 1.00 39.72 398 HIS A C 1
ATOM 3160 O O . HIS A 1 398 ? -44.982 4.443 -42.166 1.00 39.72 398 HIS A O 1
ATOM 3166 N N . SER A 1 399 ? -44.710 3.546 -44.217 1.00 40.19 399 SER A N 1
ATOM 3167 C CA . SER A 1 399 ? -43.626 4.309 -44.849 1.00 40.19 399 SER A CA 1
ATOM 3168 C C . SER A 1 399 ? -43.672 5.849 -44.784 1.00 40.19 399 SER A C 1
ATOM 3170 O O . SER A 1 399 ? -44.755 6.419 -44.887 1.00 40.19 399 SER A O 1
ATOM 3172 N N . GLY A 1 400 ? -42.501 6.491 -44.941 1.00 34.59 400 GLY A N 1
ATOM 3173 C CA . GLY A 1 400 ? -42.354 7.555 -45.956 1.00 34.59 400 GLY A CA 1
ATOM 3174 C C . GLY A 1 400 ? -41.585 8.841 -45.601 1.00 34.59 400 GLY A C 1
ATOM 3175 O O . GLY A 1 400 ? -42.165 9.743 -45.024 1.00 34.59 400 GLY A O 1
ATOM 3176 N N . PHE A 1 401 ? -40.347 8.930 -46.113 1.00 40.25 401 PHE A N 1
ATOM 3177 C CA . PHE A 1 401 ? -39.760 10.038 -46.909 1.00 40.25 401 PHE A CA 1
ATOM 3178 C C . PHE A 1 401 ? -39.523 11.478 -46.369 1.00 40.25 401 PHE A C 1
ATOM 3180 O O . PHE A 1 401 ? -40.272 12.013 -45.565 1.00 40.25 401 PHE A O 1
ATOM 3187 N N . ASN A 1 402 ? -38.510 12.104 -47.006 1.00 34.56 402 ASN A N 1
ATOM 3188 C CA . ASN A 1 402 ? -37.956 13.481 -46.952 1.00 34.56 402 ASN A CA 1
ATOM 3189 C C . ASN A 1 402 ? -36.995 13.776 -45.781 1.00 34.56 402 ASN A C 1
ATOM 3191 O O . ASN A 1 402 ? -37.347 13.601 -44.625 1.00 34.56 402 ASN A O 1
ATOM 3195 N N . SER A 1 403 ? -35.700 14.058 -45.985 1.00 42.53 403 SER A N 1
ATOM 3196 C CA . SER A 1 403 ? -35.016 15.084 -46.806 1.00 42.53 403 SER A CA 1
ATOM 3197 C C . SER A 1 403 ? -35.304 16.521 -46.362 1.00 42.53 403 SER A C 1
ATOM 3199 O O . SER A 1 403 ? -36.448 16.957 -46.409 1.00 42.53 403 SER A O 1
ATOM 3201 N N . ASP A 1 404 ? -34.202 17.227 -46.078 1.00 38.03 404 ASP A N 1
ATOM 3202 C CA . ASP A 1 404 ? -33.952 18.661 -46.285 1.00 38.03 404 ASP A CA 1
ATOM 3203 C C . ASP A 1 404 ? -34.118 19.729 -45.166 1.00 38.03 404 ASP A C 1
ATOM 3205 O O . ASP A 1 404 ? -35.187 19.953 -44.613 1.00 38.03 404 ASP A O 1
ATOM 3209 N N . TYR A 1 405 ? -32.991 20.450 -44.989 1.00 39.06 405 TYR A N 1
ATOM 3210 C CA . TYR A 1 405 ? -32.731 21.845 -44.567 1.00 39.06 405 TYR A CA 1
ATOM 3211 C C . TYR A 1 405 ? -32.956 22.380 -43.130 1.00 39.06 405 TYR A C 1
ATOM 3213 O O . TYR A 1 405 ? -34.036 22.304 -42.560 1.00 39.06 405 TYR A O 1
ATOM 3221 N N . GLY A 1 406 ? -31.918 23.114 -42.668 1.00 33.97 406 GLY A N 1
ATOM 3222 C CA . GLY A 1 406 ? -31.952 24.237 -41.701 1.00 33.97 406 GLY A CA 1
ATOM 3223 C C . GLY A 1 406 ? -31.807 23.840 -40.224 1.00 33.97 406 GLY A C 1
ATOM 3224 O O . GLY A 1 406 ? -32.330 22.818 -39.821 1.00 33.97 406 GLY A O 1
ATOM 3225 N N . GLU A 1 407 ? -31.116 24.520 -39.306 1.00 44.12 407 GLU A N 1
ATOM 3226 C CA . GLU A 1 407 ? -30.436 25.820 -39.189 1.00 44.12 407 GLU A CA 1
ATOM 3227 C C . GLU A 1 407 ? -29.432 25.649 -38.017 1.00 44.12 407 GLU A C 1
ATOM 3229 O O . GLU A 1 407 ? -29.710 24.953 -37.043 1.00 44.12 407 GLU A O 1
ATOM 3234 N N . PHE A 1 408 ? -28.162 26.042 -38.128 1.00 44.47 408 PHE A N 1
ATOM 3235 C CA . PHE A 1 408 ? -27.631 27.334 -37.663 1.00 44.47 408 PHE A CA 1
ATOM 3236 C C . PHE A 1 408 ? -28.251 27.874 -36.362 1.00 44.47 408 PHE A C 1
ATOM 3238 O O . PHE A 1 408 ? -29.325 28.438 -36.410 1.00 44.47 408 PHE A O 1
ATOM 3245 N N . LEU A 1 409 ? -27.533 27.750 -35.237 1.00 44.19 409 LEU A N 1
ATOM 3246 C CA . LEU A 1 409 ? -27.510 28.592 -34.018 1.00 44.19 409 LEU A CA 1
ATOM 3247 C C . LEU A 1 409 ? -26.500 27.877 -33.090 1.00 44.19 409 LEU A C 1
ATOM 3249 O O . LEU A 1 409 ? -26.627 26.686 -32.846 1.00 44.19 409 LEU A O 1
ATOM 3253 N N . GLY A 1 410 ? -25.401 28.426 -32.589 1.00 38.12 410 GLY A N 1
ATOM 3254 C CA . GLY A 1 410 ? -25.088 29.780 -32.169 1.00 38.12 410 GLY A CA 1
ATOM 3255 C C . GLY A 1 410 ? -24.228 29.606 -30.912 1.00 38.12 410 GLY A C 1
ATOM 3256 O O . GLY A 1 410 ? -24.745 29.323 -29.836 1.00 38.12 410 GLY A O 1
ATOM 3257 N N . PHE A 1 411 ? -22.903 29.675 -31.067 1.00 36.88 411 PHE A N 1
ATOM 3258 C CA . PHE A 1 411 ? -21.945 29.659 -29.961 1.00 36.88 411 PHE A CA 1
ATOM 3259 C C . PHE A 1 411 ? -22.196 30.870 -29.050 1.00 36.88 411 PHE A C 1
ATOM 3261 O O . PHE A 1 411 ? -22.071 32.006 -29.498 1.00 36.88 411 PHE A O 1
ATOM 3268 N N . PHE A 1 412 ? -22.479 30.635 -27.768 1.00 42.50 412 PHE A N 1
ATOM 3269 C CA . PHE A 1 412 ? -22.412 31.661 -26.726 1.00 42.50 412 PHE A CA 1
ATOM 3270 C C . PHE A 1 412 ? -21.420 31.220 -25.646 1.00 42.50 412 PHE A C 1
ATOM 3272 O O . PHE A 1 412 ? -21.718 30.394 -24.786 1.00 42.50 412 PHE A O 1
ATOM 3279 N N . PHE A 1 413 ? -20.215 31.784 -25.713 1.00 39.59 413 PHE A N 1
ATOM 3280 C CA . PHE A 1 413 ? -19.311 31.920 -24.573 1.00 39.59 413 PHE A CA 1
ATOM 3281 C C . PHE A 1 413 ? -19.730 33.154 -23.767 1.00 39.59 413 PHE A C 1
ATOM 3283 O O . PHE A 1 413 ? -19.918 34.213 -24.366 1.00 39.59 413 PHE A O 1
ATOM 3290 N N . PRO A 1 414 ? -19.723 33.099 -22.428 1.00 55.81 414 PRO A N 1
ATOM 3291 C CA . PRO A 1 414 ? -19.437 34.277 -21.634 1.00 55.81 414 PRO A CA 1
ATOM 3292 C C . PRO A 1 414 ? -18.012 34.198 -21.078 1.00 55.81 414 PRO A C 1
ATOM 3294 O O . PRO A 1 414 ? -17.688 33.367 -20.229 1.00 55.81 414 PRO A O 1
ATOM 3297 N N . LEU A 1 415 ? -17.173 35.121 -21.557 1.00 40.41 415 LEU A N 1
ATOM 3298 C CA . LEU A 1 415 ? -16.054 35.660 -20.792 1.00 40.41 415 LEU A CA 1
ATOM 3299 C C . LEU A 1 415 ? -16.598 36.308 -19.508 1.00 40.41 415 LEU A C 1
ATOM 3301 O O . LEU A 1 415 ? -17.509 37.128 -19.570 1.00 40.41 415 LEU A O 1
ATOM 3305 N N . SER A 1 416 ? -15.975 36.023 -18.367 1.00 43.44 416 SER A N 1
ATOM 3306 C CA . SER A 1 416 ? -16.010 36.901 -17.192 1.00 43.44 416 SER A CA 1
ATOM 3307 C C . SER A 1 416 ? -14.650 36.776 -16.500 1.00 43.44 416 SER A C 1
ATOM 3309 O O . SER A 1 416 ? -14.285 35.713 -16.010 1.00 43.44 416 SER A O 1
ATOM 3311 N N . ALA A 1 417 ? -13.729 37.681 -16.824 1.00 47.41 417 ALA A N 1
ATOM 3312 C CA . ALA A 1 417 ? -13.461 38.932 -16.110 1.00 47.41 417 ALA A CA 1
ATOM 3313 C C . ALA A 1 417 ? -12.486 38.724 -14.938 1.00 47.41 417 ALA A C 1
ATOM 3315 O O . ALA A 1 417 ? -12.842 38.318 -13.836 1.00 47.41 417 ALA A O 1
ATOM 3316 N N . MET A 1 418 ? -11.218 39.040 -15.219 1.00 41.53 418 MET A N 1
ATOM 3317 C CA . MET A 1 418 ? -10.191 39.312 -14.221 1.00 41.53 418 MET A CA 1
ATOM 3318 C C . MET A 1 418 ? -10.546 40.576 -13.432 1.00 41.53 418 MET A C 1
ATOM 3320 O O . MET A 1 418 ? -10.739 41.634 -14.026 1.00 41.53 418 MET A O 1
ATOM 3324 N N . ALA A 1 419 ? -10.492 40.498 -12.103 1.00 52.25 419 ALA A N 1
ATOM 3325 C CA . ALA A 1 419 ? -10.317 41.661 -11.243 1.00 52.25 419 ALA A CA 1
ATOM 3326 C C . ALA A 1 419 ? -9.064 41.461 -10.380 1.00 52.25 419 ALA A C 1
ATOM 3328 O O . ALA A 1 419 ? -9.013 40.620 -9.485 1.00 52.25 419 ALA A O 1
ATOM 3329 N N . LYS A 1 420 ? -8.031 42.242 -10.706 1.00 47.31 420 LYS A N 1
ATOM 3330 C CA . LYS A 1 420 ? -6.892 42.552 -9.840 1.00 47.31 420 LYS A CA 1
ATOM 3331 C C . LYS A 1 420 ? -7.369 43.509 -8.750 1.00 47.31 420 LYS A C 1
ATOM 3333 O O . LYS A 1 420 ? -7.859 44.584 -9.082 1.00 47.31 420 LYS A O 1
ATOM 3338 N N . THR A 1 421 ? -7.046 43.218 -7.498 1.00 52.28 421 THR A N 1
ATOM 3339 C CA . THR A 1 421 ? -6.841 44.260 -6.486 1.00 52.28 421 THR A CA 1
ATOM 3340 C C . THR A 1 421 ? -5.723 43.833 -5.546 1.00 52.28 421 THR A C 1
ATOM 3342 O O . THR A 1 421 ? -5.846 42.881 -4.782 1.00 52.28 421 THR A O 1
ATOM 3345 N N . ARG A 1 422 ? -4.600 44.550 -5.657 1.00 48.28 422 ARG A N 1
ATOM 3346 C CA . ARG A 1 422 ? -3.546 44.627 -4.645 1.00 48.28 422 ARG A CA 1
ATOM 3347 C C . ARG A 1 422 ? -4.070 45.433 -3.453 1.00 48.28 422 ARG A C 1
ATOM 3349 O O . ARG A 1 422 ? -4.671 46.488 -3.659 1.00 48.28 422 ARG A O 1
ATOM 3356 N N . ARG A 1 423 ? -3.736 44.985 -2.249 1.00 56.41 423 ARG A N 1
ATOM 3357 C CA . ARG A 1 423 ? -3.260 45.840 -1.161 1.00 56.41 423 ARG A CA 1
ATOM 3358 C C . ARG A 1 423 ? -1.996 45.216 -0.606 1.00 56.41 423 ARG A C 1
ATOM 3360 O O . ARG A 1 423 ? -1.964 43.966 -0.564 1.00 56.41 423 ARG A O 1
#

Secondary structure (DSSP, 8-state):
----GGGGTTGGGGHHHHS-HHHHHHHHTS-HHHHHHHS--GGGGS-HHHHHHGGGGTSS--HHHHHHHHHHHT---TTS--S--HHHHHHHHTSHHHHHHHHHHHHHHHHT-HHHHHHHHHHHHHHHHHHHHHHHHHHHHHHHHHHHHHHHTT--SHHHHHHH--S----GGGG--HHHHHHHHHS-S-SS---S--TTSTTSTTHHHHHHHHHHHHHHHHTT--GGGGSPPP------PPPP----PPPPPPPP---S-EE-TTSTT--EESSHHHHHHHHIIIIITTTTTSS-EE-TT-SS--EE-SHHHHHHHHHHHT-GGG-----HHHHHHHTS-----------------------------------------------------------------------------------

Organism: Gymnopilus junonius (NCBI:txid109634)

pLDDT: mean 71.23, std 22.84, range [26.59, 98.5]